Protein AF-0000000079072960 (afdb_homodimer)

Nearest PDB structures (foldseek):
  2isc-assembly1_D  TM=8.589E-01  e=2.428E-14  Trichomonas vaginalis
  2i4t-assembly1_A  TM=8.453E-01  e=1.316E-14  Trichomonas vaginalis
  2iq5-assembly1_B  TM=7.934E-01  e=3.216E-15  Salmonella enterica subsp. enterica serovar Typhimurium str. LT2
  4ttj-assembly1_D-2  TM=8.384E-01  e=3.103E-14  Escherichia coli
  4ts3-assembly1_F  TM=8.347E-01  e=2.204E-13  Escherichia coli

Radius of gyration: 21.58 Å; Cα contacts (8 Å, |Δi|>4): 1247; chains: 2; bounding box: 52×62×55 Å

Structure (mmCIF, N/CA/C/O backbone):
data_AF-0000000079072960-model_v1
#
loop_
_entity.id
_entity.type
_entity.pdbx_description
1 polymer 'Uridine phosphorylase'
#
loop_
_atom_site.group_PDB
_atom_site.id
_atom_site.type_symbol
_atom_site.label_atom_id
_atom_site.label_alt_id
_atom_site.label_comp_id
_atom_site.label_asym_id
_atom_site.label_entity_id
_atom_site.label_seq_id
_atom_site.pdbx_PDB_ins_code
_atom_site.Cartn_x
_atom_site.Cartn_y
_atom_site.Cartn_z
_atom_site.occupancy
_atom_site.B_iso_or_equiv
_atom_site.auth_seq_id
_atom_site.auth_comp_id
_atom_site.auth_asym_id
_atom_site.auth_atom_id
_atom_site.pdbx_PDB_model_num
ATOM 1 N N . MET A 1 1 ? 1.163 -7.598 29.125 1 30.39 1 MET A N 1
ATOM 2 C CA . MET A 1 1 ? 1.164 -6.734 27.953 1 30.39 1 MET A CA 1
ATOM 3 C C . MET A 1 1 ? 2.549 -6.688 27.312 1 30.39 1 MET A C 1
ATOM 5 O O . MET A 1 1 ? 3.533 -6.363 27.969 1 30.39 1 MET A O 1
ATOM 9 N N . ASN A 1 2 ? 2.988 -7.484 26.469 1 43 2 ASN A N 1
ATOM 10 C CA . ASN A 1 2 ? 4.359 -7.559 25.969 1 43 2 ASN A CA 1
ATOM 11 C C . ASN A 1 2 ? 4.93 -6.176 25.688 1 43 2 ASN A C 1
ATOM 13 O O . ASN A 1 2 ? 4.234 -5.312 25.141 1 43 2 ASN A O 1
ATOM 17 N N . GLU A 1 3 ? 5.602 -5.492 26.469 1 52.09 3 GLU A N 1
ATOM 18 C CA . GLU A 1 3 ? 6.391 -4.293 26.234 1 52.09 3 GLU A CA 1
ATOM 19 C C . GLU A 1 3 ? 6.695 -4.125 24.75 1 52.09 3 GLU A C 1
ATOM 21 O O . GLU A 1 3 ? 7.434 -3.217 24.359 1 52.09 3 GLU A O 1
ATOM 26 N N . GLY A 1 4 ? 6.074 -5 23.828 1 62.59 4 GLY A N 1
ATOM 27 C CA . GLY A 1 4 ? 6.387 -5.324 22.453 1 62.59 4 GLY A CA 1
ATOM 28 C C . GLY A 1 4 ? 5.641 -4.461 21.453 1 62.59 4 GLY A C 1
ATOM 29 O O . GLY A 1 4 ? 4.969 -3.504 21.828 1 62.59 4 GLY A O 1
ATOM 30 N N . SER A 1 5 ? 5.863 -4.535 20.203 1 78.19 5 SER A N 1
ATOM 31 C CA . SER A 1 5 ? 5.328 -3.814 19.047 1 78.19 5 SER A CA 1
ATOM 32 C C . SER A 1 5 ? 3.861 -4.16 18.812 1 78.19 5 SER A C 1
ATOM 34 O O . SER A 1 5 ? 3.48 -5.332 18.844 1 78.19 5 SER A O 1
ATOM 36 N N . PHE A 1 6 ? 2.975 -3.172 18.859 1 82.38 6 PHE A N 1
ATOM 37 C CA . PHE A 1 6 ? 1.541 -3.334 18.656 1 82.38 6 PHE A CA 1
ATOM 38 C C . PHE A 1 6 ? 1.273 -4.27 17.484 1 82.38 6 PHE A C 1
ATOM 40 O O . PHE A 1 6 ? 0.34 -5.074 17.516 1 82.38 6 PHE A O 1
ATOM 47 N N . VAL A 1 7 ? 2.133 -4.211 16.531 1 82.81 7 VAL A N 1
ATOM 48 C CA . VAL A 1 7 ? 1.937 -4.98 15.312 1 82.81 7 VAL A CA 1
ATOM 49 C C . VAL A 1 7 ? 2.045 -6.473 15.617 1 82.81 7 VAL A C 1
ATOM 51 O O . VAL A 1 7 ? 1.531 -7.305 14.867 1 82.81 7 VAL A O 1
ATOM 54 N N . LEU A 1 8 ? 2.656 -6.836 16.766 1 81.19 8 LEU A N 1
ATOM 55 C CA . LEU A 1 8 ? 2.85 -8.242 17.109 1 81.19 8 LEU A CA 1
ATOM 56 C C . LEU A 1 8 ? 1.839 -8.688 18.156 1 81.19 8 LEU A C 1
ATOM 58 O O . LEU A 1 8 ? 1.895 -9.82 18.641 1 81.19 8 LEU A O 1
ATOM 62 N N . ASP A 1 9 ? 0.942 -7.762 18.547 1 81.62 9 ASP A N 1
ATOM 63 C CA . ASP A 1 9 ? -0.181 -8.164 19.391 1 81.62 9 ASP A CA 1
ATOM 64 C C . ASP A 1 9 ? -1.257 -8.875 18.562 1 81.62 9 ASP A C 1
ATOM 66 O O . ASP A 1 9 ? -2.266 -8.266 18.203 1 81.62 9 ASP A O 1
ATOM 70 N N . ILE A 1 10 ? -1.088 -10.086 18.453 1 83.25 10 ILE A N 1
ATOM 71 C CA . ILE A 1 10 ? -1.805 -10.891 17.469 1 83.25 10 ILE A CA 1
ATOM 72 C C . ILE A 1 10 ? -3.199 -11.227 17.984 1 83.25 10 ILE A C 1
ATOM 74 O O . ILE A 1 10 ? -3.361 -11.586 19.156 1 83.25 10 ILE A O 1
ATOM 78 N N . ASP A 1 11 ? -4.121 -11.047 17.203 1 88.44 11 ASP A N 1
ATOM 79 C CA . ASP A 1 11 ? -5.5 -11.484 17.406 1 88.44 11 ASP A CA 1
ATOM 80 C C . ASP A 1 11 ? -6.051 -12.141 16.141 1 88.44 11 ASP A C 1
ATOM 82 O O . ASP A 1 11 ? -6.355 -11.453 15.156 1 88.44 11 ASP A O 1
ATOM 86 N N . LEU A 1 12 ? -6.234 -13.484 16.203 1 89.38 12 LEU A N 1
ATOM 87 C CA . LEU A 1 12 ? -6.613 -14.203 14.984 1 89.38 12 LEU A CA 1
ATOM 88 C C . LEU A 1 12 ? -8.094 -14.586 15.016 1 89.38 12 LEU A C 1
ATOM 90 O O . LEU A 1 12 ? -8.508 -15.516 14.328 1 89.38 12 LEU A O 1
ATOM 94 N N . SER A 1 13 ? -8.812 -13.852 15.883 1 91.38 13 SER A N 1
ATOM 95 C CA . SER A 1 13 ? -10.266 -14.016 15.812 1 91.38 13 SER A CA 1
ATOM 96 C C . SER A 1 13 ? -10.773 -13.75 14.398 1 91.38 13 SER A C 1
ATOM 98 O O . SER A 1 13 ? -10.297 -12.836 13.719 1 91.38 13 SER A O 1
ATOM 100 N N . LYS A 1 14 ? -11.789 -14.492 13.969 1 90 14 LYS A N 1
ATOM 101 C CA . LYS A 1 14 ? -12.281 -14.367 12.602 1 90 14 LYS A CA 1
ATOM 102 C C . LYS A 1 14 ? -13.164 -13.133 12.438 1 90 14 LYS A C 1
ATOM 104 O O . LYS A 1 14 ? -13.234 -12.547 11.359 1 90 14 LYS A O 1
ATOM 109 N N . LYS A 1 15 ? -13.781 -12.734 13.492 1 91.56 15 LYS A N 1
ATOM 110 C CA . LYS A 1 15 ? -14.719 -11.617 13.43 1 91.56 15 LYS A CA 1
ATOM 111 C C . LYS A 1 15 ? -13.984 -10.281 13.531 1 91.56 15 LYS A C 1
ATOM 113 O O . LYS A 1 15 ? -13.211 -10.062 14.469 1 91.56 15 LYS A O 1
ATOM 118 N N . ALA A 1 16 ? -14.141 -9.469 12.57 1 93.5 16 ALA A N 1
ATOM 119 C CA . ALA A 1 16 ? -13.625 -8.102 12.57 1 93.5 16 ALA A CA 1
ATOM 120 C C . ALA A 1 16 ? -14.773 -7.09 12.633 1 93.5 16 ALA A C 1
ATOM 122 O O . ALA A 1 16 ? -15.93 -7.441 12.414 1 93.5 16 ALA A O 1
ATOM 123 N N . VAL A 1 17 ? -14.422 -5.871 13.008 1 91 17 VAL A N 1
ATOM 124 C CA . VAL A 1 17 ? -15.422 -4.812 13.094 1 91 17 VAL A CA 1
ATOM 125 C C . VAL A 1 17 ? -15.938 -4.48 11.695 1 91 17 VAL A C 1
ATOM 127 O O . VAL A 1 17 ? -17.141 -4.273 11.508 1 91 17 VAL A O 1
ATOM 130 N N . ILE A 1 18 ? -15.023 -4.418 10.742 1 91.88 18 ILE A N 1
ATOM 131 C CA . ILE A 1 18 ? -15.367 -4.23 9.336 1 91.88 18 ILE A CA 1
ATOM 132 C C . ILE A 1 18 ? -14.992 -5.48 8.547 1 91.88 18 ILE A C 1
ATOM 134 O O . ILE A 1 18 ? -13.812 -5.848 8.477 1 91.88 18 ILE A O 1
ATOM 138 N N . GLU A 1 19 ? -15.961 -6.09 7.953 1 94.12 19 GLU A N 1
ATOM 139 C CA . GLU A 1 19 ? -15.734 -7.285 7.148 1 94.12 19 GLU A CA 1
ATOM 140 C C . GLU A 1 19 ? -15.625 -6.941 5.664 1 94.12 19 GLU A C 1
ATOM 142 O O . GLU A 1 19 ? -16.141 -5.914 5.223 1 94.12 19 GLU A O 1
ATOM 147 N N . PRO A 1 20 ? -14.883 -7.703 4.812 1 93 20 PRO A N 1
ATOM 148 C CA . PRO A 1 20 ? -14.742 -7.418 3.383 1 93 20 PRO A CA 1
ATOM 149 C C . PRO A 1 20 ? -16.094 -7.301 2.668 1 93 20 PRO A C 1
ATOM 151 O O . PRO A 1 20 ? -16.188 -6.633 1.637 1 93 20 PRO A O 1
ATOM 154 N N . GLY A 1 21 ? -17.141 -7.789 3.133 1 90.69 21 GLY A N 1
ATOM 155 C CA . GLY A 1 21 ? -18.438 -7.734 2.502 1 90.69 21 GLY A CA 1
ATOM 156 C C . GLY A 1 21 ? -19.328 -6.645 3.068 1 90.69 21 GLY A C 1
ATOM 157 O O . GLY A 1 21 ? -20.547 -6.676 2.887 1 90.69 21 GLY A O 1
ATOM 158 N N . VAL A 1 22 ? -18.75 -5.688 3.697 1 88.12 22 VAL A N 1
ATOM 159 C CA . VAL A 1 22 ? -19.484 -4.668 4.438 1 88.12 22 VAL A CA 1
ATOM 160 C C . VAL A 1 22 ? -20.344 -3.848 3.473 1 88.12 22 VAL A C 1
ATOM 162 O O . VAL A 1 22 ? -21.422 -3.379 3.836 1 88.12 22 VAL A O 1
ATOM 165 N N . GLU A 1 23 ? -19.938 -3.693 2.217 1 88.44 23 GLU A N 1
ATOM 166 C CA . GLU A 1 23 ? -20.656 -2.898 1.233 1 88.44 23 GLU A CA 1
ATOM 167 C C . GLU A 1 23 ? -21.875 -3.65 0.708 1 88.44 23 GLU A C 1
ATOM 169 O O . GLU A 1 23 ? -22.766 -3.057 0.081 1 88.44 23 GLU A O 1
ATOM 174 N N . ASN A 1 24 ? -21.922 -4.906 0.924 1 89 24 ASN A N 1
ATOM 175 C CA . ASN A 1 24 ? -23.031 -5.762 0.509 1 89 24 ASN A CA 1
ATOM 176 C C . ASN A 1 24 ? -23.328 -5.629 -0.983 1 89 24 ASN A C 1
ATOM 178 O O . ASN A 1 24 ? -24.469 -5.395 -1.383 1 89 24 ASN A O 1
ATOM 182 N N . LEU A 1 25 ? -22.297 -5.668 -1.721 1 91.5 25 LEU A N 1
ATOM 183 C CA . LEU A 1 25 ? -22.438 -5.598 -3.172 1 91.5 25 LEU A CA 1
ATOM 184 C C . LEU A 1 25 ? -22.859 -6.945 -3.746 1 91.5 25 LEU A C 1
ATOM 186 O O . LEU A 1 25 ? -22.781 -7.969 -3.066 1 91.5 25 LEU A O 1
ATOM 190 N N . GLU A 1 26 ? -23.359 -6.918 -4.953 1 94.25 26 GLU A N 1
ATOM 191 C CA . GLU A 1 26 ? -23.844 -8.141 -5.598 1 94.25 26 GLU A CA 1
ATOM 192 C C . GLU A 1 26 ? -22.844 -8.656 -6.621 1 94.25 26 GLU A C 1
ATOM 194 O O . GLU A 1 26 ? -23.219 -9.055 -7.727 1 94.25 26 GLU A O 1
ATOM 199 N N . TYR A 1 27 ? -21.625 -8.625 -6.285 1 96.75 27 TYR A N 1
ATOM 200 C CA . TYR A 1 27 ? -20.594 -9.125 -7.188 1 96.75 27 TYR A CA 1
ATOM 201 C C . TYR A 1 27 ? -20.453 -10.641 -7.062 1 96.75 27 TYR A C 1
ATOM 203 O O . TYR A 1 27 ? -20.672 -11.203 -5.984 1 96.75 27 TYR A O 1
ATOM 211 N N . LYS A 1 28 ? -20.219 -11.258 -8.125 1 97.62 28 LYS A N 1
ATOM 212 C CA . LYS A 1 28 ? -19.828 -12.664 -8.203 1 97.62 28 LYS A CA 1
ATOM 213 C C . LYS A 1 28 ? -18.641 -12.852 -9.148 1 97.62 28 LYS A C 1
ATOM 215 O O . LYS A 1 28 ? -18.812 -12.867 -10.375 1 97.62 28 LYS A O 1
ATOM 220 N N . PHE A 1 29 ? -17.531 -13.07 -8.625 1 98.69 29 PHE A N 1
ATOM 221 C CA . PHE A 1 29 ? -16.328 -13.234 -9.438 1 98.69 29 PHE A CA 1
ATOM 222 C C . PHE A 1 29 ? -16.031 -14.711 -9.656 1 98.69 29 PHE A C 1
ATOM 224 O O . PHE A 1 29 ? -16.531 -15.57 -8.938 1 98.69 29 PHE A O 1
ATOM 231 N N . HIS A 1 30 ? -15.328 -15.023 -10.695 1 98.75 30 HIS A N 1
ATOM 232 C CA . HIS A 1 30 ? -14.859 -16.391 -10.914 1 98.75 30 HIS A CA 1
ATOM 233 C C . HIS A 1 30 ? -13.875 -16.812 -9.828 1 98.75 30 HIS A C 1
ATOM 235 O O . HIS A 1 30 ? -13.148 -15.984 -9.289 1 98.75 30 HIS A O 1
ATOM 241 N N . GLU A 1 31 ? -13.789 -18.062 -9.57 1 98.75 31 GLU A N 1
ATOM 242 C CA . GLU A 1 31 ? -12.969 -18.594 -8.492 1 98.75 31 GLU A CA 1
ATOM 243 C C . GLU A 1 31 ? -11.484 -18.344 -8.742 1 98.75 31 GLU A C 1
ATOM 245 O O . GLU A 1 31 ? -10.719 -18.125 -7.809 1 98.75 31 GLU A O 1
ATOM 250 N N . LYS A 1 32 ? -11.086 -18.438 -10.031 1 98.88 32 LYS A N 1
ATOM 251 C CA . LYS A 1 32 ? -9.688 -18.25 -10.406 1 98.88 32 LYS A CA 1
ATOM 252 C C . LYS A 1 32 ? -9.375 -16.781 -10.648 1 98.88 32 LYS A C 1
ATOM 254 O O . LYS A 1 32 ? -10 -16.141 -11.5 1 98.88 32 LYS A O 1
ATOM 259 N N . LEU A 1 33 ? -8.422 -16.234 -9.938 1 98.94 33 LEU A N 1
ATOM 260 C CA . LEU A 1 33 ? -8.039 -14.836 -10.031 1 98.94 33 LEU A CA 1
ATOM 261 C C . LEU A 1 33 ? -6.59 -14.695 -10.469 1 98.94 33 LEU A C 1
ATOM 263 O O . LEU A 1 33 ? -5.688 -15.258 -9.844 1 98.94 33 LEU A O 1
ATOM 267 N N . LEU A 1 34 ? -6.387 -14.039 -11.57 1 98.94 34 LEU A N 1
ATOM 268 C CA . LEU A 1 34 ? -5.078 -13.477 -11.875 1 98.94 34 LEU A CA 1
ATOM 269 C C . LEU A 1 34 ? -4.926 -12.094 -11.242 1 98.94 34 LEU A C 1
ATOM 271 O O . LEU A 1 34 ? -5.555 -11.133 -11.688 1 98.94 34 LEU A O 1
ATOM 275 N N . PHE A 1 35 ? -4.156 -11.961 -10.195 1 98.94 35 PHE A N 1
ATOM 276 C CA . PHE A 1 35 ? -3.9 -10.75 -9.422 1 98.94 35 PHE A CA 1
ATOM 277 C C . PHE A 1 35 ? -2.59 -10.102 -9.852 1 98.94 35 PHE A C 1
ATOM 279 O O . PHE A 1 35 ? -1.516 -10.508 -9.398 1 98.94 35 PHE A O 1
ATOM 286 N N . ALA A 1 36 ? -2.658 -9.086 -10.672 1 98.75 36 ALA A N 1
ATOM 287 C CA . ALA A 1 36 ? -1.511 -8.734 -11.508 1 98.75 36 ALA A CA 1
ATOM 288 C C . ALA A 1 36 ? -0.879 -7.426 -11.039 1 98.75 36 ALA A C 1
ATOM 290 O O . ALA A 1 36 ? -1.522 -6.375 -11.07 1 98.75 36 ALA A O 1
ATOM 291 N N . PHE A 1 37 ? 0.333 -7.473 -10.617 1 98.19 37 PHE A N 1
ATOM 292 C CA . PHE A 1 37 ? 1.14 -6.293 -10.328 1 98.19 37 PHE A CA 1
ATOM 293 C C . PHE A 1 37 ? 1.805 -5.762 -11.594 1 98.19 37 PHE A C 1
ATOM 295 O O . PHE A 1 37 ? 3.023 -5.867 -11.75 1 98.19 37 PHE A O 1
ATOM 302 N N . VAL A 1 38 ? 1.006 -5.164 -12.461 1 96.81 38 VAL A N 1
ATOM 303 C CA . VAL A 1 38 ? 1.422 -4.609 -13.742 1 96.81 38 VAL A CA 1
ATOM 304 C C . VAL A 1 38 ? 0.727 -3.27 -13.977 1 96.81 38 VAL A C 1
ATOM 306 O O . VAL A 1 38 ? -0.294 -2.975 -13.344 1 96.81 38 VAL A O 1
ATOM 309 N N . PRO A 1 39 ? 1.286 -2.441 -14.836 1 96.25 39 PRO A N 1
ATOM 310 C CA . PRO A 1 39 ? 0.635 -1.165 -15.133 1 96.25 39 PRO A CA 1
ATOM 311 C C . PRO A 1 39 ? -0.715 -1.339 -15.828 1 96.25 39 PRO A C 1
ATOM 313 O O . PRO A 1 39 ? -0.965 -2.375 -16.453 1 96.25 39 PRO A O 1
ATOM 316 N N . ASP A 1 40 ? -1.549 -0.321 -15.695 1 96 40 ASP A N 1
ATOM 317 C CA . ASP A 1 40 ? -2.896 -0.364 -16.25 1 96 40 ASP A CA 1
ATOM 318 C C . ASP A 1 40 ? -2.852 -0.513 -17.781 1 96 40 ASP A C 1
ATOM 320 O O . ASP A 1 40 ? -3.709 -1.175 -18.359 1 96 40 ASP A O 1
ATOM 324 N N . ASP A 1 41 ? -1.876 0.098 -18.406 1 95.94 41 ASP A N 1
ATOM 325 C CA . ASP A 1 41 ? -1.776 0.001 -19.859 1 95.94 41 ASP A CA 1
ATOM 326 C C . ASP A 1 41 ? -1.491 -1.434 -20.297 1 95.94 41 ASP A C 1
ATOM 328 O O . ASP A 1 41 ? -1.926 -1.86 -21.375 1 95.94 41 ASP A O 1
ATOM 332 N N . GLU A 1 42 ? -0.732 -2.162 -19.484 1 96.69 42 GLU A N 1
ATOM 333 C CA . GLU A 1 42 ? -0.473 -3.568 -19.781 1 96.69 42 GLU A CA 1
ATOM 334 C C . GLU A 1 42 ? -1.735 -4.41 -19.625 1 96.69 42 GLU A C 1
ATOM 336 O O . GLU A 1 42 ? -1.958 -5.359 -20.375 1 96.69 42 GLU A O 1
ATOM 341 N N . ILE A 1 43 ? -2.555 -4.125 -18.609 1 97.94 43 ILE A N 1
ATOM 342 C CA . ILE A 1 43 ? -3.844 -4.785 -18.438 1 97.94 43 ILE A CA 1
ATOM 343 C C . ILE A 1 43 ? -4.707 -4.559 -19.672 1 97.94 43 ILE A C 1
ATOM 345 O O . ILE A 1 43 ? -5.273 -5.504 -20.234 1 97.94 43 ILE A O 1
ATOM 349 N N . ASN A 1 44 ? -4.801 -3.295 -20.062 1 97.88 44 ASN A N 1
ATOM 350 C CA . ASN A 1 44 ? -5.629 -2.943 -21.219 1 97.88 44 ASN A CA 1
ATOM 351 C C . ASN A 1 44 ? -5.156 -3.648 -22.484 1 97.88 44 ASN A C 1
ATOM 353 O O . ASN A 1 44 ? -5.973 -4.137 -23.266 1 97.88 44 ASN A O 1
ATOM 357 N N . SER A 1 45 ? -3.879 -3.643 -22.672 1 97.75 45 SER A N 1
ATOM 358 C CA . SER A 1 45 ? -3.312 -4.332 -23.828 1 97.75 45 SER A CA 1
ATOM 359 C C . SER A 1 45 ? -3.666 -5.816 -23.812 1 97.75 45 SER A C 1
ATOM 361 O O . SER A 1 45 ? -3.951 -6.398 -24.859 1 97.75 45 SER A O 1
ATOM 363 N N . PHE A 1 46 ? -3.557 -6.426 -22.719 1 98.19 46 PHE A N 1
ATOM 364 C CA . PHE A 1 46 ? -3.92 -7.828 -22.562 1 98.19 46 PHE A CA 1
ATOM 365 C C . PHE A 1 46 ? -5.395 -8.047 -22.891 1 98.19 46 PHE A C 1
ATOM 367 O O . PHE A 1 46 ? -5.75 -8.984 -23.594 1 98.19 46 PHE A O 1
ATOM 374 N N . LEU A 1 47 ? -6.258 -7.191 -22.312 1 98.44 47 LEU A N 1
ATOM 375 C CA . LEU A 1 47 ? -7.703 -7.285 -22.5 1 98.44 47 LEU A CA 1
ATOM 376 C C . LEU A 1 47 ? -8.062 -7.137 -23.984 1 98.44 47 LEU A C 1
ATOM 378 O O . LEU A 1 47 ? -8.984 -7.793 -24.469 1 98.44 47 LEU A O 1
ATOM 382 N N . ASP A 1 48 ? -7.41 -6.305 -24.672 1 97.94 48 ASP A N 1
ATOM 383 C CA . ASP A 1 48 ? -7.66 -6.066 -26.094 1 97.94 48 ASP A CA 1
ATOM 384 C C . ASP A 1 48 ? -7.496 -7.348 -26.906 1 97.94 48 ASP A C 1
ATOM 386 O O . ASP A 1 48 ? -8.07 -7.484 -27.984 1 97.94 48 ASP A O 1
ATOM 390 N N . LYS A 1 49 ? -6.742 -8.266 -26.406 1 97.31 49 LYS A N 1
ATOM 391 C CA . LYS A 1 49 ? -6.418 -9.477 -27.141 1 97.31 49 LYS A CA 1
ATOM 392 C C . LYS A 1 49 ? -7.297 -10.648 -26.703 1 97.31 49 LYS A C 1
ATOM 394 O O . LYS A 1 49 ? -7.168 -11.758 -27.219 1 97.31 49 LYS A O 1
ATOM 399 N N . HIS A 1 50 ? -8.156 -10.375 -25.75 1 98.19 50 HIS A N 1
ATOM 400 C CA . HIS A 1 50 ? -8.984 -11.438 -25.172 1 98.19 50 HIS A CA 1
ATOM 401 C C . HIS A 1 50 ? -10.43 -10.992 -25.031 1 98.19 50 HIS A C 1
ATOM 403 O O . HIS A 1 50 ? -10.695 -9.812 -24.766 1 98.19 50 HIS A O 1
ATOM 409 N N . SER A 1 51 ? -11.391 -11.938 -25.234 1 98.5 51 SER A N 1
ATOM 410 C CA . SER A 1 51 ? -12.766 -11.641 -24.844 1 98.5 51 SER A CA 1
ATOM 411 C C . SER A 1 51 ? -12.852 -11.312 -23.344 1 98.5 51 SER A C 1
ATOM 413 O O . SER A 1 51 ? -12.297 -12.031 -22.516 1 98.5 51 SER A O 1
ATOM 415 N N . HIS A 1 52 ? -13.523 -10.227 -23.047 1 98.75 52 HIS A N 1
ATOM 416 C CA . HIS A 1 52 ? -13.57 -9.797 -21.656 1 98.75 52 HIS A CA 1
ATOM 417 C C . HIS A 1 52 ? -14.82 -8.969 -21.375 1 98.75 52 HIS A C 1
ATOM 419 O O . HIS A 1 52 ? -15.477 -8.508 -22.312 1 98.75 52 HIS A O 1
ATOM 425 N N . LYS A 1 53 ? -15.133 -8.789 -20.141 1 98.56 53 LYS A N 1
ATOM 426 C CA . LYS A 1 53 ? -16.125 -7.824 -19.672 1 98.56 53 LYS A CA 1
ATOM 427 C C . LYS A 1 53 ? -15.812 -7.367 -18.25 1 98.56 53 LYS A C 1
ATOM 429 O O . LYS A 1 53 ? -15.094 -8.047 -17.516 1 98.56 53 LYS A O 1
ATOM 434 N N . THR A 1 54 ? -16.359 -6.312 -17.875 1 98.69 54 THR A N 1
ATOM 435 C CA . THR A 1 54 ? -16.219 -5.793 -16.516 1 98.69 54 THR A CA 1
ATOM 436 C C . THR A 1 54 ? -17.234 -6.422 -15.578 1 98.69 54 THR A C 1
ATOM 438 O O . THR A 1 54 ? -18.438 -6.426 -15.867 1 98.69 54 THR A O 1
ATOM 441 N N . LEU A 1 55 ? -16.766 -6.98 -14.43 1 98.56 55 LEU A N 1
ATOM 442 C CA . LEU A 1 55 ? -17.641 -7.605 -13.445 1 98.56 55 LEU A CA 1
ATOM 443 C C . LEU A 1 55 ? -17.938 -6.645 -12.305 1 98.56 55 LEU A C 1
ATOM 445 O O . LEU A 1 55 ? -18.969 -6.781 -11.633 1 98.56 55 LEU A O 1
ATOM 449 N N . GLY A 1 56 ? -17.031 -5.762 -12.047 1 97.88 56 GLY A N 1
ATOM 450 C CA . GLY A 1 56 ? -17.156 -4.848 -10.922 1 97.88 56 GLY A CA 1
ATOM 451 C C . GLY A 1 56 ? -16.016 -3.859 -10.82 1 97.88 56 GLY A C 1
ATOM 452 O O . GLY A 1 56 ? -15.242 -3.689 -11.766 1 97.88 56 GLY A O 1
ATOM 453 N N . LYS A 1 57 ? -16.031 -3.158 -9.773 1 97.19 57 LYS A N 1
ATOM 454 C CA . LYS A 1 57 ? -14.984 -2.178 -9.469 1 97.19 57 LYS A CA 1
ATOM 455 C C . LYS A 1 57 ? -14.68 -2.143 -7.977 1 97.19 57 LYS A C 1
ATOM 457 O O . LYS A 1 57 ? -15.594 -2.24 -7.152 1 97.19 57 LYS A O 1
ATOM 462 N N . PHE A 1 58 ? -13.469 -2.098 -7.703 1 95.81 58 PHE A N 1
ATOM 463 C CA . PHE A 1 58 ? -13.023 -1.872 -6.332 1 95.81 58 PHE A CA 1
ATOM 464 C C . PHE A 1 58 ? -12.695 -0.4 -6.105 1 95.81 58 PHE A C 1
ATOM 466 O O . PHE A 1 58 ? -12 0.22 -6.91 1 95.81 58 PHE A O 1
ATOM 473 N N . LYS A 1 59 ? -13.203 0.165 -5.027 1 91.75 59 LYS A N 1
ATOM 474 C CA . LYS A 1 59 ? -13 1.592 -4.801 1 91.75 59 LYS A CA 1
ATOM 475 C C . LYS A 1 59 ? -12.32 1.842 -3.457 1 91.75 59 LYS A C 1
ATOM 477 O O . LYS A 1 59 ? -12.891 1.548 -2.404 1 91.75 59 LYS A O 1
ATOM 482 N N . THR A 1 60 ? -11.117 2.234 -3.545 1 91.44 60 THR A N 1
ATOM 483 C CA . THR A 1 60 ? -10.453 2.885 -2.42 1 91.44 60 THR A CA 1
ATOM 484 C C . THR A 1 60 ? -10.195 4.359 -2.723 1 91.44 60 THR A C 1
ATOM 486 O O . THR A 1 60 ? -10.586 4.859 -3.779 1 91.44 60 THR A O 1
ATOM 489 N N . VAL A 1 61 ? -9.562 4.969 -1.797 1 91.69 61 VAL A N 1
ATOM 490 C CA . VAL A 1 61 ? -9.359 6.41 -1.911 1 91.69 61 VAL A CA 1
ATOM 491 C C . VAL A 1 61 ? -8.477 6.711 -3.123 1 91.69 61 VAL A C 1
ATOM 493 O O . VAL A 1 61 ? -8.742 7.66 -3.865 1 91.69 61 VAL A O 1
ATOM 496 N N . SER A 1 62 ? -7.418 5.938 -3.359 1 94.25 62 SER A N 1
ATOM 497 C CA . SER A 1 62 ? -6.445 6.312 -4.383 1 94.25 62 SER A CA 1
ATOM 498 C C . SER A 1 62 ? -6.23 5.184 -5.383 1 94.25 62 SER A C 1
ATOM 500 O O . SER A 1 62 ? -5.336 5.258 -6.227 1 94.25 62 SER A O 1
ATOM 502 N N . PHE A 1 63 ? -6.91 4.113 -5.312 1 95.12 63 PHE A N 1
ATOM 503 C CA . PHE A 1 63 ? -6.805 2.949 -6.184 1 95.12 63 PHE A CA 1
ATOM 504 C C . PHE A 1 63 ? -8.18 2.367 -6.48 1 95.12 63 PHE A C 1
ATOM 506 O O . PHE A 1 63 ? -8.836 1.834 -5.586 1 95.12 63 PHE A O 1
ATOM 513 N N . ARG A 1 64 ? -8.609 2.477 -7.742 1 95.94 64 ARG A N 1
ATOM 514 C CA . ARG A 1 64 ? -9.977 2.111 -8.117 1 95.94 64 ARG A CA 1
ATOM 515 C C . ARG A 1 64 ? -9.984 1.261 -9.383 1 95.94 64 ARG A C 1
ATOM 517 O O . ARG A 1 64 ? -10.562 1.652 -10.398 1 95.94 64 ARG A O 1
ATOM 524 N N . PRO A 1 65 ? -9.43 0.044 -9.25 1 96.94 65 PRO A N 1
ATOM 525 C CA . PRO A 1 65 ? -9.359 -0.814 -10.438 1 96.94 65 PRO A CA 1
ATOM 526 C C . PRO A 1 65 ? -10.695 -1.456 -10.789 1 96.94 65 PRO A C 1
ATOM 528 O O . PRO A 1 65 ? -11.539 -1.651 -9.906 1 96.94 65 PRO A O 1
ATOM 531 N N . LYS A 1 66 ? -10.867 -1.727 -12.055 1 98.19 66 LYS A N 1
ATOM 532 C CA . LYS A 1 66 ? -11.953 -2.605 -12.492 1 98.19 66 LYS A CA 1
ATOM 533 C C . LYS A 1 66 ? -11.578 -4.074 -12.297 1 98.19 66 LYS A C 1
ATOM 535 O O . LYS A 1 66 ? -10.398 -4.422 -12.273 1 98.19 66 LYS A O 1
ATOM 540 N N . ILE A 1 67 ? -12.578 -4.906 -12.094 1 98.81 67 ILE A N 1
ATOM 541 C CA . ILE A 1 67 ? -12.445 -6.359 -12.055 1 98.81 67 ILE A CA 1
ATOM 542 C C . ILE A 1 67 ? -12.992 -6.961 -13.352 1 98.81 67 ILE A C 1
ATOM 544 O O . ILE A 1 67 ? -14.141 -6.707 -13.719 1 98.81 67 ILE A O 1
ATOM 548 N N . TYR A 1 68 ? -12.242 -7.84 -13.969 1 98.88 68 TYR A N 1
ATOM 549 C CA . TYR A 1 68 ? -12.617 -8.305 -15.305 1 98.88 68 TYR A CA 1
ATOM 550 C C . TYR A 1 68 ? -12.844 -9.812 -15.305 1 98.88 68 TYR A C 1
ATOM 552 O O . TYR A 1 68 ? -12.164 -10.555 -14.594 1 98.88 68 TYR A O 1
ATOM 560 N N . GLU A 1 69 ? -13.812 -10.203 -16.016 1 98.88 69 GLU A N 1
ATOM 561 C CA . GLU A 1 69 ? -13.859 -11.547 -16.578 1 98.88 69 GLU A CA 1
ATOM 562 C C . GLU A 1 69 ? -13.078 -11.617 -17.891 1 98.88 69 GLU A C 1
ATOM 564 O O . GLU A 1 69 ? -13.25 -10.773 -18.766 1 98.88 69 GLU A O 1
ATOM 569 N N . VAL A 1 70 ? -12.227 -12.562 -18.016 1 98.81 70 VAL A N 1
ATOM 570 C CA . VAL A 1 70 ? -11.453 -12.742 -19.234 1 98.81 70 VAL A CA 1
ATOM 571 C C . VAL A 1 70 ? -11.5 -14.211 -19.656 1 98.81 70 VAL A C 1
ATOM 573 O O . VAL A 1 70 ? -11.422 -15.109 -18.828 1 98.81 70 VAL A O 1
ATOM 576 N N . GLU A 1 71 ? -11.594 -14.391 -20.891 1 98.75 71 GLU A N 1
ATOM 577 C CA . GLU A 1 71 ? -11.57 -15.75 -21.422 1 98.75 71 GLU A CA 1
ATOM 578 C C . GLU A 1 71 ? -10.18 -16.125 -21.922 1 98.75 71 GLU A C 1
ATOM 580 O O . GLU A 1 71 ? -9.617 -15.43 -22.766 1 98.75 71 GLU A O 1
ATOM 585 N N . VAL A 1 72 ? -9.617 -17.156 -21.359 1 98.06 72 VAL A N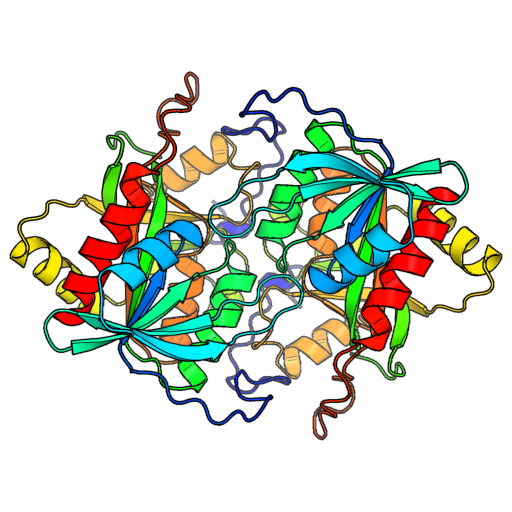 1
ATOM 586 C CA . VAL A 1 72 ? -8.32 -17.688 -21.766 1 98.06 72 VAL A CA 1
ATOM 587 C C . VAL A 1 72 ? -8.43 -19.203 -21.953 1 98.06 72 VAL A C 1
ATOM 589 O O . VAL A 1 72 ? -8.789 -19.938 -21.031 1 98.06 72 VAL A O 1
ATOM 592 N N . ASN A 1 73 ? -8.164 -19.703 -23.172 1 96 73 ASN A N 1
ATOM 593 C CA . ASN A 1 73 ? -8.242 -21.125 -23.484 1 96 73 ASN A CA 1
ATOM 594 C C . ASN A 1 73 ? -9.586 -21.719 -23.078 1 96 73 ASN A C 1
ATOM 596 O O . ASN A 1 73 ? -9.633 -22.734 -22.391 1 96 73 ASN A O 1
ATOM 600 N N . ASN A 1 74 ? -10.664 -21 -23.328 1 96.75 74 ASN A N 1
ATOM 601 C CA . ASN A 1 74 ? -12.039 -21.422 -23.109 1 96.75 74 ASN A CA 1
ATOM 602 C C . ASN A 1 74 ? -12.375 -21.5 -21.625 1 96.75 74 ASN A C 1
ATOM 604 O O . ASN A 1 74 ? -13.289 -22.234 -21.234 1 96.75 74 ASN A O 1
ATOM 608 N N . GLN A 1 75 ? -11.539 -20.891 -20.844 1 98 75 GLN A N 1
ATOM 609 C CA . GLN A 1 75 ? -11.797 -20.766 -19.422 1 98 75 GLN A CA 1
ATOM 610 C C . GLN A 1 75 ? -12.031 -19.297 -19.031 1 98 75 GLN A C 1
ATOM 612 O O . GLN A 1 75 ? -11.352 -18.406 -19.547 1 98 75 GLN A O 1
ATOM 617 N N . LEU A 1 76 ? -13.039 -19.109 -18.172 1 98.56 76 LEU A N 1
ATOM 618 C CA . LEU A 1 76 ? -13.273 -17.781 -17.656 1 98.56 76 LEU A CA 1
ATOM 619 C C . LEU A 1 76 ? -12.531 -17.562 -16.344 1 98.56 76 LEU A C 1
ATOM 621 O O . LEU A 1 76 ? -12.664 -18.359 -15.414 1 98.56 76 LEU A O 1
ATOM 625 N N . ILE A 1 77 ? -11.758 -16.578 -16.312 1 98.81 77 ILE A N 1
ATOM 626 C CA . ILE A 1 77 ? -11.023 -16.266 -15.086 1 98.81 77 ILE A CA 1
ATOM 627 C C . ILE A 1 77 ? -11.281 -14.812 -14.688 1 98.81 77 ILE A C 1
ATOM 629 O O . ILE A 1 77 ? -11.758 -14.008 -15.5 1 98.81 77 ILE A O 1
ATOM 633 N N . THR A 1 78 ? -11.055 -14.445 -13.461 1 98.88 78 THR A N 1
ATOM 634 C CA . THR A 1 78 ? -11.07 -13.078 -12.953 1 98.88 78 THR A CA 1
ATOM 635 C C . THR A 1 78 ? -9.688 -12.438 -13.094 1 98.88 78 THR A C 1
ATOM 637 O O . THR A 1 78 ? -8.672 -13.086 -12.82 1 98.88 78 THR A O 1
ATOM 640 N N . LEU A 1 79 ? -9.648 -11.25 -13.625 1 98.88 79 LEU A N 1
ATOM 641 C CA . LEU A 1 79 ? -8.414 -10.484 -13.75 1 98.88 79 LEU A CA 1
ATOM 642 C C . LEU A 1 79 ? -8.578 -9.094 -13.141 1 98.88 79 LEU A C 1
ATOM 644 O O . LEU A 1 79 ? -9.586 -8.422 -13.375 1 98.88 79 LEU A O 1
ATOM 648 N N . CYS A 1 80 ? -7.621 -8.688 -12.32 1 98.44 80 CYS A N 1
ATOM 649 C CA . CYS A 1 80 ? -7.582 -7.281 -11.922 1 98.44 80 CYS A CA 1
ATOM 650 C C . CYS A 1 80 ? -6.152 -6.836 -11.633 1 98.44 80 CYS A C 1
ATOM 652 O O . CYS A 1 80 ? -5.277 -7.664 -11.383 1 98.44 80 CYS A O 1
ATOM 654 N N . GLN A 1 81 ? -5.91 -5.547 -11.781 1 98.56 81 GLN A N 1
ATOM 655 C CA . GLN A 1 81 ? -4.664 -4.914 -11.367 1 98.56 81 GLN A CA 1
ATOM 656 C C . GLN A 1 81 ? -4.535 -4.906 -9.844 1 98.56 81 GLN A C 1
ATOM 658 O O . GLN A 1 81 ? -5.508 -4.637 -9.133 1 98.56 81 GLN A O 1
ATOM 663 N N . ALA A 1 82 ? -3.355 -5.23 -9.367 1 98.56 82 ALA A N 1
ATOM 664 C CA . ALA A 1 82 ? -3.109 -5.25 -7.926 1 98.56 82 ALA A CA 1
ATOM 665 C C . ALA A 1 82 ? -2.348 -4.004 -7.484 1 98.56 82 ALA A C 1
ATOM 667 O O . ALA A 1 82 ? -1.452 -3.533 -8.188 1 98.56 82 ALA A O 1
ATOM 668 N N . PRO A 1 83 ? -2.646 -3.41 -6.352 1 98.31 83 PRO A N 1
ATOM 669 C CA . PRO A 1 83 ? -1.88 -2.283 -5.812 1 98.31 83 PRO A CA 1
ATOM 670 C C . PRO A 1 83 ? -0.595 -2.723 -5.117 1 98.31 83 PRO A C 1
ATOM 672 O O . PRO A 1 83 ? -0.574 -3.762 -4.449 1 98.31 83 PRO A O 1
ATOM 675 N N . VAL A 1 84 ? 0.419 -1.909 -5.203 1 97.62 84 VAL A N 1
ATOM 676 C CA . VAL A 1 84 ? 1.706 -2.215 -4.59 1 97.62 84 VAL A CA 1
ATOM 677 C C . VAL A 1 84 ? 1.618 -2.018 -3.078 1 97.62 84 VAL A C 1
ATOM 679 O O . VAL A 1 84 ? 0.956 -1.09 -2.604 1 97.62 84 VAL A O 1
ATOM 682 N N . GLY A 1 85 ? 2.283 -2.902 -2.342 1 98.62 85 GLY A N 1
ATOM 683 C CA . GLY A 1 85 ? 2.318 -2.838 -0.89 1 98.62 85 GLY A CA 1
ATOM 684 C C . GLY A 1 85 ? 1.438 -3.879 -0.225 1 98.62 85 GLY A C 1
ATOM 685 O O . GLY A 1 85 ? 0.3 -4.098 -0.646 1 98.62 85 GLY A O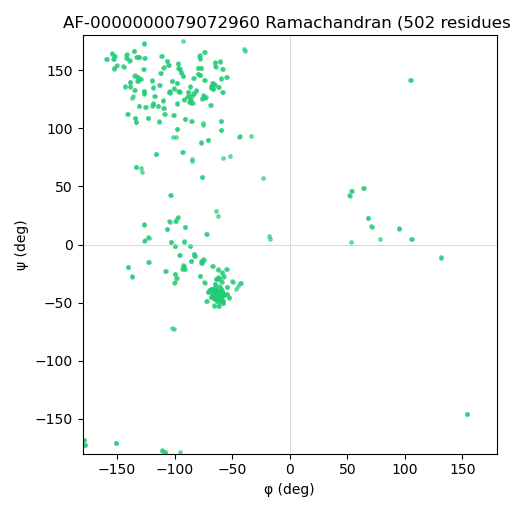 1
ATOM 686 N N . ALA A 1 86 ? 1.874 -4.418 0.812 1 98.81 86 ALA A N 1
ATOM 687 C CA . ALA A 1 86 ? 1.225 -5.559 1.454 1 98.81 86 ALA A CA 1
ATOM 688 C C . ALA A 1 86 ? -0.15 -5.172 1.993 1 98.81 86 ALA A C 1
ATOM 690 O O . ALA A 1 86 ? -1.141 -5.859 1.731 1 98.81 86 ALA A O 1
ATOM 691 N N . PRO A 1 87 ? -0.266 -4.016 2.721 1 98.75 87 PRO A N 1
ATOM 692 C CA . PRO A 1 87 ? -1.579 -3.713 3.297 1 98.75 87 PRO A CA 1
ATOM 693 C C . PRO A 1 87 ? -2.646 -3.467 2.232 1 98.75 87 PRO A C 1
ATOM 695 O O . PRO A 1 87 ? -3.744 -4.027 2.314 1 98.75 87 PRO A O 1
ATOM 698 N N . ALA A 1 88 ? -2.307 -2.66 1.223 1 98.62 88 ALA A N 1
ATOM 699 C CA . ALA A 1 88 ? -3.281 -2.326 0.188 1 98.62 88 ALA A CA 1
ATOM 700 C C . ALA A 1 88 ? -3.648 -3.555 -0.637 1 98.62 88 ALA A C 1
ATOM 702 O O . ALA A 1 88 ? -4.82 -3.775 -0.944 1 98.62 88 ALA A O 1
ATOM 703 N N . SER A 1 89 ? -2.695 -4.375 -1.017 1 98.75 89 SER A N 1
ATOM 704 C CA . SER A 1 89 ? -2.947 -5.547 -1.85 1 98.75 89 SER A CA 1
ATOM 705 C C . SER A 1 89 ? -3.742 -6.602 -1.092 1 98.75 89 SER A C 1
ATOM 707 O O . SER A 1 89 ? -4.629 -7.246 -1.658 1 98.75 89 SER A O 1
ATOM 709 N N . THR A 1 90 ? -3.443 -6.773 0.18 1 98.81 90 THR A N 1
ATOM 710 C CA . THR A 1 90 ? -4.145 -7.766 0.986 1 98.81 90 THR A CA 1
ATOM 711 C C . THR A 1 90 ? -5.582 -7.332 1.248 1 98.81 90 THR A C 1
ATOM 713 O O . THR A 1 90 ? -6.496 -8.164 1.24 1 98.81 90 THR A O 1
ATOM 716 N N . LYS A 1 91 ? -5.766 -6.023 1.535 1 98.5 91 LYS A N 1
ATOM 717 C CA . LYS A 1 91 ? -7.117 -5.488 1.658 1 98.5 91 LYS A CA 1
ATOM 718 C C . LYS A 1 91 ? -7.961 -5.828 0.432 1 98.5 91 LYS A C 1
ATOM 720 O O . LYS A 1 91 ? -9.094 -6.293 0.561 1 98.5 91 LYS A O 1
ATOM 725 N N . PHE A 1 92 ? -7.387 -5.633 -0.71 1 98.69 92 PHE A N 1
ATOM 726 C CA . PHE A 1 92 ? -8.094 -5.875 -1.962 1 98.69 92 PHE A CA 1
ATOM 727 C C . PHE A 1 92 ? -8.352 -7.363 -2.154 1 98.69 92 PHE A C 1
ATOM 729 O O . PHE A 1 92 ? -9.461 -7.766 -2.518 1 98.69 92 PHE A O 1
ATOM 736 N N . LEU A 1 93 ? -7.371 -8.211 -1.911 1 98.88 93 LEU A N 1
ATOM 737 C CA . LEU A 1 93 ? -7.539 -9.648 -2.047 1 98.88 93 LEU A CA 1
ATOM 738 C C . LEU A 1 93 ? -8.648 -10.156 -1.135 1 98.88 93 LEU A C 1
ATOM 740 O O . LEU A 1 93 ? -9.5 -10.945 -1.561 1 98.88 93 LEU A O 1
ATOM 744 N N . ASP A 1 94 ? -8.578 -9.703 0.129 1 98.56 94 ASP A N 1
ATOM 745 C CA . ASP A 1 94 ? -9.594 -10.094 1.1 1 98.56 94 ASP A CA 1
ATOM 746 C C . ASP A 1 94 ? -10.992 -9.773 0.59 1 98.56 94 ASP A C 1
ATOM 748 O O . ASP A 1 94 ? -11.914 -10.578 0.732 1 98.56 94 ASP A O 1
ATOM 752 N N . TRP A 1 95 ? -11.156 -8.617 0.004 1 98.56 95 TRP A N 1
ATOM 753 C CA . TRP A 1 95 ? -12.414 -8.172 -0.586 1 98.56 95 TRP A CA 1
ATOM 754 C C . TRP A 1 95 ? -12.82 -9.07 -1.749 1 98.56 95 TRP A C 1
ATOM 756 O O . TRP A 1 95 ? -13.984 -9.469 -1.855 1 98.56 95 TRP A O 1
ATOM 766 N N . LEU A 1 96 ? -11.906 -9.422 -2.596 1 98.81 96 LEU A N 1
ATOM 767 C CA . LEU A 1 96 ? -12.164 -10.281 -3.75 1 98.81 96 LEU A CA 1
ATOM 768 C C . LEU A 1 96 ? -12.609 -11.672 -3.309 1 98.81 96 LEU A C 1
ATOM 770 O O . LEU A 1 96 ? -13.5 -12.266 -3.916 1 98.81 96 LEU A O 1
ATOM 774 N N . ILE A 1 97 ? -11.969 -12.211 -2.275 1 98.75 97 ILE A N 1
ATOM 775 C CA . ILE A 1 97 ? -12.305 -13.516 -1.728 1 98.75 97 ILE A CA 1
ATOM 776 C C . ILE A 1 97 ? -13.766 -13.531 -1.284 1 98.75 97 ILE A C 1
ATOM 778 O O . ILE A 1 97 ? -14.484 -14.5 -1.529 1 98.75 97 ILE A O 1
ATOM 782 N N . ASN A 1 98 ? -14.188 -12.477 -0.673 1 98.06 98 ASN A N 1
ATOM 783 C CA . ASN A 1 98 ? -15.57 -12.359 -0.217 1 98.06 98 ASN A CA 1
ATOM 784 C C . ASN A 1 98 ? -16.562 -12.523 -1.369 1 98.06 98 ASN A C 1
ATOM 786 O O . ASN A 1 98 ? -17.688 -12.984 -1.167 1 98.06 98 ASN A O 1
ATOM 790 N N . TYR A 1 99 ? -16.109 -12.18 -2.564 1 98.31 99 TYR A N 1
ATOM 791 C CA . TYR A 1 99 ? -17.031 -12.18 -3.691 1 98.31 99 TYR A CA 1
ATOM 792 C C . TYR A 1 99 ? -16.766 -13.359 -4.613 1 98.31 99 TYR A C 1
ATOM 794 O O . TYR A 1 99 ? -17.203 -13.375 -5.766 1 98.31 99 TYR A O 1
ATOM 802 N N . GLY A 1 100 ? -15.984 -14.328 -4.156 1 98.44 100 GLY A N 1
ATOM 803 C CA . GLY A 1 100 ? -16.062 -15.609 -4.852 1 98.44 100 GLY A CA 1
ATOM 804 C C . GLY A 1 100 ? -14.703 -16.172 -5.223 1 98.44 100 GLY A C 1
ATOM 805 O O . GLY A 1 100 ? -14.586 -17.328 -5.602 1 98.44 100 GLY A O 1
ATOM 806 N N . VAL A 1 101 ? -13.648 -15.453 -5.113 1 98.81 101 VAL A N 1
ATOM 807 C CA . VAL A 1 101 ? -12.305 -15.883 -5.484 1 98.81 101 VAL A CA 1
ATOM 808 C C . VAL A 1 101 ? -11.836 -16.984 -4.543 1 98.81 101 VAL A C 1
ATOM 810 O O . VAL A 1 101 ? -12 -16.875 -3.324 1 98.81 101 VAL A O 1
ATOM 813 N N . LYS A 1 102 ? -11.148 -18.047 -5.137 1 98.75 102 LYS A N 1
ATOM 814 C CA . LYS A 1 102 ? -10.734 -19.172 -4.316 1 98.75 102 LYS A CA 1
ATOM 815 C C . LYS A 1 102 ? -9.305 -19.609 -4.664 1 98.75 102 LYS A C 1
ATOM 817 O O . LYS A 1 102 ? -8.633 -20.25 -3.854 1 98.75 102 LYS A O 1
ATOM 822 N N . GLN A 1 103 ? -8.898 -19.391 -5.863 1 98.81 103 GLN A N 1
ATOM 823 C CA . GLN A 1 103 ? -7.555 -19.688 -6.352 1 98.81 103 GLN A CA 1
ATOM 824 C C . GLN A 1 103 ? -6.891 -18.453 -6.953 1 98.81 103 GLN A C 1
ATOM 826 O O . GLN A 1 103 ? -7.355 -17.922 -7.965 1 98.81 103 GLN A O 1
ATOM 831 N N . VAL A 1 104 ? -5.809 -18.094 -6.336 1 98.94 104 VAL A N 1
ATOM 832 C CA . VAL A 1 104 ? -5.191 -16.828 -6.73 1 98.94 104 VAL A CA 1
ATOM 833 C C . VAL A 1 104 ? -3.781 -17.078 -7.258 1 98.94 104 VAL A C 1
ATOM 835 O O . VAL A 1 104 ? -2.969 -17.734 -6.59 1 98.94 104 VAL A O 1
ATOM 838 N N . LEU A 1 105 ? -3.523 -16.719 -8.414 1 98.94 105 LEU A N 1
ATOM 839 C CA . LEU A 1 105 ? -2.174 -16.594 -8.953 1 98.94 105 LEU A CA 1
ATOM 840 C C . LEU A 1 105 ? -1.786 -15.133 -9.148 1 98.94 105 LEU A C 1
ATOM 842 O O . LEU A 1 105 ? -2.389 -14.43 -9.953 1 98.94 105 LEU A O 1
ATOM 846 N N . SER A 1 106 ? -0.872 -14.695 -8.391 1 98.88 106 SER A N 1
ATOM 847 C CA . SER A 1 106 ? -0.354 -13.344 -8.562 1 98.88 106 SER A CA 1
ATOM 848 C C . SER A 1 106 ? 0.864 -13.336 -9.484 1 98.88 106 SER A C 1
ATOM 850 O O . SER A 1 106 ? 1.667 -14.266 -9.469 1 98.88 106 SER A O 1
ATOM 852 N N . VAL A 1 107 ? 0.987 -12.312 -10.25 1 98.38 107 VAL A N 1
ATOM 853 C CA . VAL A 1 107 ? 2.158 -12.125 -11.102 1 98.38 107 VAL A CA 1
ATOM 854 C C . VAL A 1 107 ? 2.721 -10.719 -10.898 1 98.38 107 VAL A C 1
ATOM 856 O O . VAL A 1 107 ? 1.964 -9.766 -10.711 1 98.38 107 VAL A O 1
ATOM 859 N N . GLY A 1 108 ? 3.982 -10.609 -10.914 1 96.19 108 GLY A N 1
ATOM 860 C CA . GLY A 1 108 ? 4.629 -9.312 -10.75 1 96.19 108 GLY A CA 1
ATOM 861 C C . GLY A 1 108 ? 6.145 -9.391 -10.82 1 96.19 108 GLY A C 1
ATOM 862 O O . GLY A 1 108 ? 6.699 -10.414 -11.219 1 96.19 108 GLY A O 1
ATOM 863 N N . ASN A 1 109 ? 6.801 -8.305 -10.445 1 94.31 109 ASN A N 1
ATOM 864 C CA . ASN A 1 109 ? 8.258 -8.203 -10.508 1 94.31 109 ASN A CA 1
ATOM 865 C C . ASN A 1 109 ? 8.883 -8.281 -9.117 1 94.31 109 ASN A C 1
ATOM 867 O O . ASN A 1 109 ? 8.203 -8.062 -8.109 1 94.31 109 ASN A O 1
ATOM 871 N N . ALA A 1 110 ? 10.102 -8.648 -9.141 1 95.69 110 ALA A N 1
ATOM 872 C CA . ALA A 1 110 ? 10.883 -8.703 -7.91 1 95.69 110 ALA A CA 1
ATOM 873 C C . ALA A 1 110 ? 12.336 -8.297 -8.164 1 95.69 110 ALA A C 1
ATOM 875 O O . ALA A 1 110 ? 12.812 -8.352 -9.297 1 95.69 110 ALA A O 1
ATOM 876 N N . GLY A 1 111 ? 12.961 -7.773 -7.074 1 94.56 111 GLY A N 1
ATOM 877 C CA . GLY A 1 111 ? 14.406 -7.621 -7.129 1 94.56 111 GLY A CA 1
ATOM 878 C C . GLY A 1 111 ? 15.156 -8.922 -6.91 1 94.56 111 GLY A C 1
ATOM 879 O O . GLY A 1 111 ? 14.742 -9.758 -6.102 1 94.56 111 GLY A O 1
ATOM 880 N N . ALA A 1 112 ? 16.281 -9.047 -7.598 1 94.38 112 ALA A N 1
ATOM 881 C CA . ALA A 1 112 ? 17.125 -10.219 -7.41 1 94.38 112 ALA A CA 1
ATOM 882 C C . ALA A 1 112 ? 18.125 -10 -6.289 1 94.38 112 ALA A C 1
ATOM 884 O O . ALA A 1 112 ? 18.781 -8.953 -6.227 1 94.38 112 ALA A O 1
ATOM 885 N N . LEU A 1 113 ? 18.156 -10.938 -5.332 1 92.5 113 LEU A N 1
ATOM 886 C CA . LEU A 1 113 ? 19.141 -10.875 -4.25 1 92.5 113 LEU A CA 1
ATOM 887 C C . LEU A 1 113 ? 20.312 -11.805 -4.52 1 92.5 113 LEU A C 1
ATOM 889 O O . LEU A 1 113 ? 21.375 -11.672 -3.902 1 92.5 113 LEU A O 1
ATOM 893 N N . ASP A 1 114 ? 20.078 -12.766 -5.246 1 84 114 ASP A N 1
ATOM 894 C CA . ASP A 1 114 ? 21.109 -13.719 -5.648 1 84 114 ASP A CA 1
ATOM 895 C C . ASP A 1 114 ? 21.469 -13.547 -7.121 1 84 114 ASP A C 1
ATOM 897 O O . ASP A 1 114 ? 21 -12.625 -7.781 1 84 114 ASP A O 1
ATOM 901 N N . ASN A 1 115 ? 22.344 -14.352 -7.574 1 81.75 115 ASN A N 1
ATOM 902 C CA . ASN A 1 115 ? 22.844 -14.266 -8.945 1 81.75 115 ASN A CA 1
ATOM 903 C C . ASN A 1 115 ? 21.828 -14.828 -9.938 1 81.75 115 ASN A C 1
ATOM 905 O O . ASN A 1 115 ? 22.125 -15.781 -10.664 1 81.75 115 ASN A O 1
ATOM 909 N N . LEU A 1 116 ? 20.672 -14.195 -9.852 1 86.19 116 LEU A N 1
ATOM 910 C CA . LEU A 1 116 ? 19.656 -14.539 -10.844 1 86.19 116 LEU A CA 1
ATOM 911 C C . LEU A 1 116 ? 19.688 -13.547 -12 1 86.19 116 LEU A C 1
ATOM 913 O O . LEU A 1 116 ? 19.719 -12.336 -11.781 1 86.19 116 LEU A O 1
ATOM 917 N N . PRO A 1 117 ? 19.703 -14.109 -13.219 1 81 117 PRO A N 1
ATOM 918 C CA . PRO A 1 117 ? 19.625 -13.211 -14.375 1 81 117 PRO A CA 1
ATOM 919 C C . PRO A 1 117 ? 18.344 -12.375 -14.398 1 81 117 PRO A C 1
ATOM 921 O O . PRO A 1 117 ? 17.359 -12.734 -13.758 1 81 117 PRO A O 1
ATOM 924 N N . GLU A 1 118 ? 18.391 -11.273 -15.086 1 81 118 GLU A N 1
ATOM 925 C CA . GLU A 1 118 ? 17.188 -10.477 -15.328 1 81 118 GLU A CA 1
ATOM 926 C C . GLU A 1 118 ? 16.125 -11.281 -16.078 1 81 118 GLU A C 1
ATOM 928 O O . GLU A 1 118 ? 16.453 -12.086 -16.953 1 81 118 GLU A O 1
ATOM 933 N N . ASN A 1 119 ? 14.922 -11.016 -15.703 1 82.62 119 ASN A N 1
ATOM 934 C CA . ASN A 1 119 ? 13.75 -11.594 -16.344 1 82.62 119 ASN A CA 1
ATOM 935 C C . ASN A 1 119 ? 13.648 -13.094 -16.078 1 82.62 119 ASN A C 1
ATOM 937 O O . ASN A 1 119 ? 13.086 -13.836 -16.891 1 82.62 119 ASN A O 1
ATOM 941 N N . THR A 1 120 ? 14.242 -13.531 -15.062 1 91.06 120 THR A N 1
ATOM 942 C CA . THR A 1 120 ? 14.07 -14.914 -14.609 1 91.06 120 THR A CA 1
ATOM 943 C C . THR A 1 120 ? 12.711 -15.094 -13.93 1 91.06 120 THR A C 1
ATOM 945 O O . THR A 1 120 ? 12.336 -14.289 -13.07 1 91.06 120 THR A O 1
ATOM 948 N N . MET A 1 121 ? 11.977 -16.125 -14.406 1 96 121 MET A N 1
ATOM 949 C CA . MET A 1 121 ? 10.742 -16.484 -13.719 1 96 121 MET A CA 1
ATOM 950 C C . MET A 1 121 ? 11.039 -17.188 -12.398 1 96 121 MET A C 1
ATOM 952 O O . MET A 1 121 ? 11.836 -18.125 -12.344 1 96 121 MET A O 1
ATOM 956 N N . PHE A 1 122 ? 10.484 -16.688 -11.352 1 97.5 122 PHE A N 1
ATOM 957 C CA . PHE A 1 122 ? 10.719 -17.219 -10.016 1 97.5 122 PHE A CA 1
ATOM 958 C C . PHE A 1 122 ? 9.398 -17.547 -9.328 1 97.5 122 PHE A C 1
ATOM 960 O O . PHE A 1 122 ? 8.469 -16.75 -9.328 1 97.5 122 PHE A O 1
ATOM 967 N N . VAL A 1 123 ? 9.289 -18.719 -8.789 1 98.69 123 VAL A N 1
ATOM 968 C CA . VAL A 1 123 ? 8.094 -19.172 -8.078 1 98.69 123 VAL A CA 1
ATOM 969 C C . VAL A 1 123 ? 8.414 -19.359 -6.598 1 98.69 123 VAL A C 1
ATOM 971 O O . VAL A 1 123 ? 9 -20.375 -6.207 1 98.69 123 VAL A O 1
ATOM 974 N N . PRO A 1 124 ? 7.969 -18.484 -5.773 1 98.81 124 PRO A N 1
ATOM 975 C CA . PRO A 1 124 ? 8.25 -18.609 -4.344 1 98.81 124 PRO A CA 1
ATOM 976 C C . PRO A 1 124 ? 7.598 -19.844 -3.729 1 98.81 124 PRO A C 1
ATOM 978 O O . PRO A 1 124 ? 6.426 -20.125 -3.992 1 98.81 124 PRO A O 1
ATOM 981 N N . GLN A 1 125 ? 8.367 -20.547 -2.867 1 98.81 125 GLN A N 1
ATOM 982 C CA . GLN A 1 125 ? 7.852 -21.625 -2.039 1 98.81 125 GLN A CA 1
ATOM 983 C C . GLN A 1 125 ? 7.574 -21.156 -0.616 1 98.81 125 GLN A C 1
ATOM 985 O O . GLN A 1 125 ? 6.699 -21.688 0.067 1 98.81 125 GLN A O 1
ATOM 990 N N . GLU A 1 126 ? 8.375 -20.234 -0.206 1 98.62 126 GLU A N 1
ATOM 991 C CA . GLU A 1 126 ? 8.242 -19.578 1.093 1 98.62 126 GLU A CA 1
ATOM 992 C C . GLU A 1 126 ? 8.586 -18.094 1.004 1 98.62 126 GLU A C 1
ATOM 994 O O . GLU A 1 126 ? 9.203 -17.656 0.033 1 98.62 126 GLU A O 1
ATOM 999 N N . ALA A 1 127 ? 8.125 -17.375 1.979 1 98.75 127 ALA A N 1
ATOM 1000 C CA . ALA A 1 127 ? 8.375 -15.938 2.008 1 98.75 127 ALA A CA 1
ATOM 1001 C C . ALA A 1 127 ? 8.773 -15.484 3.408 1 98.75 127 ALA A C 1
ATOM 1003 O O . ALA A 1 127 ? 8.133 -15.844 4.395 1 98.75 127 ALA A O 1
ATOM 1004 N N . ILE A 1 128 ? 9.898 -14.781 3.498 1 98.31 128 ILE A N 1
ATOM 1005 C CA . ILE A 1 128 ? 10.297 -14.125 4.738 1 98.31 128 ILE A CA 1
ATOM 1006 C C . ILE A 1 128 ? 9.344 -12.977 5.047 1 98.31 128 ILE A C 1
ATOM 1008 O O . ILE A 1 128 ? 9.031 -12.172 4.168 1 98.31 128 ILE A O 1
ATOM 1012 N N . ARG A 1 129 ? 8.953 -12.914 6.266 1 97.38 129 ARG A N 1
ATOM 1013 C CA . ARG A 1 129 ? 7.945 -11.938 6.668 1 97.38 129 ARG A CA 1
ATOM 1014 C C . ARG A 1 129 ? 8.594 -10.648 7.172 1 97.38 129 ARG A C 1
ATOM 1016 O O . ARG A 1 129 ? 8.594 -10.383 8.375 1 97.38 129 ARG A O 1
ATOM 1023 N N . GLY A 1 130 ? 8.984 -9.867 6.266 1 97.19 130 GLY A N 1
ATOM 1024 C CA . GLY A 1 130 ? 9.523 -8.547 6.582 1 97.19 130 GLY A CA 1
ATOM 1025 C C . GLY A 1 130 ? 8.5 -7.438 6.441 1 97.19 130 GLY A C 1
ATOM 1026 O O . GLY A 1 130 ? 8.852 -6.293 6.16 1 97.19 130 GLY A O 1
ATOM 1027 N N . GLU A 1 131 ? 7.242 -7.723 6.52 1 97.94 131 GLU A N 1
ATOM 1028 C CA . GLU A 1 131 ? 6.129 -6.785 6.422 1 97.94 131 GLU A CA 1
ATOM 1029 C C . GLU A 1 131 ? 5.145 -6.977 7.57 1 97.94 131 GLU A C 1
ATOM 1031 O O . GLU A 1 131 ? 5.219 -7.965 8.305 1 97.94 131 GLU A O 1
ATOM 1036 N N . GLY A 1 132 ? 4.316 -6.012 7.844 1 97.12 132 GLY A N 1
ATOM 1037 C CA . GLY A 1 132 ? 3.486 -6.027 9.039 1 97.12 132 GLY A CA 1
ATOM 1038 C C . GLY A 1 132 ? 2.127 -6.66 8.812 1 97.12 132 GLY A C 1
ATOM 1039 O O . GLY A 1 132 ? 1.445 -7.039 9.766 1 97.12 132 GLY A O 1
ATOM 1040 N N . THR A 1 133 ? 1.659 -6.793 7.598 1 98.38 133 THR A N 1
ATOM 1041 C CA . THR A 1 133 ? 0.293 -7.172 7.254 1 98.38 133 THR A CA 1
ATOM 1042 C C . THR A 1 133 ? 0.032 -8.633 7.602 1 98.38 133 THR A C 1
ATOM 1044 O O . THR A 1 133 ? -1.034 -8.977 8.117 1 98.38 133 THR A O 1
ATOM 1047 N N . SER A 1 134 ? 1.018 -9.5 7.359 1 97.94 134 SER A N 1
ATOM 1048 C CA . SER A 1 134 ? 0.83 -10.93 7.543 1 97.94 134 SER A CA 1
ATOM 1049 C C . SER A 1 134 ? 0.528 -11.266 9 1 97.94 134 SER A C 1
ATOM 1051 O O . SER A 1 134 ? -0.13 -12.273 9.289 1 97.94 134 SER A O 1
ATOM 1053 N N . PHE A 1 135 ? 0.869 -10.453 9.938 1 95.56 135 PHE A N 1
ATOM 1054 C CA . PHE A 1 135 ? 0.707 -10.703 11.367 1 95.56 135 PHE A CA 1
ATOM 1055 C C . PHE A 1 135 ? -0.748 -10.523 11.789 1 95.56 135 PHE A C 1
ATOM 1057 O O . PHE A 1 135 ? -1.139 -10.938 12.883 1 95.56 135 PHE A O 1
ATOM 1064 N N . TYR A 1 136 ? -1.513 -9.938 10.984 1 96.69 136 TYR A N 1
ATOM 1065 C CA . TYR A 1 136 ? -2.945 -9.836 11.234 1 96.69 136 TYR A CA 1
ATOM 1066 C C . TYR A 1 136 ? -3.672 -11.102 10.805 1 96.69 136 TYR A C 1
ATOM 1068 O O . TYR A 1 136 ? -4.832 -11.312 11.156 1 96.69 136 TYR A O 1
ATOM 1076 N N . TYR A 1 137 ? -2.971 -11.969 10.109 1 97.31 137 TYR A N 1
ATOM 1077 C CA . TYR A 1 137 ? -3.652 -13.102 9.484 1 97.31 137 TYR A CA 1
ATOM 1078 C C . TYR A 1 137 ? -3.061 -14.422 9.961 1 97.31 137 TYR A C 1
ATOM 1080 O O . TYR A 1 137 ? -3.646 -15.484 9.742 1 97.31 137 TYR A O 1
ATOM 1088 N N . LYS A 1 138 ? -1.938 -14.336 10.555 1 95.94 138 LYS A N 1
ATOM 1089 C CA . LYS A 1 138 ? -1.251 -15.555 10.969 1 95.94 138 LYS A CA 1
ATOM 1090 C C . LYS A 1 138 ? -0.352 -15.305 12.172 1 95.94 138 LYS A C 1
ATOM 1092 O O . LYS A 1 138 ? 0.202 -14.211 12.32 1 95.94 138 LYS A O 1
ATOM 1097 N N . GLU A 1 139 ? -0.106 -16.25 13 1 93.5 139 GLU A N 1
ATOM 1098 C CA . GLU A 1 139 ? 0.799 -16.156 14.148 1 93.5 139 GLU A CA 1
ATOM 1099 C C . GLU A 1 139 ? 2.213 -15.781 13.703 1 93.5 139 GLU A C 1
ATOM 1101 O O . GLU A 1 139 ? 2.639 -16.156 12.602 1 93.5 139 GLU A O 1
ATOM 1106 N N . PRO A 1 140 ? 2.869 -15.133 14.586 1 90.31 140 PRO A N 1
ATOM 1107 C CA . PRO A 1 140 ? 4.203 -14.648 14.227 1 90.31 140 PRO A CA 1
ATOM 1108 C C . PRO A 1 140 ? 5.172 -15.781 13.891 1 90.31 140 PRO A C 1
ATOM 1110 O O . PRO A 1 140 ? 5.137 -16.844 14.523 1 90.31 140 PRO A O 1
ATOM 1113 N N . SER A 1 141 ? 5.902 -15.664 12.891 1 92.38 141 SER A N 1
ATOM 1114 C CA . SER A 1 141 ? 7.039 -16.453 12.438 1 92.38 141 SER A CA 1
ATOM 1115 C C . SER A 1 141 ? 7.914 -15.664 11.469 1 92.38 141 SER A C 1
ATOM 1117 O O . SER A 1 141 ? 7.492 -14.633 10.953 1 92.38 141 SER A O 1
ATOM 1119 N N . LYS A 1 142 ? 9.117 -16.062 11.312 1 94.06 142 LYS A N 1
ATOM 1120 C CA . LYS A 1 142 ? 10.023 -15.352 10.414 1 94.06 142 LYS A CA 1
ATOM 1121 C C . LYS A 1 142 ? 9.68 -15.633 8.953 1 94.06 142 LYS A C 1
ATOM 1123 O O . LYS A 1 142 ? 9.898 -14.781 8.086 1 94.06 142 LYS A O 1
ATOM 1128 N N . ILE A 1 143 ? 9.188 -16.859 8.75 1 96.88 143 ILE A N 1
ATOM 1129 C CA . ILE A 1 143 ? 8.945 -17.328 7.395 1 96.88 143 ILE A CA 1
ATOM 1130 C C . ILE A 1 143 ? 7.555 -17.953 7.297 1 96.88 143 ILE A C 1
ATOM 1132 O O . ILE A 1 143 ? 7.066 -18.547 8.258 1 96.88 143 ILE A O 1
ATOM 1136 N N . ILE A 1 144 ? 6.926 -17.766 6.211 1 97.62 144 ILE A N 1
ATOM 1137 C CA . ILE A 1 144 ? 5.664 -18.438 5.914 1 97.62 144 ILE A CA 1
ATOM 1138 C C . ILE A 1 144 ? 5.824 -19.312 4.672 1 97.62 144 ILE A C 1
ATOM 1140 O O . ILE A 1 144 ? 6.473 -18.906 3.701 1 97.62 144 ILE A O 1
ATOM 1144 N N . ALA A 1 145 ? 5.324 -20.516 4.73 1 98.25 145 ALA A N 1
ATOM 1145 C CA . ALA A 1 145 ? 5.285 -21.391 3.562 1 98.25 145 ALA A CA 1
ATOM 1146 C C . ALA A 1 145 ? 4.031 -21.141 2.73 1 98.25 145 ALA A C 1
ATOM 1148 O O . ALA A 1 145 ? 2.943 -20.953 3.279 1 98.25 145 ALA A O 1
ATOM 1149 N N . LEU A 1 146 ? 4.203 -21.078 1.404 1 98.62 146 LEU A N 1
ATOM 1150 C CA . LEU A 1 146 ? 3.02 -21.031 0.549 1 98.62 146 LEU A CA 1
ATOM 1151 C C . LEU A 1 146 ? 2.361 -22.406 0.481 1 98.62 146 LEU A C 1
ATOM 1153 O O . LEU A 1 146 ? 2.922 -23.406 0.962 1 98.62 146 LEU A O 1
ATOM 1157 N N . ASP A 1 147 ? 1.127 -22.422 -0.021 1 97.12 147 ASP A N 1
ATOM 1158 C CA . ASP A 1 147 ? 0.39 -23.672 -0.185 1 97.12 147 ASP A CA 1
ATOM 1159 C C . ASP A 1 147 ? 1.134 -24.625 -1.113 1 97.12 147 ASP A C 1
ATOM 1161 O O . ASP A 1 147 ? 1.028 -24.516 -2.338 1 97.12 147 ASP A O 1
ATOM 1165 N N . LYS A 1 148 ? 1.729 -25.672 -0.534 1 97.56 148 LYS A N 1
ATOM 1166 C CA . LYS A 1 148 ? 2.613 -26.562 -1.278 1 97.56 148 LYS A CA 1
ATOM 1167 C C . LYS A 1 148 ? 1.873 -27.234 -2.426 1 97.56 148 LYS A C 1
ATOM 1169 O O . LYS A 1 148 ? 2.426 -27.406 -3.514 1 97.56 148 LYS A O 1
ATOM 1174 N N . ASN A 1 149 ? 0.705 -27.672 -2.152 1 98.12 149 ASN A N 1
ATOM 1175 C CA . ASN A 1 149 ? -0.07 -28.375 -3.174 1 98.12 149 ASN A CA 1
ATOM 1176 C C . ASN A 1 149 ? -0.389 -27.453 -4.355 1 98.12 149 ASN A C 1
ATOM 1178 O O . ASN A 1 149 ? -0.191 -27.844 -5.512 1 98.12 149 ASN A O 1
ATOM 1182 N N . PHE A 1 150 ? -0.869 -26.297 -4.047 1 98.62 150 PHE A N 1
ATOM 1183 C CA . PHE A 1 150 ? -1.233 -25.375 -5.113 1 98.62 150 PHE A CA 1
ATOM 1184 C C . PHE A 1 150 ? 0.006 -24.891 -5.855 1 98.62 150 PHE A C 1
ATOM 1186 O O . PHE A 1 150 ? -0.007 -24.766 -7.082 1 98.62 150 PHE A O 1
ATOM 1193 N N . VAL A 1 151 ? 1.096 -24.625 -5.152 1 98.88 151 VAL A N 1
ATOM 1194 C CA . VAL A 1 151 ? 2.35 -24.188 -5.762 1 98.88 151 VAL A CA 1
ATOM 1195 C C . VAL A 1 151 ? 2.854 -25.266 -6.727 1 98.88 151 VAL A C 1
ATOM 1197 O O . VAL A 1 151 ? 3.285 -24.953 -7.836 1 98.88 151 VAL A O 1
ATOM 1200 N N . ARG A 1 152 ? 2.789 -26.484 -6.34 1 98.5 152 ARG A N 1
ATOM 1201 C CA . ARG A 1 152 ? 3.229 -27.578 -7.188 1 98.5 152 ARG A CA 1
ATOM 1202 C C . ARG A 1 152 ? 2.396 -27.656 -8.461 1 98.5 152 ARG A C 1
ATOM 1204 O O . ARG A 1 152 ? 2.924 -27.922 -9.539 1 98.5 152 ARG A O 1
ATOM 1211 N N . ARG A 1 153 ? 1.112 -27.5 -8.328 1 98.69 153 ARG A N 1
ATOM 1212 C CA . ARG A 1 153 ? 0.248 -27.5 -9.5 1 98.69 153 ARG A CA 1
ATOM 1213 C C . ARG A 1 153 ? 0.628 -26.375 -10.461 1 98.69 153 ARG A C 1
ATOM 1215 O O . ARG A 1 153 ? 0.658 -26.578 -11.68 1 98.69 153 ARG A O 1
ATOM 1222 N N . VAL A 1 154 ? 0.88 -25.203 -9.906 1 98.81 154 VAL A N 1
ATOM 1223 C CA . VAL A 1 154 ? 1.301 -24.062 -10.711 1 98.81 154 VAL A CA 1
ATOM 1224 C C . VAL A 1 154 ? 2.615 -24.375 -11.414 1 98.81 154 VAL A C 1
ATOM 1226 O O . VAL A 1 154 ? 2.756 -24.141 -12.617 1 98.81 154 VAL A O 1
ATOM 1229 N N . GLU A 1 155 ? 3.545 -24.953 -10.703 1 98.69 155 GLU A N 1
ATOM 1230 C CA . GLU A 1 155 ? 4.84 -25.328 -11.266 1 98.69 155 GLU A CA 1
ATOM 1231 C C . GLU A 1 155 ? 4.676 -26.328 -12.398 1 98.69 155 GLU A C 1
ATOM 1233 O O . GLU A 1 155 ? 5.348 -26.234 -13.43 1 98.69 155 GLU A O 1
ATOM 1238 N N . ASN A 1 156 ? 3.861 -27.297 -12.148 1 98.56 156 ASN A N 1
ATOM 1239 C CA . ASN A 1 156 ? 3.613 -28.297 -13.172 1 98.56 156 ASN A CA 1
ATOM 1240 C C . ASN A 1 156 ? 3.068 -27.672 -14.453 1 98.56 156 ASN A C 1
ATOM 1242 O O . ASN A 1 156 ? 3.457 -28.062 -15.555 1 98.56 156 ASN A O 1
ATOM 1246 N N . GLU A 1 157 ? 2.154 -26.734 -14.297 1 98.12 157 GLU A N 1
ATOM 1247 C CA . GLU A 1 157 ? 1.595 -26.078 -15.477 1 98.12 157 GLU A CA 1
ATOM 1248 C C . GLU A 1 157 ? 2.648 -25.234 -16.188 1 98.12 157 GLU A C 1
ATOM 1250 O O . GLU A 1 157 ? 2.652 -25.156 -17.422 1 98.12 157 GLU A O 1
ATOM 1255 N N . ILE A 1 158 ? 3.51 -24.562 -15.406 1 97.75 158 ILE A N 1
ATOM 1256 C CA . ILE A 1 158 ? 4.605 -23.812 -16 1 97.75 158 ILE A CA 1
ATOM 1257 C C . ILE A 1 158 ? 5.469 -24.734 -16.859 1 97.75 158 ILE A C 1
ATOM 1259 O O . ILE A 1 158 ? 5.785 -24.406 -18 1 97.75 158 ILE A O 1
ATOM 1263 N N . LYS A 1 159 ? 5.773 -25.891 -16.391 1 97.44 159 LYS A N 1
ATOM 1264 C CA . LYS A 1 159 ? 6.582 -26.875 -17.109 1 97.44 159 LYS A CA 1
ATOM 1265 C C . LYS A 1 159 ? 5.848 -27.391 -18.344 1 97.44 159 LYS A C 1
ATOM 1267 O O . LYS A 1 159 ? 6.449 -27.547 -19.406 1 97.44 159 LYS A O 1
ATOM 1272 N N . ASN A 1 160 ? 4.598 -27.656 -18.141 1 97.25 160 ASN A N 1
ATOM 1273 C CA . ASN A 1 160 ? 3.791 -28.156 -19.25 1 97.25 160 ASN A CA 1
ATOM 1274 C C . ASN A 1 160 ? 3.768 -27.172 -20.422 1 97.25 160 ASN A C 1
ATOM 1276 O O . ASN A 1 160 ? 3.684 -27.578 -21.578 1 97.25 160 ASN A O 1
ATOM 1280 N N . LEU A 1 161 ? 3.84 -25.922 -20.094 1 94.94 161 LEU A N 1
ATOM 1281 C CA . LEU A 1 161 ? 3.822 -24.875 -21.109 1 94.94 161 LEU A CA 1
ATOM 1282 C C . LEU A 1 161 ? 5.211 -24.656 -21.703 1 94.94 161 LEU A C 1
ATOM 1284 O O . LEU A 1 161 ? 5.387 -23.875 -22.625 1 94.94 161 LEU A O 1
ATOM 1288 N N . GLY A 1 162 ? 6.258 -25.281 -21.156 1 94.88 162 GLY A N 1
ATOM 1289 C CA . GLY A 1 162 ? 7.602 -25.281 -21.719 1 94.88 162 GLY A CA 1
ATOM 1290 C C . GLY A 1 162 ? 8.484 -24.203 -21.141 1 94.88 162 GLY A C 1
ATOM 1291 O O . GLY A 1 162 ? 9.531 -23.875 -21.703 1 94.88 162 GLY A O 1
ATOM 1292 N N . PHE A 1 163 ? 8.039 -23.625 -20.062 1 94.5 163 PHE A N 1
ATOM 1293 C CA . PHE A 1 163 ? 8.812 -22.547 -19.484 1 94.5 163 PHE A CA 1
ATOM 1294 C C . PHE A 1 163 ? 9.75 -23.062 -18.391 1 94.5 163 PHE A C 1
ATOM 1296 O O . PHE A 1 163 ? 9.453 -24.062 -17.734 1 94.5 163 PHE A O 1
ATOM 1303 N N . GLN A 1 164 ? 10.875 -22.406 -18.281 1 94.75 164 GLN A N 1
ATOM 1304 C CA . GLN A 1 164 ? 11.797 -22.641 -17.172 1 94.75 164 GLN A CA 1
ATOM 1305 C C . GLN A 1 164 ? 11.57 -21.641 -16.047 1 94.75 164 GLN A C 1
ATOM 1307 O O . GLN A 1 164 ? 11.117 -20.516 -16.281 1 94.75 164 GLN A O 1
ATOM 1312 N N . TYR A 1 165 ? 11.852 -22.062 -14.883 1 96.31 165 TYR A N 1
ATOM 1313 C CA . TYR A 1 165 ? 11.695 -21.188 -13.727 1 96.31 165 TYR A CA 1
ATOM 1314 C C . TYR A 1 165 ? 12.656 -21.594 -12.609 1 96.31 165 TYR A C 1
ATOM 1316 O O . TYR A 1 165 ? 13.211 -22.688 -12.625 1 96.31 165 TYR A O 1
ATOM 1324 N N . GLU A 1 166 ? 12.906 -20.688 -11.727 1 96.81 166 GLU A N 1
ATOM 1325 C CA . GLU A 1 166 ? 13.586 -20.938 -10.461 1 96.81 166 GLU A CA 1
ATOM 1326 C C . GLU A 1 166 ? 12.602 -20.922 -9.297 1 96.81 166 GLU A C 1
ATOM 1328 O O . GLU A 1 166 ? 11.492 -20.391 -9.422 1 96.81 166 GLU A O 1
ATOM 1333 N N . GLU A 1 167 ? 12.891 -21.578 -8.234 1 97.88 167 GLU A N 1
ATOM 1334 C CA . GLU A 1 167 ? 12.031 -21.578 -7.055 1 97.88 167 GLU A CA 1
ATOM 1335 C C . GLU A 1 167 ? 12.844 -21.359 -5.781 1 97.88 167 GLU A C 1
ATOM 1337 O O . GLU A 1 167 ? 14.07 -21.469 -5.789 1 97.88 167 GLU A O 1
ATOM 1342 N N . GLY A 1 168 ? 12.203 -20.969 -4.723 1 97.94 168 GLY A N 1
ATOM 1343 C CA . GLY A 1 168 ? 12.859 -20.781 -3.441 1 97.94 168 GLY A CA 1
ATOM 1344 C C . GLY A 1 168 ? 12.148 -19.781 -2.551 1 97.94 168 GLY A C 1
ATOM 1345 O O . GLY A 1 168 ? 10.922 -19.75 -2.506 1 97.94 168 GLY A O 1
ATOM 1346 N N . THR A 1 169 ? 12.977 -19.078 -1.795 1 98.5 169 THR A N 1
ATOM 1347 C CA . THR A 1 169 ? 12.461 -18.156 -0.791 1 98.5 169 THR A CA 1
ATOM 1348 C C . THR A 1 169 ? 12.516 -16.719 -1.301 1 98.5 169 THR A C 1
ATOM 1350 O O . THR A 1 169 ? 13.492 -16.312 -1.932 1 98.5 169 THR A O 1
ATOM 1353 N N . THR A 1 170 ? 11.461 -15.984 -1.116 1 98.62 170 THR A N 1
ATOM 1354 C CA . THR A 1 170 ? 11.477 -14.547 -1.363 1 98.62 170 THR A CA 1
ATOM 1355 C C . THR A 1 170 ? 11.391 -13.773 -0.052 1 98.62 170 THR A C 1
ATOM 1357 O O . THR A 1 170 ? 10.945 -14.305 0.965 1 98.62 170 THR A O 1
ATOM 1360 N N . TRP A 1 171 ? 11.945 -12.562 -0.037 1 98.31 171 TRP A N 1
ATOM 1361 C CA . TRP A 1 171 ? 11.852 -11.633 1.085 1 98.31 171 TRP A CA 1
ATOM 1362 C C . TRP A 1 171 ? 10.797 -10.562 0.819 1 98.31 171 TRP A C 1
ATOM 1364 O O . TRP A 1 171 ? 10.945 -9.75 -0.097 1 98.31 171 TRP A O 1
ATOM 1374 N N . THR A 1 172 ? 9.688 -10.609 1.583 1 98.75 172 THR A N 1
ATOM 1375 C CA . THR A 1 172 ? 8.672 -9.562 1.502 1 98.75 172 THR A CA 1
ATOM 1376 C C . THR A 1 172 ? 9.023 -8.398 2.43 1 98.75 172 THR A C 1
ATOM 1378 O O . THR A 1 172 ? 9.156 -8.586 3.641 1 98.75 172 THR A O 1
ATOM 1381 N N . THR A 1 173 ? 9.102 -7.203 1.902 1 98 173 THR A N 1
ATOM 1382 C CA . THR A 1 173 ? 9.539 -6.078 2.719 1 98 173 THR A CA 1
ATOM 1383 C C . THR A 1 173 ? 8.539 -4.93 2.648 1 98 173 THR A C 1
ATOM 1385 O O . THR A 1 173 ? 7.844 -4.77 1.643 1 98 173 THR A O 1
ATOM 1388 N N . ASP A 1 174 ? 8.453 -4.113 3.746 1 98.19 174 ASP A N 1
ATOM 1389 C CA . ASP A 1 174 ? 7.684 -2.875 3.783 1 98.19 174 ASP A CA 1
ATOM 1390 C C . ASP A 1 174 ? 8.57 -1.666 3.498 1 98.19 174 ASP A C 1
ATOM 1392 O O . ASP A 1 174 ? 8.086 -0.54 3.396 1 98.19 174 ASP A O 1
ATOM 1396 N N . GLY A 1 175 ? 9.844 -1.894 3.447 1 97.06 175 GLY A N 1
ATOM 1397 C CA . GLY A 1 175 ? 10.781 -0.786 3.346 1 97.06 175 GLY A CA 1
ATOM 1398 C C . GLY A 1 175 ? 11.57 -0.788 2.051 1 97.06 175 GLY A C 1
ATOM 1399 O O . GLY A 1 175 ? 12.766 -1.084 2.049 1 97.06 175 GLY A O 1
ATOM 1400 N N . PHE A 1 176 ? 10.945 -0.345 0.964 1 95.94 176 PHE A N 1
ATOM 1401 C CA . PHE A 1 176 ? 11.578 -0.405 -0.347 1 95.94 176 PHE A CA 1
ATOM 1402 C C . PHE A 1 176 ? 12.898 0.357 -0.346 1 95.94 176 PHE A C 1
ATOM 1404 O O . PHE A 1 176 ? 13.945 -0.201 -0.682 1 95.94 176 PHE A O 1
ATOM 1411 N N . PHE A 1 177 ? 12.953 1.556 0.143 1 97.06 177 PHE A N 1
ATOM 1412 C CA . PHE A 1 177 ? 14.148 2.383 0.128 1 97.06 177 PHE A CA 1
ATOM 1413 C C . PHE A 1 177 ? 14.969 2.18 1.4 1 97.06 177 PHE A C 1
ATOM 1415 O O . PHE A 1 177 ? 15.852 2.977 1.71 1 97.06 177 PHE A O 1
ATOM 1422 N N . ARG A 1 178 ? 14.641 1.12 2.102 1 96.88 178 ARG A N 1
ATOM 1423 C CA . ARG A 1 178 ? 15.336 0.85 3.355 1 96.88 178 ARG A CA 1
ATOM 1424 C C . ARG A 1 178 ? 15.914 -0.561 3.369 1 96.88 178 ARG A C 1
ATOM 1426 O O . ARG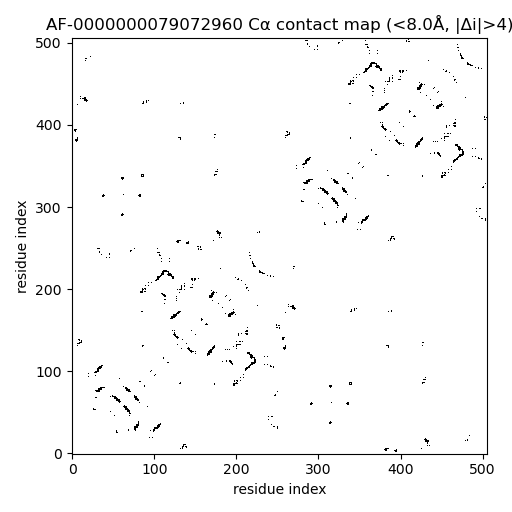 A 1 178 ? 16.172 -1.125 4.434 1 96.88 178 ARG A O 1
ATOM 1433 N N . GLU A 1 179 ? 16.031 -1.166 2.262 1 95.56 179 GLU A N 1
ATOM 1434 C CA . GLU A 1 179 ? 16.766 -2.416 2.148 1 95.56 179 GLU A CA 1
ATOM 1435 C C . GLU A 1 179 ? 18.266 -2.178 2.297 1 95.56 179 GLU A C 1
ATOM 1437 O O . GLU A 1 179 ? 18.984 -2.01 1.304 1 95.56 179 GLU A O 1
ATOM 1442 N N . THR A 1 180 ? 18.75 -2.254 3.555 1 95.25 180 THR A N 1
ATOM 1443 C CA . THR A 1 180 ? 20.172 -2.02 3.834 1 95.25 180 THR A CA 1
ATOM 1444 C C . THR A 1 180 ? 21 -3.242 3.465 1 95.25 180 THR A C 1
ATOM 1446 O O . THR A 1 180 ? 20.469 -4.352 3.363 1 95.25 180 THR A O 1
ATOM 1449 N N . PRO A 1 181 ? 22.281 -3.018 3.285 1 94.31 181 PRO A N 1
ATOM 1450 C CA . PRO A 1 181 ? 23.141 -4.176 3.035 1 94.31 181 PRO A CA 1
ATOM 1451 C C . PRO A 1 181 ? 23.016 -5.25 4.113 1 94.31 181 PRO A C 1
ATOM 1453 O O . PRO A 1 181 ? 23 -6.441 3.801 1 94.31 181 PRO A O 1
ATOM 1456 N N . ASN A 1 182 ? 22.859 -4.84 5.328 1 94.12 182 ASN A N 1
ATOM 1457 C CA . ASN A 1 182 ? 22.719 -5.789 6.422 1 94.12 182 ASN A CA 1
ATOM 1458 C C . ASN A 1 182 ? 21.406 -6.566 6.316 1 94.12 182 ASN A C 1
ATOM 1460 O O . ASN A 1 182 ? 21.375 -7.773 6.559 1 94.12 182 ASN A O 1
ATOM 1464 N N . GLN A 1 183 ? 20.344 -5.887 6.031 1 93.88 183 GLN A N 1
ATOM 1465 C CA . GLN A 1 183 ? 19.047 -6.559 5.855 1 93.88 183 GLN A CA 1
ATOM 1466 C C . GLN A 1 183 ? 19.109 -7.555 4.703 1 93.88 183 GLN A C 1
ATOM 1468 O O . GLN A 1 183 ? 18.531 -8.648 4.793 1 93.88 183 GLN A O 1
ATOM 1473 N N . VAL A 1 184 ? 19.734 -7.121 3.645 1 94.25 184 VAL A N 1
ATOM 1474 C CA . VAL A 1 184 ? 19.875 -7.988 2.48 1 94.25 184 VAL A CA 1
ATOM 1475 C C . VAL A 1 184 ? 20.656 -9.242 2.867 1 94.25 184 VAL A C 1
ATOM 1477 O O . VAL A 1 184 ? 20.266 -10.359 2.512 1 94.25 184 VAL A O 1
ATOM 1480 N N . LEU A 1 185 ? 21.703 -9.055 3.594 1 94.44 185 LEU A N 1
ATOM 1481 C CA . LEU A 1 185 ? 22.516 -10.18 4.035 1 94.44 185 LEU A CA 1
ATOM 1482 C C . LEU A 1 185 ? 21.719 -11.117 4.922 1 94.44 185 LEU A C 1
ATOM 1484 O O . LEU A 1 185 ? 21.828 -12.344 4.805 1 94.44 185 LEU A O 1
ATOM 1488 N N . GLN A 1 186 ? 20.953 -10.57 5.797 1 94.25 186 GLN A N 1
ATOM 1489 C CA . GLN A 1 186 ? 20.109 -11.375 6.68 1 94.25 186 GLN A CA 1
ATOM 1490 C C . GLN A 1 186 ? 19.078 -12.172 5.883 1 94.25 186 GLN A C 1
ATOM 1492 O O . GLN A 1 186 ? 18.828 -13.352 6.172 1 94.25 186 GLN A O 1
ATOM 1497 N N . ALA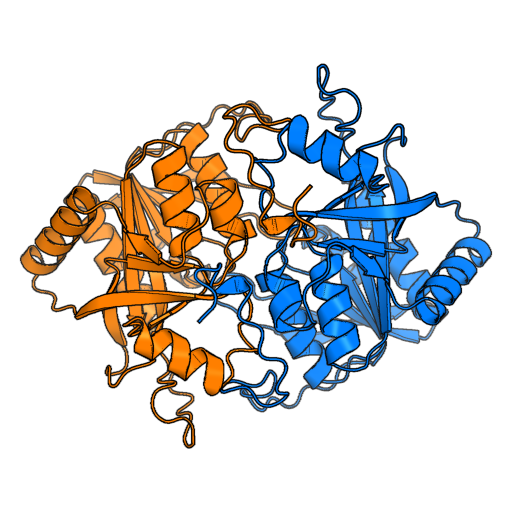 A 1 187 ? 18.453 -11.516 4.93 1 95.88 187 ALA A N 1
ATOM 1498 C CA . ALA A 1 187 ? 17.484 -12.195 4.078 1 95.88 187 ALA A CA 1
ATOM 1499 C C . ALA A 1 187 ? 18.125 -13.336 3.301 1 95.88 187 ALA A C 1
ATOM 1501 O O . ALA A 1 187 ? 17.562 -14.422 3.191 1 95.88 187 ALA A O 1
ATOM 1502 N N . LYS A 1 188 ? 19.297 -13.094 2.797 1 95.81 188 LYS A N 1
ATOM 1503 C CA . LYS A 1 188 ? 20.031 -14.117 2.055 1 95.81 188 LYS A CA 1
ATOM 1504 C C . LYS A 1 188 ? 20.375 -15.297 2.951 1 95.81 188 LYS A C 1
ATOM 1506 O O . LYS A 1 188 ? 20.312 -16.453 2.521 1 95.81 188 LYS A O 1
ATOM 1511 N N . LYS A 1 189 ? 20.734 -14.992 4.16 1 95.44 189 LYS A N 1
ATOM 1512 C CA . LYS A 1 189 ? 21.062 -16.047 5.117 1 95.44 189 LYS A CA 1
ATOM 1513 C C . LYS A 1 189 ? 19.844 -16.938 5.383 1 95.44 189 LYS A C 1
ATOM 1515 O O . LYS A 1 189 ? 20 -18.141 5.641 1 95.44 189 LYS A O 1
ATOM 1520 N N . LEU A 1 190 ? 18.703 -16.312 5.25 1 95.69 190 LEU A N 1
ATOM 1521 C CA . LEU A 1 190 ? 17.469 -17.062 5.449 1 95.69 190 LEU A CA 1
ATOM 1522 C C . LEU A 1 190 ? 17.031 -17.734 4.156 1 95.69 190 LEU A C 1
ATOM 1524 O O . LEU A 1 190 ? 15.969 -18.375 4.109 1 95.69 190 LEU A O 1
ATOM 1528 N N . GLY A 1 191 ? 17.781 -17.547 3.055 1 96.38 191 GLY A N 1
ATOM 1529 C CA . GLY A 1 191 ? 17.547 -18.297 1.828 1 96.38 191 GLY A CA 1
ATOM 1530 C C . GLY A 1 191 ? 16.891 -17.469 0.737 1 96.38 191 GLY A C 1
ATOM 1531 O O . GLY A 1 191 ? 16.578 -18 -0.331 1 96.38 191 GLY A O 1
ATOM 1532 N N . ALA A 1 192 ? 16.703 -16.219 0.973 1 97.62 192 ALA A N 1
ATOM 1533 C CA . ALA A 1 192 ? 15.992 -15.398 0.002 1 97.62 192 ALA A CA 1
ATOM 1534 C C . ALA A 1 192 ? 16.797 -15.258 -1.291 1 97.62 192 ALA A C 1
ATOM 1536 O O . ALA A 1 192 ? 18 -14.977 -1.259 1 97.62 192 ALA A O 1
ATOM 1537 N N . LYS A 1 193 ? 16.094 -15.445 -2.393 1 97.25 193 LYS A N 1
ATOM 1538 C CA . LYS A 1 193 ? 16.672 -15.234 -3.719 1 97.25 193 LYS A CA 1
ATOM 1539 C C . LYS A 1 193 ? 16.125 -13.977 -4.371 1 97.25 193 LYS A C 1
ATOM 1541 O O . LYS A 1 193 ? 16.734 -13.43 -5.293 1 97.25 193 LYS A O 1
ATOM 1546 N N . THR A 1 194 ? 14.977 -13.586 -3.918 1 97.5 194 THR A N 1
ATOM 1547 C CA . THR A 1 194 ? 14.328 -12.383 -4.434 1 97.5 194 THR A CA 1
ATOM 1548 C C . THR A 1 194 ? 13.766 -11.539 -3.297 1 97.5 194 THR A C 1
ATOM 1550 O O . THR A 1 194 ? 13.711 -11.992 -2.15 1 97.5 194 THR A O 1
ATOM 1553 N N . VAL A 1 195 ? 13.414 -10.297 -3.641 1 97.75 195 VAL A N 1
ATOM 1554 C CA . VAL A 1 195 ? 12.773 -9.375 -2.703 1 97.75 195 VAL A CA 1
ATOM 1555 C C . VAL A 1 195 ? 11.594 -8.68 -3.383 1 97.75 195 VAL A C 1
ATOM 1557 O O . VAL A 1 195 ? 11.672 -8.32 -4.559 1 97.75 195 VAL A O 1
ATOM 1560 N N . GLU A 1 196 ? 10.523 -8.633 -2.754 1 97.94 196 GLU A N 1
ATOM 1561 C CA . GLU A 1 196 ? 9.305 -7.996 -3.242 1 97.94 196 GLU A CA 1
ATOM 1562 C C . GLU A 1 196 ? 8.453 -7.477 -2.088 1 97.94 196 GLU A C 1
ATOM 1564 O O . GLU A 1 196 ? 8.906 -7.426 -0.944 1 97.94 196 GLU A O 1
ATOM 1569 N N . MET A 1 197 ? 7.223 -7.023 -2.32 1 98.56 197 MET A N 1
ATOM 1570 C CA . MET A 1 197 ? 6.582 -6.238 -1.27 1 98.56 197 MET A CA 1
ATOM 1571 C C . MET A 1 197 ? 5.266 -6.871 -0.84 1 98.56 197 MET A C 1
ATOM 1573 O O . MET A 1 197 ? 4.551 -6.324 -0 1 98.56 197 MET A O 1
ATOM 1577 N N . GLU A 1 198 ? 4.891 -8.102 -1.351 1 98.81 198 GLU A N 1
ATOM 1578 C CA . GLU A 1 198 ? 3.508 -8.469 -1.061 1 98.81 198 GLU A CA 1
ATOM 1579 C C . GLU A 1 198 ? 3.391 -9.945 -0.717 1 98.81 198 GLU A C 1
ATOM 1581 O O . GLU A 1 198 ? 2.4 -10.375 -0.118 1 98.81 198 GLU A O 1
ATOM 1586 N N . CYS A 1 199 ? 4.234 -10.805 -1.006 1 98.88 199 CYS A N 1
ATOM 1587 C CA . CYS A 1 199 ? 4.051 -12.242 -1.104 1 98.88 199 CYS A CA 1
ATOM 1588 C C . CYS A 1 199 ? 3.639 -12.836 0.239 1 98.88 199 CYS A C 1
ATOM 1590 O O . CYS A 1 199 ? 2.637 -13.547 0.328 1 98.88 199 CYS A O 1
ATOM 1592 N N . SER A 1 200 ? 4.402 -12.555 1.297 1 98.88 200 SER A N 1
ATOM 1593 C CA . SER A 1 200 ? 4.121 -13.164 2.596 1 98.88 200 SER A CA 1
ATOM 1594 C C . SER A 1 200 ? 2.736 -12.766 3.098 1 98.88 200 SER A C 1
ATOM 1596 O O . SER A 1 200 ? 2.02 -13.594 3.666 1 98.88 200 SER A O 1
ATOM 1598 N N . ALA A 1 201 ? 2.35 -11.523 2.914 1 98.81 201 ALA A N 1
ATOM 1599 C CA . ALA A 1 201 ? 1.054 -11.031 3.369 1 98.81 201 ALA A CA 1
ATOM 1600 C C . ALA A 1 201 ? -0.087 -11.695 2.607 1 98.81 201 ALA A C 1
ATOM 1602 O O . ALA A 1 201 ? -1.089 -12.102 3.205 1 98.81 201 ALA A O 1
ATOM 1603 N N . LEU A 1 202 ? 0.068 -11.805 1.291 1 98.94 202 LEU A N 1
ATOM 1604 C CA . LEU A 1 202 ? -0.958 -12.445 0.471 1 98.94 202 LEU A CA 1
ATOM 1605 C C . LEU A 1 202 ? -1.101 -13.922 0.83 1 98.94 202 LEU A C 1
ATOM 1607 O O . LEU A 1 202 ? -2.217 -14.438 0.9 1 98.94 202 LEU A O 1
ATOM 1611 N N . ALA A 1 203 ? 0.009 -14.594 1.037 1 98.94 203 ALA A N 1
ATOM 1612 C CA . ALA A 1 203 ? -0.019 -16 1.448 1 98.94 203 ALA A CA 1
ATOM 1613 C C . ALA A 1 203 ? -0.734 -16.156 2.787 1 98.94 203 ALA A C 1
ATOM 1615 O O . ALA A 1 203 ? -1.553 -17.062 2.953 1 98.94 203 ALA A O 1
ATOM 1616 N N . ALA A 1 204 ? -0.423 -15.289 3.754 1 98.62 204 ALA A N 1
ATOM 1617 C CA . ALA A 1 204 ? -1.055 -15.344 5.07 1 98.62 204 ALA A CA 1
ATOM 1618 C C . ALA A 1 204 ? -2.562 -15.133 4.961 1 98.62 204 ALA A C 1
ATOM 1620 O O . ALA A 1 204 ? -3.342 -15.859 5.59 1 98.62 204 ALA A O 1
ATOM 1621 N N . CYS A 1 205 ? -2.979 -14.156 4.199 1 98.75 205 CYS A N 1
ATOM 1622 C CA . CYS A 1 205 ? -4.395 -13.875 3.996 1 98.75 205 CYS A CA 1
ATOM 1623 C C . CYS A 1 205 ? -5.105 -15.07 3.375 1 98.75 205 CYS A C 1
ATOM 1625 O O . CYS A 1 205 ? -6.195 -15.438 3.811 1 98.75 205 CYS A O 1
ATOM 1627 N N . ALA A 1 206 ? -4.469 -15.641 2.34 1 98.81 206 ALA A N 1
ATOM 1628 C CA . ALA A 1 206 ? -5.051 -16.797 1.65 1 98.81 206 ALA A CA 1
ATOM 1629 C C . ALA A 1 206 ? -5.258 -17.953 2.611 1 98.81 206 ALA A C 1
ATOM 1631 O O . ALA A 1 206 ? -6.324 -18.578 2.619 1 98.81 206 ALA A O 1
ATOM 1632 N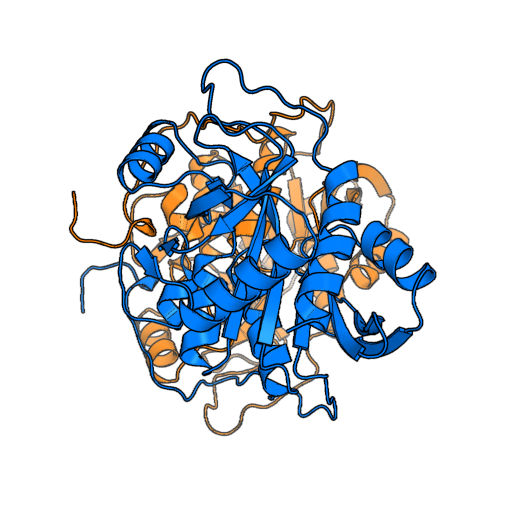 N . GLU A 1 207 ? -4.242 -18.234 3.365 1 98.56 207 GLU A N 1
ATOM 1633 C CA . GLU A 1 207 ? -4.359 -19.312 4.348 1 98.56 207 GLU A CA 1
ATOM 1634 C C . GLU A 1 207 ? -5.48 -19.031 5.348 1 98.56 207 GLU A C 1
ATOM 1636 O O . GLU A 1 207 ? -6.305 -19.906 5.621 1 98.56 207 GLU A O 1
ATOM 1641 N N . PHE A 1 208 ? -5.543 -17.844 5.895 1 98.25 208 PHE A N 1
ATOM 1642 C CA . PHE A 1 208 ? -6.531 -17.422 6.887 1 98.25 208 PHE A CA 1
ATOM 1643 C C . PHE A 1 208 ? -7.941 -17.562 6.332 1 98.25 208 PHE A C 1
ATOM 1645 O O . PHE A 1 208 ? -8.867 -17.953 7.051 1 98.25 208 PHE A O 1
ATOM 1652 N N . ARG A 1 209 ? -8.109 -17.188 5.055 1 98.25 209 ARG A N 1
ATOM 1653 C CA . ARG A 1 209 ? -9.422 -17.188 4.418 1 98.25 209 ARG A CA 1
ATOM 1654 C C . ARG A 1 209 ? -9.695 -18.516 3.721 1 98.25 209 ARG A C 1
ATOM 1656 O O . ARG A 1 209 ? -10.703 -18.672 3.037 1 98.25 209 ARG A O 1
ATOM 1663 N N . ASN A 1 210 ? -8.789 -19.469 3.805 1 98.06 210 ASN A N 1
ATOM 1664 C CA . ASN A 1 210 ? -8.938 -20.828 3.316 1 98.06 210 ASN A CA 1
ATOM 1665 C C . ASN A 1 210 ? -9.094 -20.875 1.799 1 98.06 210 ASN A C 1
ATOM 1667 O O . ASN A 1 210 ? -10.039 -21.469 1.281 1 98.06 210 ASN A O 1
ATOM 1671 N N . ILE A 1 211 ? -8.234 -20.188 1.134 1 98.69 211 ILE A N 1
ATOM 1672 C CA . ILE A 1 211 ? -8.148 -20.266 -0.321 1 98.69 211 ILE A CA 1
ATOM 1673 C C . ILE A 1 211 ? -6.719 -20.594 -0.737 1 98.69 211 ILE A C 1
ATOM 1675 O O . ILE A 1 211 ? -5.824 -20.672 0.105 1 98.69 211 ILE A O 1
ATOM 1679 N N . SER A 1 212 ? -6.465 -20.859 -2.059 1 98.75 212 SER A N 1
ATOM 1680 C CA . SER A 1 212 ? -5.156 -21.219 -2.586 1 98.75 212 SER A CA 1
ATOM 1681 C C . SER A 1 212 ? -4.438 -20.016 -3.186 1 98.75 212 SER A C 1
ATOM 1683 O O . SER A 1 212 ? -5.055 -19.203 -3.873 1 98.75 212 SER A O 1
ATOM 1685 N N . PHE A 1 213 ? -3.164 -19.969 -2.898 1 98.88 213 PHE A N 1
ATOM 1686 C CA . PHE A 1 213 ? -2.387 -18.844 -3.398 1 98.88 213 PHE A CA 1
ATOM 1687 C C . PHE A 1 213 ? -1.022 -19.312 -3.898 1 98.88 213 PHE A C 1
ATOM 1689 O O . PHE A 1 213 ? -0.378 -20.156 -3.27 1 98.88 213 PHE A O 1
ATOM 1696 N N . ALA A 1 214 ? -0.617 -18.828 -5.004 1 98.94 214 ALA A N 1
ATOM 1697 C CA . ALA A 1 214 ? 0.737 -18.906 -5.547 1 98.94 214 ALA A CA 1
ATOM 1698 C C . ALA A 1 214 ? 1.117 -17.609 -6.25 1 98.94 214 ALA A C 1
ATOM 1700 O O . ALA A 1 214 ? 0.261 -16.75 -6.5 1 98.94 214 ALA A O 1
ATOM 1701 N N . GLN A 1 215 ? 2.352 -17.438 -6.461 1 98.88 215 GLN A N 1
ATOM 1702 C CA . GLN A 1 215 ? 2.844 -16.234 -7.129 1 98.88 215 GLN A CA 1
ATOM 1703 C C . GLN A 1 215 ? 3.949 -16.578 -8.125 1 98.88 215 GLN A C 1
ATOM 1705 O O . GLN A 1 215 ? 4.766 -17.469 -7.875 1 98.88 215 GLN A O 1
ATOM 1710 N N . ILE A 1 216 ? 3.93 -15.945 -9.242 1 98.5 216 ILE A N 1
ATOM 1711 C CA . ILE A 1 216 ? 5.027 -15.945 -10.203 1 98.5 216 ILE A CA 1
ATOM 1712 C C . ILE A 1 216 ? 5.684 -14.562 -10.234 1 98.5 216 ILE A C 1
ATOM 1714 O O . ILE A 1 216 ? 5.008 -13.555 -10.453 1 98.5 216 ILE A O 1
ATOM 1718 N N . LEU A 1 217 ? 6.957 -14.547 -9.992 1 97.69 217 LEU A N 1
ATOM 1719 C CA . LEU A 1 217 ? 7.742 -13.32 -10.016 1 97.69 217 LEU A CA 1
ATOM 1720 C C . LEU A 1 217 ? 8.719 -13.32 -11.188 1 97.69 217 LEU A C 1
ATOM 1722 O O . LEU A 1 217 ? 9.195 -14.383 -11.602 1 97.69 217 LEU A O 1
ATOM 1726 N N . PHE A 1 218 ? 8.953 -12.148 -11.695 1 94.75 218 PHE A N 1
ATOM 1727 C CA . PHE A 1 218 ? 10 -11.945 -12.688 1 94.75 218 PHE A CA 1
ATOM 1728 C C . PHE A 1 218 ? 11.07 -10.992 -12.164 1 94.75 218 PHE A C 1
ATOM 1730 O O . PHE A 1 218 ? 10.758 -9.883 -11.727 1 94.75 218 PHE A O 1
ATOM 1737 N N . THR A 1 219 ? 12.359 -11.461 -12.258 1 91.75 219 THR A N 1
ATOM 1738 C CA . THR A 1 219 ? 13.43 -10.633 -11.719 1 91.75 219 THR A CA 1
ATOM 1739 C C . THR A 1 219 ? 13.742 -9.469 -12.648 1 91.75 219 THR A C 1
ATOM 1741 O O . THR A 1 219 ? 13.75 -9.633 -13.875 1 91.75 219 THR A O 1
ATOM 1744 N N . ALA A 1 220 ? 13.734 -8.328 -12.242 1 76.25 220 ALA A N 1
ATOM 1745 C CA . ALA A 1 220 ? 14.102 -7.141 -13.016 1 76.25 220 ALA A CA 1
ATOM 1746 C C . ALA A 1 220 ? 15.5 -6.656 -12.648 1 76.25 220 ALA A C 1
ATOM 1748 O O . ALA A 1 220 ? 16.328 -6.434 -13.523 1 76.25 220 ALA A O 1
ATOM 1749 N N . ASP A 1 221 ? 15.773 -6.062 -11.484 1 64.62 221 ASP A N 1
ATOM 1750 C CA . ASP A 1 221 ? 17.016 -5.438 -11.039 1 64.62 221 ASP A CA 1
ATOM 1751 C C . ASP A 1 221 ? 17.766 -6.336 -10.055 1 64.62 221 ASP A C 1
ATOM 1753 O O . ASP A 1 221 ? 17.156 -7.152 -9.367 1 64.62 221 ASP A O 1
ATOM 1757 N N . SER A 1 222 ? 19.062 -6.492 -10.383 1 61.41 222 SER A N 1
ATOM 1758 C CA . SER A 1 222 ? 19.797 -7.336 -9.453 1 61.41 222 SER A CA 1
ATOM 1759 C C . SER A 1 222 ? 20.438 -6.512 -8.336 1 61.41 222 SER A C 1
ATOM 1761 O O . SER A 1 222 ? 21.109 -5.512 -8.602 1 61.41 222 SER A O 1
ATOM 1763 N N . LEU A 1 223 ? 19.891 -6.613 -7.098 1 60 223 LEU A N 1
ATOM 1764 C CA . LEU A 1 223 ? 20.594 -6.113 -5.914 1 60 223 LEU A CA 1
ATOM 1765 C C . LEU A 1 223 ? 21.781 -7 -5.578 1 60 223 LEU A C 1
ATOM 1767 O O . LEU A 1 223 ? 22.391 -6.855 -4.512 1 60 223 LEU A O 1
ATOM 1771 N N . ALA A 1 224 ? 22.109 -7.918 -6.434 1 56.59 224 ALA A N 1
ATOM 1772 C CA . ALA A 1 224 ? 23.172 -8.906 -6.191 1 56.59 224 ALA A CA 1
ATOM 1773 C C . ALA A 1 224 ? 24.531 -8.227 -6.047 1 56.59 224 ALA A C 1
ATOM 1775 O O . ALA A 1 224 ? 25.391 -8.695 -5.297 1 56.59 224 ALA A O 1
ATOM 1776 N N . ASP A 1 225 ? 24.719 -7.18 -6.98 1 56.44 225 ASP A N 1
ATOM 1777 C CA . ASP A 1 225 ? 25.969 -6.461 -6.824 1 56.44 225 ASP A CA 1
ATOM 1778 C C . ASP A 1 225 ? 25.766 -5.133 -6.102 1 56.44 225 ASP A C 1
ATOM 1780 O O . ASP A 1 225 ? 25.344 -4.148 -6.711 1 56.44 225 ASP A O 1
ATOM 1784 N N . MET A 1 226 ? 25.922 -5.184 -4.797 1 56.94 226 MET A N 1
ATOM 1785 C CA . MET A 1 226 ? 25.656 -4.062 -3.898 1 56.94 226 MET A CA 1
ATOM 1786 C C . MET A 1 226 ? 26.344 -2.799 -4.395 1 56.94 226 MET A C 1
ATOM 1788 O O . MET A 1 226 ? 25.875 -1.688 -4.156 1 56.94 226 MET A O 1
ATOM 1792 N N . ASP A 1 227 ? 27.484 -2.969 -5.043 1 56.28 227 ASP A N 1
ATOM 1793 C CA . ASP A 1 227 ? 28.312 -1.838 -5.43 1 56.28 227 ASP A CA 1
ATOM 1794 C C . ASP A 1 227 ? 27.953 -1.344 -6.832 1 56.28 227 ASP A C 1
ATOM 1796 O O . ASP A 1 227 ? 28.312 -0.224 -7.207 1 56.28 227 ASP A O 1
ATOM 1800 N N . ASN A 1 228 ? 27.344 -2.195 -7.598 1 53.97 228 ASN A N 1
ATOM 1801 C CA . ASN A 1 228 ? 27.016 -1.832 -8.977 1 53.97 228 ASN A CA 1
ATOM 1802 C C . ASN A 1 228 ? 25.547 -2.078 -9.281 1 53.97 228 ASN A C 1
ATOM 1804 O O . ASN A 1 228 ? 25.203 -3.027 -9.992 1 53.97 228 ASN A O 1
ATOM 1808 N N . TYR A 1 229 ? 24.828 -1.407 -8.602 1 51.91 229 TYR A N 1
ATOM 1809 C CA . TYR A 1 229 ? 23.406 -1.55 -8.867 1 51.91 229 TYR A CA 1
ATOM 1810 C C . TYR A 1 229 ? 23.078 -1.182 -10.312 1 51.91 229 TYR A C 1
ATOM 1812 O O . TYR A 1 229 ? 23.297 -0.047 -10.734 1 51.91 229 TYR A O 1
ATOM 1820 N N . ASP A 1 230 ? 22.938 -2.146 -11.266 1 47.66 230 ASP A N 1
ATOM 1821 C CA . ASP A 1 230 ? 22.562 -1.979 -12.672 1 47.66 230 ASP A CA 1
ATOM 1822 C C . ASP A 1 230 ? 21.062 -1.709 -12.82 1 47.66 230 ASP A C 1
ATOM 1824 O O . ASP A 1 230 ? 20.234 -2.568 -12.5 1 47.66 230 ASP A O 1
ATOM 1828 N N . LYS A 1 231 ? 20.609 -0.376 -13.109 1 49.97 231 LYS A N 1
ATOM 1829 C CA . LYS A 1 231 ? 19.25 0.073 -13.352 1 49.97 231 LYS A CA 1
ATOM 1830 C C . LYS A 1 231 ? 18.656 -0.584 -14.602 1 49.97 231 LYS A C 1
ATOM 1832 O O . LYS A 1 231 ? 18.391 0.092 -15.594 1 49.97 231 LYS A O 1
ATOM 1837 N N . ARG A 1 232 ? 19.062 -1.68 -15.031 1 43.06 232 ARG A N 1
ATOM 1838 C CA . ARG A 1 232 ? 18.531 -2.219 -16.281 1 43.06 232 ARG A CA 1
ATOM 1839 C C . ARG A 1 232 ? 17.047 -1.946 -16.406 1 43.06 232 ARG A C 1
ATOM 1841 O O . ARG A 1 232 ? 16.391 -1.569 -15.438 1 43.06 232 ARG A O 1
ATOM 1848 N N . ASN A 1 233 ? 16.406 -2.146 -17.734 1 44.66 233 ASN A N 1
ATOM 1849 C CA . ASN A 1 233 ? 15.086 -1.919 -18.312 1 44.66 233 ASN A CA 1
ATOM 1850 C C . ASN A 1 233 ? 13.992 -2.541 -17.453 1 44.66 233 ASN A C 1
ATOM 1852 O O . ASN A 1 233 ? 13.836 -3.764 -17.422 1 44.66 233 ASN A O 1
ATOM 1856 N N . TRP A 1 234 ? 13.703 -1.883 -16.391 1 43.44 234 TRP A N 1
ATOM 1857 C CA . TRP A 1 234 ? 12.57 -2.266 -15.562 1 43.44 234 TRP A CA 1
ATOM 1858 C C . TRP A 1 234 ? 11.438 -2.83 -16.422 1 43.44 234 TRP A C 1
ATOM 1860 O O . TRP A 1 234 ? 10.672 -2.076 -17.031 1 43.44 234 TRP A O 1
ATOM 1870 N N . GLY A 1 235 ? 11.289 -4.074 -16.656 1 51.22 235 GLY A N 1
ATOM 1871 C CA . GLY A 1 235 ? 10.312 -5.133 -16.875 1 51.22 235 GLY A CA 1
ATOM 1872 C C . GLY A 1 235 ? 9.312 -4.812 -17.969 1 51.22 235 GLY A C 1
ATOM 1873 O O . GLY A 1 235 ? 8.289 -5.488 -18.094 1 51.22 235 GLY A O 1
ATOM 1874 N N . HIS A 1 236 ? 9.367 -3.713 -18.672 1 54.12 236 HIS A N 1
ATOM 1875 C CA . HIS A 1 236 ? 8.289 -3.506 -19.641 1 54.12 236 HIS A CA 1
ATOM 1876 C C . HIS A 1 236 ? 8.047 -4.766 -20.453 1 54.12 236 HIS A C 1
ATOM 1878 O O . HIS A 1 236 ? 6.895 -5.16 -20.672 1 54.12 236 HIS A O 1
ATOM 1884 N N . ASP A 1 237 ? 9.125 -5.414 -20.766 1 63.62 237 ASP A N 1
ATOM 1885 C CA . ASP A 1 237 ? 8.945 -6.652 -21.516 1 63.62 237 ASP A CA 1
ATOM 1886 C C . ASP A 1 237 ? 8.414 -7.766 -20.609 1 63.62 237 ASP A C 1
ATOM 1888 O O . ASP A 1 237 ? 7.582 -8.57 -21.031 1 63.62 237 ASP A O 1
ATOM 1892 N N . SER A 1 238 ? 8.484 -7.484 -19.344 1 78.88 238 SER A N 1
ATOM 1893 C CA . SER A 1 238 ? 8.133 -8.523 -18.391 1 78.88 238 SER A CA 1
ATOM 1894 C C . SER A 1 238 ? 6.664 -8.445 -17.984 1 78.88 238 SER A C 1
ATOM 1896 O O . SER A 1 238 ? 6.035 -9.461 -17.703 1 78.88 238 SER A O 1
ATOM 1898 N N . TYR A 1 239 ? 6.062 -7.332 -18.188 1 88.69 239 TYR A N 1
ATOM 1899 C CA . TYR A 1 239 ? 4.672 -7.199 -17.766 1 88.69 239 TYR A CA 1
ATOM 1900 C C . TYR A 1 239 ? 3.748 -7.996 -18.672 1 88.69 239 TYR A C 1
ATOM 1902 O O . TYR A 1 239 ? 2.92 -8.773 -18.203 1 88.69 239 TYR A O 1
ATOM 1910 N N . SER A 1 240 ? 3.969 -7.777 -19.922 1 90.38 240 SER A N 1
ATOM 1911 C CA . SER A 1 240 ? 3.145 -8.508 -20.891 1 90.38 240 SER A CA 1
ATOM 1912 C C . SER A 1 240 ? 3.367 -10.008 -20.781 1 90.38 240 SER A C 1
ATOM 1914 O O . SER A 1 240 ? 2.412 -10.789 -20.828 1 90.38 240 SER A O 1
ATOM 1916 N N . VAL A 1 241 ? 4.582 -10.344 -20.625 1 90.62 241 VAL A N 1
ATOM 1917 C CA . VAL A 1 241 ? 4.949 -11.75 -20.5 1 90.62 241 VAL A CA 1
ATOM 1918 C C . VAL A 1 241 ? 4.316 -12.344 -19.25 1 90.62 241 VAL A C 1
ATOM 1920 O O . VAL A 1 241 ? 3.789 -13.461 -19.281 1 90.62 241 VAL A O 1
ATOM 1923 N N . SER A 1 242 ? 4.375 -11.609 -18.156 1 94.62 242 SER A N 1
ATOM 1924 C CA . SER A 1 242 ? 3.828 -12.094 -16.891 1 94.62 242 SER A CA 1
ATOM 1925 C C . SER A 1 242 ? 2.324 -12.32 -17 1 94.62 242 SER A C 1
ATOM 1927 O O . SER A 1 242 ? 1.805 -13.312 -16.469 1 94.62 242 SER A O 1
ATOM 1929 N N . LEU A 1 243 ? 1.621 -11.406 -17.672 1 97.44 243 LEU A N 1
ATOM 1930 C CA . LEU A 1 243 ? 0.182 -11.555 -17.859 1 97.44 243 LEU A CA 1
ATOM 1931 C C . LEU A 1 243 ? -0.134 -12.773 -18.719 1 97.44 243 LEU A C 1
ATOM 1933 O O . LEU A 1 243 ? -1.043 -13.547 -18.406 1 97.44 243 LEU A O 1
ATOM 1937 N N . ASN A 1 244 ? 0.601 -12.938 -19.766 1 96.19 244 ASN A N 1
ATOM 1938 C CA . ASN A 1 244 ? 0.364 -14.039 -20.688 1 96.19 244 ASN A CA 1
ATOM 1939 C C . ASN A 1 244 ? 0.628 -15.391 -20.031 1 96.19 244 ASN A C 1
ATOM 1941 O O . ASN A 1 244 ? -0.234 -16.266 -20.047 1 96.19 244 ASN A O 1
ATOM 1945 N N . ILE A 1 245 ? 1.764 -15.539 -19.438 1 96.81 245 ILE A N 1
ATOM 1946 C CA . ILE A 1 245 ? 2.127 -16.797 -18.781 1 96.81 245 ILE A CA 1
ATOM 1947 C C . ILE A 1 245 ? 1.176 -17.062 -17.625 1 96.81 245 ILE A C 1
ATOM 1949 O O . ILE A 1 245 ? 0.638 -18.172 -17.5 1 96.81 245 ILE A O 1
ATOM 1953 N N . GLY A 1 246 ? 0.966 -16.016 -16.781 1 98.38 246 GLY A N 1
ATOM 1954 C CA . GLY A 1 246 ? 0.093 -16.172 -15.625 1 98.38 246 GLY A CA 1
ATOM 1955 C C . GLY A 1 246 ? -1.312 -16.609 -16 1 98.38 246 GLY A C 1
ATOM 1956 O O . GLY A 1 246 ? -1.882 -17.5 -15.359 1 98.38 246 GLY A O 1
ATOM 1957 N N . SER A 1 247 ? -1.859 -16 -17.031 1 98.62 247 SER A N 1
ATOM 1958 C CA . SER A 1 247 ? -3.223 -16.328 -17.438 1 98.62 247 SER A CA 1
ATOM 1959 C C . SER A 1 247 ? -3.312 -17.75 -17.984 1 98.62 247 SER A C 1
ATOM 1961 O O . SER A 1 247 ? -4.281 -18.469 -17.703 1 98.62 247 SER A O 1
ATOM 1963 N N . GLN A 1 248 ? -2.332 -18.219 -18.75 1 98.06 248 GLN A N 1
ATOM 1964 C CA . GLN A 1 248 ? -2.32 -19.562 -19.297 1 98.06 248 GLN A CA 1
ATOM 1965 C C . GLN A 1 248 ? -2.195 -20.609 -18.203 1 98.06 248 GLN A C 1
ATOM 1967 O O . GLN A 1 248 ? -2.902 -21.625 -18.203 1 98.06 248 GLN A O 1
ATOM 1972 N N . VAL A 1 249 ? -1.304 -20.328 -17.297 1 98.38 249 VAL A N 1
ATOM 1973 C CA . VAL A 1 249 ? -1.097 -21.234 -16.172 1 98.38 249 VAL A CA 1
ATOM 1974 C C . VAL A 1 249 ? -2.385 -21.359 -15.359 1 98.38 249 VAL A C 1
ATOM 1976 O O . VAL A 1 249 ? -2.842 -22.469 -15.07 1 98.38 249 VAL A O 1
ATOM 1979 N N . LEU A 1 250 ? -2.932 -20.203 -15.055 1 98.31 250 LEU A N 1
ATOM 1980 C CA . LEU A 1 250 ? -4.133 -20.188 -14.227 1 98.31 250 LEU A CA 1
ATOM 1981 C C . LEU A 1 250 ? -5.285 -20.906 -14.914 1 98.31 250 LEU A C 1
ATOM 1983 O O . LEU A 1 250 ? -6.027 -21.656 -14.281 1 98.31 250 LEU A O 1
ATOM 1987 N N . ALA A 1 251 ? -5.441 -20.641 -16.203 1 97.12 251 ALA A N 1
ATOM 1988 C CA . ALA A 1 251 ? -6.52 -21.266 -16.969 1 97.12 251 ALA A CA 1
ATOM 1989 C C . ALA A 1 251 ? -6.379 -22.781 -17 1 97.12 251 ALA A C 1
ATOM 1991 O O . ALA A 1 251 ? -7.375 -23.5 -17.094 1 97.12 251 ALA A O 1
ATOM 1992 N N . SER A 1 252 ? -5.168 -23.25 -16.906 1 95.69 252 SER A N 1
ATOM 1993 C CA . SER A 1 252 ? -4.895 -24.688 -17.016 1 95.69 252 SER A CA 1
ATOM 1994 C C . SER A 1 252 ? -5.062 -25.391 -15.688 1 95.69 252 SER A C 1
ATOM 1996 O O . SER A 1 252 ? -5.035 -26.625 -15.617 1 95.69 252 SER A O 1
ATOM 1998 N N . LEU A 1 253 ? -5.133 -24.641 -14.594 1 95.5 253 LEU A N 1
ATOM 1999 C CA . LEU A 1 253 ? -5.293 -25.219 -13.266 1 95.5 253 LEU A CA 1
ATOM 2000 C C . LEU A 1 253 ? -6.703 -25.781 -13.078 1 95.5 253 LEU A C 1
ATOM 2002 O O . LEU A 1 253 ? -7.672 -25.203 -13.578 1 95.5 253 LEU A O 1
ATOM 2006 N N . MET B 1 1 ? 20.359 -13.531 17.359 1 31.23 1 MET B N 1
ATOM 2007 C CA . MET B 1 1 ? 19.312 -13.438 16.344 1 31.23 1 MET B CA 1
ATOM 2008 C C . MET B 1 1 ? 17.922 -13.523 16.969 1 31.23 1 MET B C 1
ATOM 2010 O O . MET B 1 1 ? 17.625 -14.469 17.688 1 31.23 1 MET B O 1
ATOM 2014 N N . ASN B 1 2 ? 17.281 -12.555 17.359 1 43.53 2 ASN B N 1
ATOM 2015 C CA . ASN B 1 2 ? 16.016 -12.633 18.109 1 43.53 2 ASN B CA 1
ATOM 2016 C C . ASN B 1 2 ? 15.078 -13.664 17.5 1 43.53 2 ASN B C 1
ATOM 2018 O O . ASN B 1 2 ? 14.945 -13.75 16.281 1 43.53 2 ASN B O 1
ATOM 2022 N N . GLU B 1 3 ? 15 -14.844 17.828 1 51.75 3 GLU B N 1
ATOM 2023 C CA . GLU B 1 3 ? 13.992 -15.844 17.484 1 51.75 3 GLU B CA 1
ATOM 2024 C C . GLU B 1 3 ? 12.719 -15.18 16.953 1 51.75 3 GLU B C 1
ATOM 2026 O O . GLU B 1 3 ? 11.734 -15.859 16.656 1 51.75 3 GLU B O 1
ATOM 2031 N N . GLY B 1 4 ? 12.711 -13.773 16.766 1 62.59 4 GLY B N 1
ATOM 2032 C CA . GLY B 1 4 ? 11.609 -12.844 16.625 1 62.59 4 GLY B CA 1
ATOM 2033 C C . GLY B 1 4 ? 11.266 -12.555 15.172 1 62.59 4 GLY B C 1
ATOM 2034 O O . GLY B 1 4 ? 11.734 -13.242 14.266 1 62.59 4 GLY B O 1
ATOM 2035 N N . SER B 1 5 ? 10.344 -11.75 14.852 1 78.25 5 SER B N 1
ATOM 2036 C CA . SER B 1 5 ? 9.773 -11.344 13.57 1 78.25 5 SER B CA 1
ATOM 2037 C C . SER B 1 5 ? 10.766 -10.523 12.758 1 78.25 5 SER B C 1
ATOM 2039 O O . SER B 1 5 ? 11.406 -9.609 13.289 1 78.25 5 SER B O 1
ATOM 2041 N N . PHE B 1 6 ? 11.141 -10.977 11.57 1 82.69 6 PHE B N 1
ATOM 2042 C CA . PHE B 1 6 ? 12.07 -10.297 10.664 1 82.69 6 PHE B CA 1
ATOM 2043 C C . PHE B 1 6 ? 11.781 -8.805 10.617 1 82.69 6 PHE B C 1
ATOM 2045 O O . PHE B 1 6 ? 12.703 -7.988 10.555 1 82.69 6 PHE B O 1
ATOM 2052 N N . VAL B 1 7 ? 10.547 -8.492 10.742 1 82.88 7 VAL B N 1
ATOM 2053 C CA . VAL B 1 7 ? 10.125 -7.105 10.609 1 82.88 7 VAL B CA 1
ATOM 2054 C C . VAL B 1 7 ? 10.68 -6.281 11.773 1 82.88 7 VAL B C 1
ATOM 2056 O O . VAL B 1 7 ? 10.812 -5.059 11.664 1 82.88 7 VAL B O 1
ATOM 2059 N N . LEU B 1 8 ? 11.094 -6.941 12.867 1 81.19 8 LEU B N 1
ATOM 2060 C CA . LEU B 1 8 ? 11.586 -6.234 14.047 1 81.19 8 LEU B CA 1
ATOM 2061 C C . LEU B 1 8 ? 13.109 -6.301 14.125 1 81.19 8 LEU B C 1
ATOM 2063 O O . LEU B 1 8 ? 13.711 -5.828 15.086 1 81.19 8 LEU B O 1
ATOM 2067 N N . ASP B 1 9 ? 13.719 -6.941 13.102 1 81.5 9 ASP B N 1
ATOM 2068 C CA . ASP B 1 9 ? 15.172 -6.879 12.992 1 81.5 9 ASP B CA 1
ATOM 2069 C C . ASP B 1 9 ? 15.625 -5.535 12.43 1 81.5 9 ASP B C 1
ATOM 2071 O O . ASP B 1 9 ? 15.922 -5.422 11.242 1 81.5 9 ASP B O 1
ATOM 2075 N N . ILE B 1 10 ? 15.797 -4.656 13.273 1 83.25 10 ILE B N 1
ATOM 2076 C CA . ILE B 1 10 ? 15.922 -3.244 12.93 1 83.25 10 ILE B CA 1
ATOM 2077 C C . ILE B 1 10 ? 17.344 -2.947 12.477 1 83.25 10 ILE B C 1
ATOM 2079 O O . ILE B 1 10 ? 18.312 -3.418 13.086 1 83.25 10 ILE B O 1
ATOM 2083 N N . ASP B 1 11 ? 17.453 -2.293 11.461 1 88.56 11 ASP B N 1
ATOM 2084 C CA . ASP B 1 11 ? 18.688 -1.701 10.953 1 88.56 11 ASP B CA 1
ATOM 2085 C C . ASP B 1 11 ? 18.469 -0.26 10.5 1 88.56 11 ASP B C 1
ATOM 2087 O O . ASP B 1 11 ? 17.859 -0.018 9.453 1 88.56 11 ASP B O 1
ATOM 2091 N N . LEU B 1 12 ? 19.031 0.695 11.289 1 89 12 LEU B N 1
ATOM 2092 C CA . LEU B 1 12 ? 18.734 2.098 11.016 1 89 12 LEU B CA 1
ATOM 2093 C C . LEU B 1 12 ? 19.906 2.779 10.328 1 89 12 LEU B C 1
ATOM 2095 O O . LEU B 1 12 ? 20.047 4.004 10.383 1 89 12 LEU B O 1
ATOM 2099 N N . SER B 1 13 ? 20.781 1.913 9.75 1 91.25 13 SER B N 1
ATOM 2100 C CA . SER B 1 13 ? 21.797 2.508 8.906 1 91.25 13 SER B CA 1
ATOM 2101 C C . SER B 1 13 ? 21.188 3.385 7.82 1 91.25 13 SER B C 1
ATOM 2103 O O . SER B 1 13 ? 20.141 3.041 7.254 1 91.25 13 SER B O 1
ATOM 2105 N N . LYS B 1 14 ? 21.844 4.48 7.48 1 89.88 14 LYS B N 1
ATOM 2106 C CA . LYS B 1 14 ? 21.281 5.43 6.523 1 89.88 14 LYS B CA 1
ATOM 2107 C C . LYS B 1 14 ? 21.438 4.926 5.094 1 89.88 14 LYS B C 1
ATOM 2109 O O . LYS B 1 14 ? 20.625 5.234 4.227 1 89.88 14 LYS B O 1
ATOM 2114 N N . LYS B 1 15 ? 22.422 4.133 4.879 1 91.5 15 LYS B N 1
ATOM 2115 C CA . LYS B 1 15 ? 22.719 3.672 3.525 1 91.5 15 LYS B CA 1
ATOM 2116 C C . LYS B 1 15 ? 21.891 2.449 3.168 1 91.5 15 LYS B C 1
ATOM 2118 O O . LYS B 1 15 ? 21.875 1.463 3.908 1 91.5 15 LYS B O 1
ATOM 2123 N N . ALA B 1 16 ? 21.141 2.562 2.141 1 93.5 16 ALA B N 1
ATOM 2124 C CA . ALA B 1 16 ? 20.375 1.448 1.579 1 93.5 16 ALA B CA 1
ATOM 2125 C C . ALA B 1 16 ? 20.938 1.034 0.221 1 93.5 16 ALA B C 1
ATOM 2127 O O . ALA B 1 16 ? 21.734 1.759 -0.375 1 93.5 16 ALA B O 1
ATOM 2128 N N . VAL B 1 17 ? 20.562 -0.165 -0.189 1 90.94 17 VAL B N 1
ATOM 2129 C CA . VAL B 1 17 ? 21.016 -0.671 -1.479 1 90.94 17 VAL B CA 1
ATOM 2130 C C . VAL B 1 17 ? 20.406 0.156 -2.605 1 90.94 17 VAL B C 1
ATOM 2132 O O . VAL B 1 17 ? 21.078 0.477 -3.588 1 90.94 17 VAL B O 1
ATOM 2135 N N . ILE B 1 18 ? 19.125 0.466 -2.461 1 91.81 18 ILE B N 1
ATOM 2136 C CA . ILE B 1 18 ? 18.422 1.35 -3.381 1 91.81 18 ILE B CA 1
ATOM 2137 C C . ILE B 1 18 ? 18 2.627 -2.652 1 91.81 18 ILE B C 1
ATOM 2139 O O . ILE B 1 18 ? 17.234 2.58 -1.696 1 91.81 18 ILE B O 1
ATOM 2143 N N . GLU B 1 19 ? 18.5 3.73 -3.119 1 94.06 19 GLU B N 1
ATOM 2144 C CA . GLU B 1 19 ? 18.172 5.027 -2.531 1 94.06 19 GLU B CA 1
ATOM 2145 C C . GLU B 1 19 ? 17.047 5.715 -3.295 1 94.06 19 GLU B C 1
ATOM 2147 O O . GLU B 1 19 ? 16.844 5.441 -4.48 1 94.06 19 GLU B O 1
ATOM 2152 N N . PRO B 1 20 ? 16.203 6.59 -2.689 1 92.94 20 PRO B N 1
ATOM 2153 C CA . PRO B 1 20 ? 15.102 7.273 -3.375 1 92.94 20 PRO B CA 1
ATOM 2154 C C . PRO B 1 20 ? 15.57 8.055 -4.602 1 92.94 20 PRO B C 1
ATOM 2156 O O . PRO B 1 20 ? 14.789 8.281 -5.527 1 92.94 20 PRO B O 1
ATOM 2159 N N . GLY B 1 21 ? 16.75 8.406 -4.746 1 90.56 21 GLY B N 1
ATOM 2160 C CA . GLY B 1 21 ? 17.266 9.164 -5.875 1 90.56 21 GLY B CA 1
ATOM 2161 C C . GLY B 1 21 ? 17.938 8.305 -6.918 1 90.56 21 GLY B C 1
ATOM 2162 O O . GLY B 1 21 ? 18.703 8.805 -7.75 1 90.56 21 GLY B O 1
ATOM 2163 N N . VAL B 1 22 ? 17.641 7.047 -6.918 1 88.12 22 VAL B N 1
ATOM 2164 C CA . VAL B 1 22 ? 18.344 6.078 -7.746 1 88.12 22 VAL B CA 1
ATOM 2165 C C . VAL B 1 22 ? 18.109 6.379 -9.219 1 88.12 22 VAL B C 1
ATOM 2167 O O . VAL B 1 22 ? 18.969 6.141 -10.062 1 88.12 22 VAL B O 1
ATOM 2170 N N . GLU B 1 23 ? 16.953 6.965 -9.578 1 88.5 23 GLU B N 1
ATOM 2171 C CA . GLU B 1 23 ? 16.609 7.262 -10.961 1 88.5 23 GLU B CA 1
ATOM 2172 C C . GLU B 1 23 ? 17.359 8.492 -11.469 1 88.5 23 GLU B C 1
ATOM 2174 O O . GLU B 1 23 ? 17.422 8.742 -12.672 1 88.5 23 GLU B O 1
ATOM 2179 N N . ASN B 1 24 ? 17.906 9.242 -10.586 1 89 24 ASN B N 1
ATOM 2180 C CA . ASN B 1 24 ? 18.672 10.438 -10.898 1 89 24 ASN B CA 1
ATOM 2181 C C . ASN B 1 24 ? 17.891 11.398 -11.797 1 89 24 ASN B C 1
ATOM 2183 O O . ASN B 1 24 ? 18.375 11.828 -12.836 1 89 24 ASN B O 1
ATOM 2187 N N . LEU B 1 25 ? 16.688 11.602 -11.438 1 91.44 25 LEU B N 1
ATOM 2188 C CA . LEU B 1 25 ? 15.836 12.523 -12.172 1 91.44 25 LEU B CA 1
ATOM 2189 C C . LEU B 1 25 ? 16.172 13.969 -11.812 1 91.44 25 LEU B C 1
ATOM 2191 O O . LEU B 1 25 ? 16.828 14.227 -10.805 1 91.44 25 LEU B O 1
ATOM 2195 N N . GLU B 1 26 ? 15.734 14.875 -12.641 1 94.25 26 GLU B N 1
ATOM 2196 C CA . GLU B 1 26 ? 16.031 16.281 -12.422 1 94.25 26 GLU B CA 1
ATOM 2197 C C . GLU B 1 26 ? 14.805 17.016 -11.867 1 94.25 26 GLU B C 1
ATOM 2199 O O . GLU B 1 26 ? 14.492 18.125 -12.305 1 94.25 26 GLU B O 1
ATOM 2204 N N . TYR B 1 27 ? 14.148 16.422 -10.984 1 96.81 27 TYR B N 1
ATOM 2205 C CA . TYR B 1 27 ? 12.984 17.062 -10.375 1 96.81 27 TYR B CA 1
ATOM 2206 C C . TYR B 1 27 ? 13.406 17.984 -9.242 1 96.81 27 TYR B C 1
ATOM 2208 O O . TYR B 1 27 ? 14.414 17.75 -8.578 1 96.81 27 TYR B O 1
ATOM 2216 N N . LYS B 1 28 ? 12.742 19.047 -9.125 1 97.69 28 LYS B N 1
ATOM 2217 C CA . LYS B 1 28 ? 12.82 19.969 -7.992 1 97.69 28 LYS B CA 1
ATOM 2218 C C . LYS B 1 28 ? 11.43 20.375 -7.508 1 97.69 28 LYS B C 1
ATOM 2220 O O . LYS B 1 28 ? 10.773 21.219 -8.117 1 97.69 28 LYS B O 1
ATOM 2225 N N . PHE B 1 29 ? 11.039 19.859 -6.426 1 98.69 29 PHE B N 1
ATOM 2226 C CA . PHE B 1 29 ? 9.719 20.141 -5.879 1 98.69 29 PHE B CA 1
ATOM 2227 C C . PHE B 1 29 ? 9.805 21.234 -4.82 1 98.69 29 PHE B C 1
ATOM 2229 O O . PHE B 1 29 ? 10.883 21.516 -4.289 1 98.69 29 PHE B O 1
ATOM 2236 N N . HIS B 1 30 ? 8.734 21.922 -4.605 1 98.75 30 HIS B N 1
ATOM 2237 C CA . HIS B 1 30 ? 8.664 22.875 -3.508 1 98.75 30 HIS B CA 1
ATOM 2238 C C . HIS B 1 30 ? 8.781 22.188 -2.158 1 98.75 30 HIS B C 1
ATOM 2240 O O . HIS B 1 30 ? 8.367 21.031 -2.01 1 98.75 30 HIS B O 1
ATOM 2246 N N . GLU B 1 31 ? 9.25 22.859 -1.188 1 98.75 31 GLU B N 1
ATOM 2247 C CA . GLU B 1 31 ? 9.516 22.297 0.131 1 98.75 31 GLU B CA 1
ATOM 2248 C C . GLU B 1 31 ? 8.227 21.859 0.813 1 98.75 31 GLU B C 1
ATOM 2250 O O . GLU B 1 31 ? 8.219 20.859 1.548 1 98.75 31 GLU B O 1
ATOM 2255 N N . LYS B 1 32 ? 7.145 22.625 0.596 1 98.88 32 LYS B N 1
ATOM 2256 C CA . LYS B 1 32 ? 5.855 22.328 1.215 1 98.88 32 LYS B CA 1
ATOM 2257 C C . LYS B 1 32 ? 5.043 21.359 0.362 1 98.88 32 LYS B C 1
ATOM 2259 O O . LYS B 1 32 ? 4.75 21.641 -0.803 1 98.88 32 LYS B O 1
ATOM 2264 N N . LEU B 1 33 ? 4.664 20.234 0.92 1 98.94 33 LEU B N 1
ATOM 2265 C CA . LEU B 1 33 ? 3.924 19.203 0.208 1 98.94 33 LEU B CA 1
ATOM 2266 C C . LEU B 1 33 ? 2.57 18.953 0.864 1 98.94 33 LEU B C 1
ATOM 2268 O O . LEU B 1 33 ? 2.498 18.672 2.062 1 98.94 33 LEU B O 1
ATOM 2272 N N . LEU B 1 34 ? 1.527 19.172 0.112 1 98.94 34 LEU B N 1
ATOM 2273 C CA . LEU B 1 34 ? 0.239 18.578 0.456 1 98.94 34 LEU B CA 1
ATOM 2274 C C . LEU B 1 34 ? 0.13 17.156 -0.086 1 98.94 34 LEU B C 1
ATOM 2276 O O . LEU B 1 34 ? 0.017 16.953 -1.298 1 98.94 34 LEU B O 1
ATOM 2280 N N . PHE B 1 35 ? 0.223 16.156 0.752 1 98.94 35 PHE B N 1
ATOM 2281 C CA . PHE B 1 35 ? 0.185 14.727 0.444 1 98.94 35 PHE B CA 1
ATOM 2282 C C . PHE B 1 35 ? -1.208 14.156 0.684 1 98.94 35 PHE B C 1
ATOM 2284 O O . PHE B 1 35 ? -1.565 13.828 1.818 1 98.94 35 PHE B O 1
ATOM 2291 N N . ALA B 1 36 ? -1.986 14 -0.363 1 98.75 36 ALA B N 1
ATOM 2292 C CA . ALA B 1 36 ? -3.438 13.953 -0.201 1 98.75 36 ALA B CA 1
ATOM 2293 C C . ALA B 1 36 ? -3.971 12.539 -0.456 1 98.75 36 ALA B C 1
ATOM 2295 O O . ALA B 1 36 ? -3.84 12.016 -1.562 1 98.75 36 ALA B O 1
ATOM 2296 N N . PHE B 1 37 ? -4.551 11.945 0.526 1 98.19 37 PHE B N 1
ATOM 2297 C CA . PHE B 1 37 ? -5.281 10.688 0.397 1 98.19 37 PHE B CA 1
ATOM 2298 C C . PHE B 1 37 ? -6.719 10.945 -0.042 1 98.19 37 PHE B C 1
ATOM 2300 O O . PHE B 1 37 ? -7.652 10.766 0.743 1 98.19 37 PHE B O 1
ATOM 2307 N N . VAL B 1 38 ? -6.879 11.305 -1.309 1 96.81 38 VAL B N 1
ATOM 2308 C CA . VAL B 1 38 ? -8.156 11.625 -1.934 1 96.81 38 VAL B CA 1
ATOM 2309 C C . VAL B 1 38 ? -8.203 11.031 -3.342 1 96.81 38 VAL B C 1
ATOM 2311 O O . VAL B 1 38 ? -7.164 10.727 -3.926 1 96.81 38 VAL B O 1
ATOM 2314 N N . PRO B 1 39 ? -9.398 10.836 -3.875 1 96.25 39 PRO B N 1
ATOM 2315 C CA . PRO B 1 39 ? -9.5 10.328 -5.246 1 96.25 39 PRO B CA 1
ATOM 2316 C C . PRO B 1 39 ? -8.938 11.297 -6.281 1 96.25 39 PRO B C 1
ATOM 2318 O O . PRO B 1 39 ? -8.859 12.5 -6.023 1 96.25 39 PRO B O 1
ATOM 2321 N N . ASP B 1 40 ? -8.547 10.742 -7.418 1 96 40 ASP B N 1
ATOM 2322 C CA . ASP B 1 40 ? -7.941 11.531 -8.484 1 96 40 ASP B CA 1
ATOM 2323 C C . ASP B 1 40 ? -8.906 12.609 -8.984 1 96 40 ASP B C 1
ATOM 2325 O O . ASP B 1 40 ? -8.477 13.703 -9.344 1 96 40 ASP B O 1
ATOM 2329 N N . ASP B 1 41 ? -10.18 12.305 -9.031 1 95.94 41 ASP B N 1
ATOM 2330 C CA . ASP B 1 41 ? -11.156 13.281 -9.5 1 95.94 41 ASP B CA 1
ATOM 2331 C C . ASP B 1 41 ? -11.219 14.484 -8.562 1 95.94 41 ASP B C 1
ATOM 2333 O O . ASP B 1 41 ? -11.477 15.609 -9.008 1 95.94 41 ASP B O 1
ATOM 2337 N N . GLU B 1 42 ? -11.023 14.258 -7.281 1 96.69 42 GLU B N 1
ATOM 2338 C CA . GLU B 1 42 ? -10.992 15.359 -6.324 1 96.69 42 GLU B CA 1
ATOM 2339 C C . GLU B 1 42 ? -9.742 16.219 -6.516 1 96.69 42 GLU B C 1
ATOM 2341 O O . GLU B 1 42 ? -9.789 17.438 -6.352 1 96.69 42 GLU B O 1
ATOM 2346 N N . ILE B 1 43 ? -8.586 15.602 -6.797 1 97.94 43 ILE B N 1
ATOM 2347 C CA . ILE B 1 43 ? -7.367 16.328 -7.117 1 97.94 43 ILE B CA 1
ATOM 2348 C C . ILE B 1 43 ? -7.613 17.234 -8.328 1 97.94 43 ILE B C 1
ATOM 2350 O O . ILE B 1 43 ? -7.289 18.422 -8.305 1 97.94 43 ILE B O 1
ATOM 2354 N N . ASN B 1 44 ? -8.172 16.625 -9.367 1 97.88 44 ASN B N 1
ATOM 2355 C CA . ASN B 1 44 ? -8.43 17.375 -10.594 1 97.88 44 ASN B CA 1
ATOM 2356 C C . ASN B 1 44 ? -9.367 18.547 -10.359 1 97.88 44 ASN B C 1
ATOM 2358 O O . ASN B 1 44 ? -9.148 19.641 -10.883 1 97.88 44 ASN B O 1
ATOM 2362 N N . SER B 1 45 ? -10.398 18.281 -9.633 1 97.69 45 SER B N 1
ATOM 2363 C CA . SER B 1 45 ? -11.336 19.344 -9.297 1 97.69 45 SER B CA 1
ATOM 2364 C C . SER B 1 45 ? -10.648 20.484 -8.555 1 97.69 45 SER B C 1
ATOM 2366 O O . SER B 1 45 ? -10.945 21.656 -8.789 1 97.69 45 SER B O 1
ATOM 2368 N N . PHE B 1 46 ? -9.852 20.188 -7.641 1 98.19 46 PHE B N 1
ATOM 2369 C CA . PHE B 1 46 ? -9.094 21.172 -6.898 1 98.19 46 PHE B CA 1
ATOM 2370 C C . PHE B 1 46 ? -8.188 21.969 -7.828 1 98.19 46 PHE B C 1
ATOM 2372 O O . PHE B 1 46 ? -8.117 23.203 -7.742 1 98.19 46 PHE B O 1
ATOM 2379 N N . LEU B 1 47 ? -7.449 21.266 -8.695 1 98.44 47 LEU B N 1
ATOM 2380 C CA . LEU B 1 47 ? -6.523 21.875 -9.641 1 98.44 47 LEU B CA 1
ATOM 2381 C C . LEU B 1 47 ? -7.258 22.844 -10.57 1 98.44 47 LEU B C 1
ATOM 2383 O O . LEU B 1 47 ? -6.727 23.891 -10.93 1 98.44 47 LEU B O 1
ATOM 2387 N N . ASP B 1 48 ? -8.414 22.516 -10.977 1 97.94 48 ASP B N 1
ATOM 2388 C CA . ASP B 1 48 ? -9.219 23.344 -11.875 1 97.94 48 ASP B CA 1
ATOM 2389 C C . ASP B 1 48 ? -9.477 24.719 -11.273 1 97.94 48 ASP B C 1
ATOM 2391 O O . ASP B 1 48 ? -9.734 25.672 -11.992 1 97.94 48 ASP B O 1
ATOM 2395 N N . LYS B 1 49 ? -9.414 24.812 -9.992 1 97.25 49 LYS B N 1
ATOM 2396 C CA . LYS B 1 49 ? -9.766 26.047 -9.297 1 97.25 49 LYS B CA 1
ATOM 2397 C C . LYS B 1 49 ? -8.516 26.828 -8.922 1 97.25 49 LYS B C 1
ATOM 2399 O O . LYS B 1 49 ? -8.609 27.906 -8.336 1 97.25 49 LYS B O 1
ATOM 2404 N N . HIS B 1 50 ? -7.363 26.281 -9.25 1 98.19 50 HIS B N 1
ATOM 2405 C CA . HIS B 1 50 ? -6.105 26.906 -8.859 1 98.19 50 HIS B CA 1
ATOM 2406 C C . HIS B 1 50 ? -5.113 26.938 -10.016 1 98.19 50 HIS B C 1
ATOM 2408 O O . HIS B 1 50 ? -5.094 26.016 -10.836 1 98.19 50 HIS B O 1
ATOM 2414 N N . SER B 1 51 ? -4.293 28 -10.094 1 98.5 51 SER B N 1
ATOM 2415 C CA . SER B 1 51 ? -3.148 27.953 -10.992 1 98.5 51 SER B CA 1
ATOM 2416 C C . SER B 1 51 ? -2.229 26.781 -10.656 1 98.5 51 SER B C 1
ATOM 2418 O O . SER B 1 51 ? -1.874 26.594 -9.492 1 98.5 51 SER B O 1
ATOM 2420 N N . HIS B 1 52 ? -1.877 26.031 -11.672 1 98.75 52 HIS B N 1
ATOM 2421 C CA . HIS B 1 52 ? -1.075 24.844 -11.406 1 98.75 52 HIS B CA 1
ATOM 2422 C C . HIS B 1 52 ? -0.249 24.453 -12.625 1 98.75 52 HIS B C 1
ATOM 2424 O O . HIS B 1 52 ? -0.513 24.922 -13.734 1 98.75 52 HIS B O 1
ATOM 2430 N N . LYS B 1 53 ? 0.723 23.641 -12.422 1 98.56 53 LYS B N 1
ATOM 2431 C CA . LYS B 1 53 ? 1.449 22.953 -13.484 1 98.56 53 LYS B CA 1
ATOM 2432 C C . LYS B 1 53 ? 2.012 21.609 -13 1 98.56 53 LYS B C 1
ATOM 2434 O O . LYS B 1 53 ? 2.17 21.406 -11.789 1 98.56 53 LYS B O 1
ATOM 2439 N N . THR B 1 54 ? 2.346 20.781 -13.883 1 98.69 54 THR B N 1
ATOM 2440 C CA . THR B 1 54 ? 2.953 19.484 -13.562 1 98.69 54 THR B CA 1
ATOM 2441 C C . THR B 1 54 ? 4.465 19.625 -13.422 1 98.69 54 THR B C 1
ATOM 2443 O O . THR B 1 54 ? 5.133 20.172 -14.305 1 98.69 54 THR B O 1
ATOM 2446 N N . LEU B 1 55 ? 5.02 19.141 -12.281 1 98.56 55 LEU B N 1
ATOM 2447 C CA . LEU B 1 55 ? 6.453 19.203 -12.031 1 98.56 55 LEU B CA 1
ATOM 2448 C C . LEU B 1 55 ? 7.125 17.875 -12.383 1 98.56 55 LEU B C 1
ATOM 2450 O O . LEU B 1 55 ? 8.32 17.844 -12.656 1 98.56 55 LEU B O 1
ATOM 2454 N N . GLY B 1 56 ? 6.367 16.797 -12.266 1 97.94 56 GLY B N 1
ATOM 2455 C CA . GLY B 1 56 ? 6.914 15.477 -12.477 1 97.94 56 GLY B CA 1
ATOM 2456 C C . GLY B 1 56 ? 5.875 14.375 -12.352 1 97.94 56 GLY B C 1
ATOM 2457 O O . GLY B 1 56 ? 4.672 14.648 -12.352 1 97.94 56 GLY B O 1
ATOM 2458 N N . LYS B 1 57 ? 6.348 13.211 -12.383 1 97.25 57 LYS B N 1
ATOM 2459 C CA . LYS B 1 57 ? 5.516 12.016 -12.234 1 97.25 57 LYS B CA 1
ATOM 2460 C C . LYS B 1 57 ? 6.242 10.93 -11.445 1 97.25 57 LYS B C 1
ATOM 2462 O O . LYS B 1 57 ? 7.445 10.734 -11.617 1 97.25 57 LYS B O 1
ATOM 2467 N N . PHE B 1 58 ? 5.531 10.359 -10.57 1 95.94 58 PHE B N 1
ATOM 2468 C CA . PHE B 1 58 ? 6.023 9.18 -9.867 1 95.94 58 PHE B CA 1
ATOM 2469 C C . PHE B 1 58 ? 5.5 7.902 -10.523 1 95.94 58 PHE B C 1
ATOM 2471 O O . PHE B 1 58 ? 4.309 7.793 -10.82 1 95.94 58 PHE B O 1
ATOM 2478 N N . LYS B 1 59 ? 6.391 6.949 -10.773 1 91.88 59 LYS B N 1
ATOM 2479 C CA . LYS B 1 59 ? 5.961 5.742 -11.477 1 91.88 59 LYS B CA 1
ATOM 2480 C C . LYS B 1 59 ? 6.266 4.492 -10.664 1 91.88 59 LYS B C 1
ATOM 2482 O O . LYS B 1 59 ? 7.434 4.176 -10.406 1 91.88 59 LYS B O 1
ATOM 2487 N N . THR B 1 60 ? 5.246 3.914 -10.18 1 91.69 60 THR B N 1
ATOM 2488 C CA . THR B 1 60 ? 5.305 2.529 -9.727 1 91.69 60 THR B CA 1
ATOM 2489 C C . THR B 1 60 ? 4.492 1.624 -10.656 1 91.69 60 THR B C 1
ATOM 2491 O O . THR B 1 60 ? 3.949 2.084 -11.656 1 91.69 60 THR B O 1
ATOM 2494 N N . VAL B 1 61 ? 4.461 0.399 -10.281 1 91.88 61 VAL B N 1
ATOM 2495 C CA . VAL B 1 61 ? 3.812 -0.591 -11.133 1 91.88 61 VAL B CA 1
ATOM 2496 C C . VAL B 1 61 ? 2.326 -0.27 -11.258 1 91.88 61 VAL B C 1
ATOM 2498 O O . VAL B 1 61 ? 1.75 -0.379 -12.344 1 91.88 61 VAL B O 1
ATOM 2501 N N . SER B 1 62 ? 1.648 0.118 -10.18 1 94.38 62 SER B N 1
ATOM 2502 C CA . SER B 1 62 ? 0.194 0.236 -10.211 1 94.38 62 SER B CA 1
ATOM 2503 C C . SER B 1 62 ? -0.26 1.616 -9.75 1 94.38 62 SER B C 1
ATOM 2505 O O . SER B 1 62 ? -1.457 1.854 -9.57 1 94.38 62 SER B O 1
ATOM 2507 N N . PHE B 1 63 ? 0.588 2.514 -9.461 1 95.25 63 PHE B N 1
ATOM 2508 C CA . PHE B 1 63 ? 0.301 3.863 -8.992 1 95.25 63 PHE B CA 1
ATOM 2509 C C . PHE B 1 63 ? 1.257 4.871 -9.617 1 95.25 63 PHE B C 1
ATOM 2511 O O . PHE B 1 63 ? 2.457 4.859 -9.336 1 95.25 63 PHE B O 1
ATOM 2518 N N . ARG B 1 64 ? 0.725 5.738 -10.477 1 96 64 ARG B N 1
ATOM 2519 C CA . ARG B 1 64 ? 1.554 6.641 -11.273 1 96 64 ARG B CA 1
ATOM 2520 C C . ARG B 1 64 ? 1.003 8.062 -11.242 1 96 64 ARG B C 1
ATOM 2522 O O . ARG B 1 64 ? 0.654 8.617 -12.289 1 96 64 ARG B O 1
ATOM 2529 N N . PRO B 1 65 ? 1.049 8.672 -10.062 1 97 65 PRO B N 1
ATOM 2530 C CA . PRO B 1 65 ? 0.493 10.023 -9.945 1 97 65 PRO B CA 1
ATOM 2531 C C . PRO B 1 65 ? 1.414 11.094 -10.523 1 97 65 PRO B C 1
ATOM 2533 O O . PRO B 1 65 ? 2.633 10.906 -10.57 1 97 65 PRO B O 1
ATOM 2536 N N . LYS B 1 66 ? 0.811 12.164 -10.977 1 98.19 66 LYS B N 1
ATOM 2537 C CA . LYS B 1 66 ? 1.564 13.383 -11.266 1 98.19 66 LYS B CA 1
ATOM 2538 C C . LYS B 1 66 ? 1.85 14.172 -9.992 1 98.19 66 LYS B C 1
ATOM 2540 O O . LYS B 1 66 ? 1.127 14.047 -9 1 98.19 66 LYS B O 1
ATOM 2545 N N . ILE B 1 67 ? 2.936 14.922 -10.008 1 98.81 67 ILE B N 1
ATOM 2546 C CA . ILE B 1 67 ? 3.287 15.875 -8.961 1 98.81 67 ILE B CA 1
ATOM 2547 C C . ILE B 1 67 ? 3.029 17.297 -9.453 1 98.81 67 ILE B C 1
ATOM 2549 O O . ILE B 1 67 ? 3.533 17.703 -10.5 1 98.81 67 ILE B O 1
ATOM 2553 N N . TYR B 1 68 ? 2.348 18.094 -8.656 1 98.88 68 TYR B N 1
ATOM 2554 C CA . TYR B 1 68 ? 1.901 19.391 -9.141 1 98.88 68 TYR B CA 1
ATOM 2555 C C . TYR B 1 68 ? 2.5 20.516 -8.312 1 98.88 68 TYR B C 1
ATOM 2557 O O . TYR B 1 68 ? 2.693 20.375 -7.102 1 98.88 68 TYR B O 1
ATOM 2565 N N . GLU B 1 69 ? 2.85 21.547 -8.961 1 98.88 69 GLU B N 1
ATOM 2566 C CA . GLU B 1 69 ? 2.912 22.875 -8.352 1 98.88 69 GLU B CA 1
ATOM 2567 C C . GLU B 1 69 ? 1.54 23.531 -8.344 1 98.88 69 GLU B C 1
ATOM 2569 O O . GLU B 1 69 ? 0.851 23.562 -9.367 1 98.88 69 GLU B O 1
ATOM 2574 N N . VAL B 1 70 ? 1.138 24.016 -7.238 1 98.81 70 VAL B N 1
ATOM 2575 C CA . VAL B 1 70 ? -0.144 24.703 -7.129 1 98.81 70 VAL B CA 1
ATOM 2576 C C . VAL B 1 70 ? 0.041 26.031 -6.383 1 98.81 70 VAL B C 1
ATOM 2578 O O . VAL B 1 70 ? 0.788 26.094 -5.406 1 98.81 70 VAL B O 1
ATOM 2581 N N . GLU B 1 71 ? -0.624 26.984 -6.836 1 98.75 71 GLU B N 1
ATOM 2582 C CA . GLU B 1 71 ? -0.589 28.266 -6.156 1 98.75 71 GLU B CA 1
ATOM 2583 C C . GLU B 1 71 ? -1.794 28.438 -5.234 1 98.75 71 GLU B C 1
ATOM 2585 O O . GLU B 1 71 ? -2.939 28.344 -5.676 1 98.75 71 GLU B O 1
ATOM 2590 N N . VAL B 1 72 ? -1.541 28.641 -3.988 1 98 72 VAL B N 1
ATOM 2591 C CA . VAL B 1 72 ? -2.559 28.891 -2.973 1 98 72 VAL B CA 1
ATOM 2592 C C . VAL B 1 72 ? -2.17 30.109 -2.143 1 98 72 VAL B C 1
ATOM 2594 O O . VAL B 1 72 ? -1.112 30.125 -1.51 1 98 72 VAL B O 1
ATOM 2597 N N . ASN B 1 73 ? -2.99 31.172 -2.146 1 95.88 73 ASN B N 1
ATOM 2598 C CA . ASN B 1 73 ? -2.725 32.406 -1.402 1 95.88 73 ASN B CA 1
ATOM 2599 C C . ASN B 1 73 ? -1.329 32.938 -1.699 1 95.88 73 ASN B C 1
ATOM 2601 O O . ASN B 1 73 ? -0.56 33.219 -0.779 1 95.88 73 ASN B O 1
ATOM 2605 N N . ASN B 1 74 ? -0.934 32.906 -2.951 1 96.69 74 ASN B N 1
ATOM 2606 C CA . ASN B 1 74 ? 0.309 33.469 -3.471 1 96.69 74 ASN B CA 1
ATOM 2607 C C . ASN B 1 74 ? 1.521 32.656 -3.018 1 96.69 74 ASN B C 1
ATOM 2609 O O . ASN B 1 74 ? 2.637 33.188 -2.973 1 96.69 74 ASN B O 1
ATOM 2613 N N . GLN B 1 75 ? 1.249 31.5 -2.553 1 97.94 75 GLN B N 1
ATOM 2614 C CA . GLN B 1 75 ? 2.309 30.547 -2.217 1 97.94 75 GLN B CA 1
ATOM 2615 C C . GLN B 1 75 ? 2.293 29.344 -3.154 1 97.94 75 GLN B C 1
ATOM 2617 O O . GLN B 1 75 ? 1.225 28.859 -3.52 1 97.94 75 GLN B O 1
ATOM 2622 N N . LEU B 1 76 ? 3.5 28.969 -3.566 1 98.56 76 LEU B N 1
ATOM 2623 C CA . LEU B 1 76 ? 3.609 27.75 -4.375 1 98.56 76 LEU B CA 1
ATOM 2624 C C . LEU B 1 76 ? 3.863 26.531 -3.498 1 98.56 76 LEU B C 1
ATOM 2626 O O . LEU B 1 76 ? 4.785 26.531 -2.678 1 98.56 76 LEU B O 1
ATOM 2630 N N . ILE B 1 77 ? 3.049 25.594 -3.635 1 98.81 77 ILE B N 1
ATOM 2631 C CA . ILE B 1 77 ? 3.223 24.359 -2.867 1 98.81 77 ILE B CA 1
ATOM 2632 C C . ILE B 1 77 ? 3.242 23.172 -3.811 1 98.81 77 ILE B C 1
ATOM 2634 O O . ILE B 1 77 ? 2.826 23.266 -4.965 1 98.81 77 ILE B O 1
ATOM 2638 N N . THR B 1 78 ? 3.76 22.047 -3.393 1 98.88 78 THR B N 1
ATOM 2639 C CA . THR B 1 78 ? 3.689 20.766 -4.078 1 98.88 78 THR B CA 1
ATOM 2640 C C . THR B 1 78 ? 2.434 20 -3.67 1 98.88 78 THR B C 1
ATOM 2642 O O . THR B 1 78 ? 2.066 19.984 -2.494 1 98.88 78 THR B O 1
ATOM 2645 N N . LEU B 1 79 ? 1.719 19.5 -4.645 1 98.88 79 LEU B N 1
ATOM 2646 C CA . LEU B 1 79 ? 0.54 18.672 -4.41 1 98.88 79 LEU B CA 1
ATOM 2647 C C . LEU B 1 79 ? 0.644 17.344 -5.16 1 98.88 79 LEU B C 1
ATOM 2649 O O . LEU B 1 79 ? 1.015 17.328 -6.336 1 98.88 79 LEU B O 1
ATOM 2653 N N . CYS B 1 80 ? 0.367 16.25 -4.477 1 98.44 80 CYS B N 1
ATOM 2654 C CA . CYS B 1 80 ? 0.184 14.992 -5.195 1 98.44 80 CYS B CA 1
ATOM 2655 C C . CYS B 1 80 ? -0.779 14.07 -4.453 1 98.44 80 CYS B C 1
ATOM 2657 O O . CYS B 1 80 ? -0.997 14.234 -3.254 1 98.44 80 CYS B O 1
ATOM 2659 N N . GLN B 1 81 ? -1.426 13.195 -5.195 1 98.56 81 GLN B N 1
ATOM 2660 C CA . GLN B 1 81 ? -2.227 12.109 -4.637 1 98.56 81 GLN B CA 1
ATOM 2661 C C . GLN B 1 81 ? -1.348 11.086 -3.932 1 98.56 81 GLN B C 1
ATOM 2663 O O . GLN B 1 81 ? -0.281 10.727 -4.434 1 98.56 81 GLN B O 1
ATOM 2668 N N . ALA B 1 82 ? -1.782 10.648 -2.768 1 98.56 82 ALA B N 1
ATOM 2669 C CA . ALA B 1 82 ? -1.031 9.656 -2.006 1 98.56 82 ALA B CA 1
ATOM 2670 C C . ALA B 1 82 ? -1.655 8.266 -2.146 1 98.56 82 ALA B C 1
ATOM 2672 O O . ALA B 1 82 ? -2.881 8.133 -2.17 1 98.56 82 ALA B O 1
ATOM 2673 N N . PRO B 1 83 ? -0.883 7.207 -2.258 1 98.31 83 PRO B N 1
ATOM 2674 C CA . PRO B 1 83 ? -1.416 5.844 -2.277 1 98.31 83 PRO B CA 1
ATOM 2675 C C . PRO B 1 83 ? -1.758 5.32 -0.883 1 98.31 83 PRO B C 1
ATOM 2677 O O . PRO B 1 83 ? -1.045 5.613 0.08 1 98.31 83 PRO B O 1
ATOM 2680 N N . VAL B 1 84 ? -2.777 4.512 -0.799 1 97.69 84 VAL B N 1
ATOM 2681 C CA . VAL B 1 84 ? -3.213 3.943 0.474 1 97.69 84 VAL B CA 1
ATOM 2682 C C . VAL B 1 84 ? -2.236 2.855 0.916 1 97.69 84 VAL B C 1
ATOM 2684 O O . VAL B 1 84 ? -1.728 2.096 0.089 1 97.69 84 VAL B O 1
ATOM 2687 N N . GLY B 1 85 ? -1.979 2.811 2.219 1 98.56 85 GLY B N 1
ATOM 2688 C CA . GLY B 1 85 ? -1.098 1.812 2.801 1 98.56 85 GLY B CA 1
ATOM 2689 C C . GLY B 1 85 ? 0.26 2.367 3.188 1 98.56 85 GLY B C 1
ATOM 2690 O O . GLY B 1 85 ? 0.862 3.131 2.43 1 98.56 85 GLY B O 1
ATOM 2691 N N . ALA B 1 86 ? 0.771 1.938 4.242 1 98.81 86 ALA B N 1
ATOM 2692 C CA . ALA B 1 86 ? 1.979 2.508 4.832 1 98.81 86 ALA B CA 1
ATOM 2693 C C . ALA B 1 86 ? 3.188 2.293 3.928 1 98.81 86 ALA B C 1
ATOM 2695 O O . ALA B 1 86 ? 3.928 3.236 3.635 1 98.81 86 ALA B O 1
ATOM 2696 N N . PRO B 1 87 ? 3.398 1.04 3.398 1 98.81 87 PRO B N 1
ATOM 2697 C CA . PRO B 1 87 ? 4.609 0.842 2.602 1 98.81 87 PRO B CA 1
ATOM 2698 C C . PRO B 1 87 ? 4.617 1.676 1.321 1 98.81 87 PRO B C 1
ATOM 2700 O O . PRO B 1 87 ? 5.613 2.34 1.02 1 98.81 87 PRO B O 1
ATOM 2703 N N . ALA B 1 88 ? 3.492 1.671 0.6 1 98.62 88 ALA B N 1
ATOM 2704 C CA . ALA B 1 88 ? 3.424 2.395 -0.667 1 98.62 88 ALA B CA 1
ATOM 2705 C C . ALA B 1 88 ? 3.518 3.902 -0.444 1 98.62 88 ALA B C 1
ATOM 2707 O O . ALA B 1 88 ? 4.219 4.602 -1.179 1 98.62 88 ALA B O 1
ATOM 2708 N N . SER B 1 89 ? 2.836 4.441 0.538 1 98.75 89 SER B N 1
ATOM 2709 C CA . SER B 1 89 ? 2.824 5.879 0.793 1 98.75 89 SER B CA 1
ATOM 2710 C C . SER B 1 89 ? 4.184 6.363 1.287 1 98.75 89 SER B C 1
ATOM 2712 O O . SER B 1 89 ? 4.641 7.441 0.908 1 98.75 89 SER B O 1
ATOM 2714 N N . THR B 1 90 ? 4.844 5.562 2.113 1 98.81 90 THR B N 1
ATOM 2715 C CA . THR B 1 90 ? 6.148 5.945 2.645 1 98.81 90 THR B CA 1
ATOM 2716 C C . THR B 1 90 ? 7.211 5.895 1.552 1 98.81 90 THR B C 1
ATOM 2718 O O . THR B 1 90 ? 8.094 6.754 1.503 1 98.81 90 THR B O 1
ATOM 2721 N N . LYS B 1 91 ? 7.137 4.848 0.698 1 98.56 91 LYS B N 1
ATOM 2722 C CA . LYS B 1 91 ? 8.023 4.793 -0.463 1 98.56 91 LYS B CA 1
ATOM 2723 C C . LYS B 1 91 ? 7.934 6.074 -1.285 1 98.56 91 LYS B C 1
ATOM 2725 O O . LYS B 1 91 ? 8.961 6.648 -1.656 1 98.56 91 LYS B O 1
ATOM 2730 N N . PHE B 1 92 ? 6.734 6.508 -1.513 1 98.69 92 PHE B N 1
ATOM 2731 C CA . PHE B 1 92 ? 6.504 7.699 -2.322 1 98.69 92 PHE B CA 1
ATOM 2732 C C . PHE B 1 92 ? 7.004 8.945 -1.602 1 98.69 92 PHE B C 1
ATOM 2734 O O . PHE B 1 92 ? 7.676 9.789 -2.201 1 98.69 92 PHE B O 1
ATOM 2741 N N . LEU B 1 93 ? 6.715 9.094 -0.325 1 98.88 93 LEU B N 1
ATOM 2742 C CA . LEU B 1 93 ? 7.172 10.242 0.448 1 98.88 93 LEU B CA 1
ATOM 2743 C C . LEU B 1 93 ? 8.695 10.328 0.443 1 98.88 93 LEU B C 1
ATOM 2745 O O . LEU B 1 93 ? 9.258 11.406 0.239 1 98.88 93 LEU B O 1
ATOM 2749 N N . ASP B 1 94 ? 9.312 9.164 0.714 1 98.56 94 ASP B N 1
ATOM 2750 C CA . ASP B 1 94 ? 10.773 9.109 0.718 1 98.56 94 ASP B CA 1
ATOM 2751 C C . ASP B 1 94 ? 11.344 9.633 -0.599 1 98.56 94 ASP B C 1
ATOM 2753 O O . ASP B 1 94 ? 12.328 10.375 -0.603 1 98.56 94 ASP B O 1
ATOM 2757 N N . TRP B 1 95 ? 10.742 9.25 -1.692 1 98.56 95 TRP B N 1
ATOM 2758 C CA . TRP B 1 95 ? 11.133 9.688 -3.029 1 98.56 95 TRP B CA 1
ATOM 2759 C C . TRP B 1 95 ? 10.938 11.195 -3.184 1 98.56 95 TRP B C 1
ATOM 2761 O O . TRP B 1 95 ? 11.812 11.891 -3.707 1 98.56 95 TRP B O 1
ATOM 2771 N N . LEU B 1 96 ? 9.852 11.727 -2.717 1 98.81 96 LEU B N 1
ATOM 2772 C CA . LEU B 1 96 ? 9.547 13.148 -2.805 1 98.81 96 LEU B CA 1
ATOM 2773 C C . LEU B 1 96 ? 10.547 13.969 -1.999 1 98.81 96 LEU B C 1
ATOM 2775 O O . LEU B 1 96 ? 10.969 15.039 -2.436 1 98.81 96 LEU B O 1
ATOM 2779 N N . ILE B 1 97 ? 10.914 13.484 -0.815 1 98.75 97 ILE B N 1
ATOM 2780 C CA . ILE B 1 97 ? 11.891 14.148 0.045 1 98.75 97 ILE B CA 1
ATOM 2781 C C . ILE B 1 97 ? 13.219 14.297 -0.698 1 98.75 97 ILE B C 1
ATOM 2783 O O . ILE B 1 97 ? 13.859 15.352 -0.629 1 98.75 97 ILE B O 1
ATOM 2787 N N . ASN B 1 98 ? 13.602 13.297 -1.405 1 98.06 98 ASN B N 1
ATOM 2788 C CA . ASN B 1 98 ? 14.836 13.328 -2.172 1 98.06 98 ASN B CA 1
ATOM 2789 C C . ASN B 1 98 ? 14.852 14.477 -3.17 1 98.06 98 ASN B C 1
ATOM 2791 O O . ASN B 1 98 ? 15.914 14.992 -3.516 1 98.06 98 ASN B O 1
ATOM 2795 N N . TYR B 1 99 ? 13.664 14.875 -3.602 1 98.31 99 TYR B N 1
ATOM 2796 C CA . TYR B 1 99 ? 13.602 15.883 -4.656 1 98.31 99 TYR B CA 1
ATOM 2797 C C . TYR B 1 99 ? 13.164 17.234 -4.098 1 98.31 99 TYR B C 1
ATOM 2799 O O . TYR B 1 99 ? 12.75 18.125 -4.848 1 98.31 99 TYR B O 1
ATOM 2807 N N . GLY B 1 100 ? 13.18 17.391 -2.779 1 98.44 100 GLY B N 1
ATOM 2808 C CA . GLY B 1 100 ? 13.164 18.766 -2.285 1 98.44 100 GLY B CA 1
ATOM 2809 C C . GLY B 1 100 ? 12.125 18.984 -1.205 1 98.44 100 GLY B C 1
ATOM 2810 O O . GLY B 1 100 ? 12.141 20.016 -0.527 1 98.44 100 GLY B O 1
ATOM 2811 N N . VAL B 1 101 ? 11.242 18.109 -0.959 1 98.81 101 VAL B N 1
ATOM 2812 C CA . VAL B 1 101 ? 10.172 18.25 0.028 1 98.81 101 VAL B CA 1
ATOM 2813 C C . VAL B 1 101 ? 10.773 18.281 1.433 1 98.81 101 VAL B C 1
ATOM 2815 O O . VAL B 1 101 ? 11.633 17.453 1.761 1 98.81 101 VAL B O 1
ATOM 2818 N N . LYS B 1 102 ? 10.211 19.203 2.32 1 98.75 102 LYS B N 1
ATOM 2819 C CA . LYS B 1 102 ? 10.773 19.344 3.662 1 98.75 102 LYS B CA 1
ATOM 2820 C C . LYS B 1 102 ? 9.664 19.453 4.711 1 98.75 102 LYS B C 1
ATOM 2822 O O . LYS B 1 102 ? 9.898 19.188 5.891 1 98.75 102 LYS B O 1
ATOM 2827 N N . GLN B 1 103 ? 8.539 19.938 4.332 1 98.81 103 GLN B N 1
ATOM 2828 C CA . GLN B 1 103 ? 7.363 20.078 5.188 1 98.81 103 GLN B CA 1
ATOM 2829 C C . GLN B 1 103 ? 6.145 19.406 4.559 1 98.81 103 GLN B C 1
ATOM 2831 O O . GLN B 1 103 ? 5.676 19.828 3.5 1 98.81 103 GLN B O 1
ATOM 2836 N N . VAL B 1 104 ? 5.664 18.438 5.258 1 98.94 104 VAL B N 1
ATOM 2837 C CA . VAL B 1 104 ? 4.602 17.625 4.672 1 98.94 104 VAL B CA 1
ATOM 2838 C C . VAL B 1 104 ? 3.338 17.734 5.523 1 98.94 104 VAL B C 1
ATOM 2840 O O . VAL B 1 104 ? 3.377 17.516 6.738 1 98.94 104 VAL B O 1
ATOM 2843 N N . LEU B 1 105 ? 2.309 18.141 4.973 1 98.94 105 LEU B N 1
ATOM 2844 C CA . LEU B 1 105 ? 0.968 18.016 5.539 1 98.94 105 LEU B CA 1
ATOM 2845 C C . LEU B 1 105 ? 0.143 17 4.758 1 98.94 105 LEU B C 1
ATOM 2847 O O . LEU B 1 105 ? -0.159 17.219 3.58 1 98.94 105 LEU B O 1
ATOM 2851 N N . SER B 1 106 ? -0.155 15.93 5.371 1 98.88 106 SER B N 1
ATOM 2852 C CA . SER B 1 106 ? -1.03 14.945 4.746 1 98.88 106 SER B CA 1
ATOM 2853 C C . SER B 1 106 ? -2.486 15.172 5.141 1 98.88 106 SER B C 1
ATOM 2855 O O . SER B 1 106 ? -2.775 15.578 6.27 1 98.88 106 SER B O 1
ATOM 2857 N N . VAL B 1 107 ? -3.361 14.922 4.238 1 98.38 107 VAL B N 1
ATOM 2858 C CA . VAL B 1 107 ? -4.793 14.992 4.516 1 98.38 107 VAL B CA 1
ATOM 2859 C C . VAL B 1 107 ? -5.477 13.711 4.043 1 98.38 107 VAL B C 1
ATOM 2861 O O . VAL B 1 107 ? -5.098 13.141 3.02 1 98.38 107 VAL B O 1
ATOM 2864 N N . GLY B 1 108 ? -6.418 13.273 4.77 1 96.19 108 GLY B N 1
ATOM 2865 C CA . GLY B 1 108 ? -7.148 12.062 4.41 1 96.19 108 GLY B CA 1
ATOM 2866 C C . GLY B 1 108 ? -8.25 11.719 5.398 1 96.19 108 GLY B C 1
ATOM 2867 O O . GLY B 1 108 ? -8.617 12.539 6.238 1 96.19 108 GLY B O 1
ATOM 2868 N N . ASN B 1 109 ? -8.789 10.516 5.273 1 94.31 109 ASN B N 1
ATOM 2869 C CA . ASN B 1 109 ? -9.891 10.055 6.109 1 94.31 109 ASN B CA 1
ATOM 2870 C C . ASN B 1 109 ? -9.43 9.031 7.137 1 94.31 109 ASN B C 1
ATOM 2872 O O . ASN B 1 109 ? -8.375 8.414 6.977 1 94.31 109 ASN B O 1
ATOM 2876 N N . ALA B 1 110 ? -10.211 8.938 8.133 1 95.69 110 ALA B N 1
ATOM 2877 C CA . ALA B 1 110 ? -9.969 7.949 9.18 1 95.69 110 ALA B CA 1
ATOM 2878 C C . ALA B 1 110 ? -11.281 7.406 9.742 1 95.69 110 ALA B C 1
ATOM 2880 O O . ALA B 1 110 ? -12.328 8.047 9.617 1 95.69 110 ALA B O 1
ATOM 2881 N N . GLY B 1 111 ? -11.188 6.152 10.258 1 94.62 111 GLY B N 1
ATOM 2882 C CA . GLY B 1 111 ? -12.297 5.66 11.062 1 94.62 111 GLY B CA 1
ATOM 2883 C C . GLY B 1 111 ? -12.305 6.215 12.469 1 94.62 111 GLY B C 1
ATOM 2884 O O . GLY B 1 111 ? -11.25 6.395 13.078 1 94.62 111 GLY B O 1
ATOM 2885 N N . ALA B 1 112 ? -13.5 6.41 12.984 1 94.44 112 ALA B N 1
ATOM 2886 C CA . ALA B 1 112 ? -13.633 6.863 14.367 1 94.44 112 ALA B CA 1
ATOM 2887 C C . ALA B 1 112 ? -13.695 5.68 15.328 1 94.44 112 ALA B C 1
ATOM 2889 O O . ALA B 1 112 ? -14.422 4.711 15.086 1 94.44 112 ALA B O 1
ATOM 2890 N N . LEU B 1 113 ? -12.828 5.703 16.344 1 92.69 113 LEU B N 1
ATOM 2891 C CA . LEU B 1 113 ? -12.844 4.668 17.375 1 92.69 113 LEU B CA 1
ATOM 2892 C C . LEU B 1 113 ? -13.578 5.148 18.625 1 92.69 113 LEU B C 1
ATOM 2894 O O . LEU B 1 113 ? -13.977 4.34 19.469 1 92.69 113 LEU B O 1
ATOM 2898 N N . ASP B 1 114 ? -13.602 6.367 18.797 1 84.12 114 ASP B N 1
ATOM 2899 C CA . ASP B 1 114 ? -14.32 6.992 19.906 1 84.12 114 ASP B CA 1
ATOM 2900 C C . ASP B 1 114 ? -15.57 7.719 19.422 1 84.12 114 ASP B C 1
ATOM 2902 O O . ASP B 1 114 ? -15.914 7.641 18.234 1 84.12 114 ASP B O 1
ATOM 2906 N N . ASN B 1 115 ? -16.234 8.305 20.312 1 81.5 115 ASN B N 1
ATOM 2907 C CA . ASN B 1 115 ? -17.484 8.984 20 1 81.5 115 ASN B CA 1
ATOM 2908 C C . ASN B 1 115 ? -17.234 10.328 19.312 1 81.5 115 ASN B C 1
ATOM 2910 O O . ASN B 1 115 ? -17.641 11.375 19.828 1 81.5 115 ASN B O 1
ATOM 2914 N N . LEU B 1 116 ? -16.547 10.172 18.219 1 85.81 116 LEU B N 1
ATOM 2915 C CA . LEU B 1 116 ? -16.359 11.359 17.375 1 85.81 116 LEU B CA 1
ATOM 2916 C C . LEU B 1 116 ? -17.406 11.406 16.266 1 85.81 116 LEU B C 1
ATOM 2918 O O . LEU B 1 116 ? -17.656 10.406 15.602 1 85.81 116 LEU B O 1
ATOM 2922 N N . PRO B 1 117 ? -18.031 12.594 16.141 1 80.44 117 PRO B N 1
ATOM 2923 C CA . PRO B 1 117 ? -18.984 12.734 15.031 1 80.44 117 PRO B CA 1
ATOM 2924 C C . PRO B 1 117 ? -18.344 12.539 13.664 1 80.44 117 PRO B C 1
ATOM 2926 O O . PRO B 1 117 ? -17.125 12.664 13.531 1 80.44 117 PRO B O 1
ATOM 2929 N N . GLU B 1 118 ? -19.156 12.203 12.695 1 80.56 118 GLU B N 1
ATOM 2930 C CA . GLU B 1 118 ? -18.703 12.148 11.312 1 80.56 118 GLU B CA 1
ATOM 2931 C C . GLU B 1 118 ? -18.188 13.508 10.844 1 80.56 118 GLU B C 1
ATOM 2933 O O . GLU B 1 118 ? -18.734 14.547 11.211 1 80.56 118 GLU B O 1
ATOM 2938 N N . ASN B 1 119 ? -17.156 13.422 10.055 1 82.31 119 ASN B N 1
ATOM 2939 C CA . ASN B 1 119 ? -16.547 14.586 9.414 1 82.31 119 ASN B CA 1
ATOM 2940 C C . ASN B 1 119 ? -15.867 15.492 10.422 1 82.31 119 ASN B C 1
ATOM 2942 O O . ASN B 1 119 ? -15.766 16.703 10.211 1 82.31 119 ASN B O 1
ATOM 2946 N N . THR B 1 120 ? -15.508 14.984 11.523 1 90.88 120 THR B N 1
ATOM 2947 C CA . THR B 1 120 ? -14.695 15.703 12.484 1 90.88 120 THR B CA 1
ATOM 2948 C C . THR B 1 120 ? -13.242 15.789 12.016 1 90.88 120 THR B C 1
ATOM 2950 O O . THR B 1 120 ? -12.656 14.789 11.609 1 90.88 120 THR B O 1
ATOM 2953 N N . MET B 1 121 ? -12.734 17.047 12.016 1 95.94 121 MET B N 1
ATOM 2954 C CA . MET B 1 121 ? -11.305 17.219 11.75 1 95.94 121 MET B CA 1
ATOM 2955 C C . MET B 1 121 ? -10.469 16.766 12.938 1 95.94 121 MET B C 1
ATOM 2957 O O . MET B 1 121 ? -10.734 17.156 14.078 1 95.94 121 MET B O 1
ATOM 2961 N N . PHE B 1 122 ? -9.539 15.914 12.688 1 97.44 122 PHE B N 1
ATOM 2962 C CA . PHE B 1 122 ? -8.695 15.336 13.727 1 97.44 122 PHE B CA 1
ATOM 2963 C C . PHE B 1 122 ? -7.219 15.516 13.391 1 97.44 122 PHE B C 1
ATOM 2965 O O . PHE B 1 122 ? -6.793 15.227 12.273 1 97.44 122 PHE B O 1
ATOM 2972 N N . VAL B 1 123 ? -6.457 16.016 14.305 1 98.69 123 VAL B N 1
ATOM 2973 C CA . VAL B 1 123 ? -5.023 16.219 14.125 1 98.69 123 VAL B CA 1
ATOM 2974 C C . VAL B 1 123 ? -4.25 15.297 15.062 1 98.69 123 VAL B C 1
ATOM 2976 O O . VAL B 1 123 ? -4.121 15.586 16.25 1 98.69 123 VAL B O 1
ATOM 2979 N N . PRO B 1 124 ? -3.664 14.289 14.539 1 98.81 124 PRO B N 1
ATOM 2980 C CA . PRO B 1 124 ? -2.908 13.367 15.398 1 98.81 124 PRO B CA 1
ATOM 2981 C C . PRO B 1 124 ? -1.689 14.031 16.031 1 98.81 124 PRO B C 1
ATOM 2983 O O . PRO B 1 124 ? -0.944 14.742 15.359 1 98.81 124 PRO B O 1
ATOM 2986 N N . GLN B 1 125 ? -1.477 13.734 17.328 1 98.81 125 GLN B N 1
ATOM 2987 C CA . GLN B 1 125 ? -0.264 14.109 18.047 1 98.81 125 GLN B CA 1
ATOM 2988 C C . GLN B 1 125 ? 0.701 12.93 18.156 1 98.81 125 GLN B C 1
ATOM 2990 O O . GLN B 1 125 ? 1.917 13.125 18.234 1 98.81 125 GLN B O 1
ATOM 2995 N N . GLU B 1 126 ? 0.114 11.781 18.25 1 98.62 126 GLU B N 1
ATOM 2996 C CA . GLU B 1 126 ? 0.842 10.516 18.281 1 98.62 126 GLU B CA 1
ATOM 2997 C C . GLU B 1 126 ? 0.113 9.438 17.484 1 98.62 126 GLU B C 1
ATOM 2999 O O . GLU B 1 126 ? -1.074 9.57 17.188 1 98.62 126 GLU B O 1
ATOM 3004 N N . ALA B 1 127 ? 0.857 8.438 17.141 1 98.75 127 ALA B N 1
ATOM 3005 C CA . ALA B 1 127 ? 0.279 7.336 16.359 1 98.75 127 ALA B CA 1
ATOM 3006 C C . ALA B 1 127 ? 0.758 5.988 16.891 1 98.75 127 ALA B C 1
ATOM 3008 O O . ALA B 1 127 ? 1.954 5.793 17.125 1 98.75 127 ALA B O 1
ATOM 3009 N N . ILE B 1 128 ? -0.184 5.109 17.203 1 98.38 128 ILE B N 1
ATOM 3010 C CA . ILE B 1 128 ? 0.133 3.729 17.547 1 98.38 128 ILE B CA 1
ATOM 3011 C C . ILE B 1 128 ? 0.671 3 16.312 1 98.38 128 ILE B C 1
ATOM 3013 O O . ILE B 1 128 ? 0.096 3.096 15.227 1 98.38 128 ILE B O 1
ATOM 3017 N N . ARG B 1 129 ? 1.705 2.271 16.516 1 97.44 129 ARG B N 1
ATOM 3018 C CA . ARG B 1 129 ? 2.395 1.624 15.414 1 97.44 129 ARG B CA 1
ATOM 3019 C C . ARG B 1 129 ? 1.877 0.205 15.203 1 97.44 129 ARG B C 1
ATOM 3021 O O . ARG B 1 129 ? 2.566 -0.766 15.516 1 97.44 129 ARG B O 1
ATOM 3028 N N . GLY B 1 130 ? 0.786 0.125 14.578 1 97.19 130 GLY B N 1
ATOM 3029 C CA . GLY B 1 130 ? 0.219 -1.158 14.195 1 97.19 130 GLY B CA 1
ATOM 3030 C C . GLY B 1 130 ? 0.533 -1.546 12.758 1 97.19 130 GLY B C 1
ATOM 3031 O O . GLY B 1 130 ? -0.24 -2.264 12.117 1 97.19 130 GLY B O 1
ATOM 3032 N N . GLU B 1 131 ? 1.553 -1.038 12.18 1 97.94 131 GLU B N 1
ATOM 3033 C CA . GLU B 1 131 ? 2.01 -1.303 10.82 1 97.94 131 GLU B CA 1
ATOM 3034 C C . GLU B 1 131 ? 3.502 -1.622 10.789 1 97.94 131 GLU B C 1
ATOM 3036 O O . GLU B 1 131 ? 4.203 -1.427 11.781 1 97.94 131 GLU B O 1
ATOM 3041 N N . GLY B 1 132 ? 3.984 -2.225 9.742 1 97.12 132 GLY B N 1
ATOM 3042 C CA . GLY B 1 132 ? 5.34 -2.744 9.719 1 97.12 132 GLY B CA 1
ATOM 3043 C C . GLY B 1 132 ? 6.348 -1.756 9.164 1 97.12 132 GLY B C 1
ATOM 3044 O O . GLY B 1 132 ? 7.555 -1.91 9.367 1 97.12 132 GLY B O 1
ATOM 3045 N N . THR B 1 133 ? 5.945 -0.738 8.453 1 98.38 133 THR B N 1
ATOM 3046 C CA . THR B 1 133 ? 6.809 0.15 7.68 1 98.38 133 THR B CA 1
ATOM 3047 C C . THR B 1 133 ? 7.645 1.028 8.609 1 98.38 133 THR B C 1
ATOM 3049 O O . THR B 1 133 ? 8.836 1.245 8.359 1 98.38 133 THR B O 1
ATOM 3052 N N . SER B 1 134 ? 7.047 1.499 9.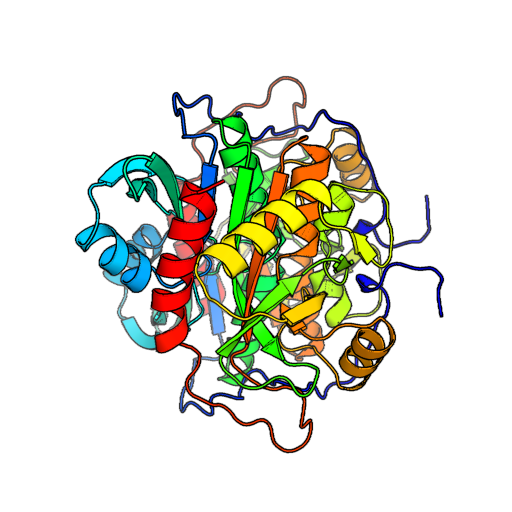695 1 97.94 134 SER B N 1
ATOM 3053 C CA . SER B 1 134 ? 7.715 2.441 10.586 1 97.94 134 SER B CA 1
ATOM 3054 C C . SER B 1 134 ? 8.961 1.82 11.211 1 97.94 134 SER B C 1
ATOM 3056 O O . SER B 1 134 ? 9.906 2.529 11.555 1 97.94 134 SER B O 1
ATOM 3058 N N . PHE B 1 135 ? 9.086 0.536 11.273 1 95.56 135 PHE B N 1
ATOM 3059 C CA . PHE B 1 135 ? 10.188 -0.161 11.922 1 95.56 135 PHE B CA 1
ATOM 3060 C C . PHE B 1 135 ? 11.438 -0.132 11.047 1 95.56 135 PHE B C 1
ATOM 3062 O O . PHE B 1 135 ? 12.531 -0.436 11.516 1 95.56 135 PHE B O 1
ATOM 3069 N N . TYR B 1 136 ? 11.289 0.212 9.852 1 96.75 136 TYR B N 1
ATOM 3070 C CA . TYR B 1 136 ? 12.438 0.396 8.969 1 96.75 136 TYR B CA 1
ATOM 3071 C C . TYR B 1 136 ? 13.047 1.782 9.148 1 96.75 136 TYR B C 1
ATOM 3073 O O . TYR B 1 136 ? 14.156 2.043 8.688 1 96.75 136 TYR B O 1
ATOM 3081 N N . TYR B 1 137 ? 12.359 2.629 9.883 1 97.31 137 TYR B N 1
ATOM 3082 C CA . TYR B 1 137 ? 12.773 4.027 9.922 1 97.31 137 TYR B CA 1
ATOM 3083 C C . TYR B 1 137 ? 13.047 4.473 11.352 1 97.31 137 TYR B C 1
ATOM 3085 O O . TYR B 1 137 ? 13.633 5.527 11.586 1 97.31 137 TYR B O 1
ATOM 3093 N N . LYS B 1 138 ? 12.602 3.697 12.266 1 95.94 138 LYS B N 1
ATOM 3094 C CA . LYS B 1 138 ? 12.734 4.086 13.664 1 95.94 138 LYS B CA 1
ATOM 3095 C C . LYS B 1 138 ? 12.789 2.859 14.57 1 95.94 138 LYS B C 1
ATOM 3097 O O . LYS B 1 138 ? 12.172 1.835 14.281 1 95.94 138 LYS B O 1
ATOM 3102 N N . GLU B 1 139 ? 13.43 2.904 15.688 1 93.5 139 GLU B N 1
ATOM 3103 C CA . GLU B 1 139 ? 13.492 1.827 16.672 1 93.5 139 GLU B CA 1
ATOM 3104 C C . GLU B 1 139 ? 12.094 1.443 17.156 1 93.5 139 GLU B C 1
ATOM 3106 O O . GLU B 1 139 ? 11.195 2.289 17.219 1 93.5 139 GLU B O 1
ATOM 3111 N N . PRO B 1 140 ? 11.992 0.219 17.516 1 90.31 140 PRO B N 1
ATOM 3112 C CA . PRO B 1 140 ? 10.672 -0.277 17.906 1 90.31 140 PRO B CA 1
ATOM 3113 C C . PRO B 1 140 ? 10.102 0.451 19.125 1 90.31 140 PRO B C 1
ATOM 3115 O O . PRO B 1 140 ? 10.844 0.792 20.047 1 90.31 140 PRO B O 1
ATOM 3118 N N . SER B 1 141 ? 8.906 0.801 19.094 1 92.44 141 SER B N 1
ATOM 3119 C CA . SER B 1 141 ? 8.039 1.318 20.141 1 92.44 141 SER B CA 1
ATOM 3120 C C . SER B 1 141 ? 6.57 1.126 19.797 1 92.44 141 SER B C 1
ATOM 3122 O O . SER B 1 141 ? 6.234 0.86 18.641 1 92.44 141 SER B O 1
ATOM 3124 N N . LYS B 1 142 ? 5.738 1.15 20.75 1 94.12 142 LYS B N 1
ATOM 3125 C CA . LYS B 1 142 ? 4.309 0.972 20.5 1 94.12 142 LYS B CA 1
ATOM 3126 C C . LYS B 1 142 ? 3.703 2.217 19.859 1 94.12 142 LYS B C 1
ATOM 3128 O O . LYS B 1 142 ? 2.746 2.119 19.094 1 94.12 142 LYS B O 1
ATOM 3133 N N . ILE B 1 143 ? 4.281 3.359 20.266 1 96.94 143 ILE B N 1
ATOM 3134 C CA . ILE B 1 143 ? 3.721 4.645 19.859 1 96.94 143 ILE B CA 1
ATOM 3135 C C . ILE B 1 143 ? 4.832 5.547 19.328 1 96.94 143 ILE B C 1
ATOM 3137 O O . ILE B 1 143 ? 5.969 5.488 19.812 1 96.94 143 ILE B O 1
ATOM 3141 N N . ILE B 1 144 ? 4.535 6.312 18.359 1 97.62 144 ILE B N 1
ATOM 3142 C CA . ILE B 1 144 ? 5.441 7.348 17.875 1 97.62 144 ILE B CA 1
ATOM 3143 C C . ILE B 1 144 ? 4.789 8.719 18.031 1 97.62 144 ILE B C 1
ATOM 3145 O O . ILE B 1 144 ? 3.59 8.875 17.797 1 97.62 144 ILE B O 1
ATOM 3149 N N . ALA B 1 145 ? 5.535 9.672 18.516 1 98.25 145 ALA B N 1
ATOM 3150 C CA . ALA B 1 145 ? 5.074 11.055 18.578 1 98.25 145 ALA B CA 1
ATOM 3151 C C . ALA B 1 145 ? 5.363 11.789 17.266 1 98.25 145 ALA B C 1
ATOM 3153 O O . ALA B 1 145 ? 6.434 11.625 16.688 1 98.25 145 ALA B O 1
ATOM 3154 N N . LEU B 1 146 ? 4.379 12.547 16.781 1 98.62 146 LEU B N 1
ATOM 3155 C CA . LEU B 1 146 ? 4.664 13.43 15.656 1 98.62 146 LEU B CA 1
ATOM 3156 C C . LEU B 1 146 ? 5.488 14.633 16.109 1 98.62 146 LEU B C 1
ATOM 3158 O O . LEU B 1 146 ? 5.684 14.844 17.312 1 98.62 146 LEU B O 1
ATOM 3162 N N . ASP B 1 147 ? 6.047 15.32 15.117 1 97.19 147 ASP B N 1
ATOM 3163 C CA . ASP B 1 147 ? 6.832 16.516 15.391 1 97.19 147 ASP B CA 1
ATOM 3164 C C . ASP B 1 147 ? 5.988 17.578 16.109 1 97.19 147 ASP B C 1
ATOM 3166 O O . ASP B 1 147 ? 5.258 18.328 15.461 1 97.19 147 ASP B O 1
ATOM 3170 N N . LYS B 1 148 ? 6.23 17.766 17.391 1 97.62 148 LYS B N 1
ATOM 3171 C CA . LYS B 1 148 ? 5.383 18.609 18.234 1 97.62 148 LYS B CA 1
ATOM 3172 C C . LYS B 1 148 ? 5.379 20.047 17.719 1 97.62 148 LYS B C 1
ATOM 3174 O O . LYS B 1 148 ? 4.344 20.719 17.734 1 97.62 148 LYS B O 1
ATOM 3179 N N . ASN B 1 149 ? 6.516 20.516 17.375 1 98.12 149 ASN B N 1
ATOM 3180 C CA . ASN B 1 149 ? 6.621 21.906 16.906 1 98.12 149 ASN B CA 1
ATOM 3181 C C . ASN B 1 149 ? 5.824 22.125 15.625 1 98.12 149 ASN B C 1
ATOM 3183 O O . ASN B 1 149 ? 5.059 23.078 15.523 1 98.12 149 ASN B O 1
ATOM 3187 N N . PHE B 1 150 ? 6.016 21.25 14.688 1 98.62 150 PHE B N 1
ATOM 3188 C CA . PHE B 1 150 ? 5.32 21.406 13.422 1 98.62 150 PHE B CA 1
ATOM 3189 C C . PHE B 1 150 ? 3.822 21.172 13.594 1 98.62 150 PHE B C 1
ATOM 3191 O O . PHE B 1 150 ? 3.012 21.891 13 1 98.62 150 PHE B O 1
ATOM 3198 N N . VAL B 1 151 ? 3.42 20.203 14.398 1 98.88 151 VAL B N 1
ATOM 3199 C CA . VAL B 1 151 ? 2.014 19.922 14.672 1 98.88 151 VAL B CA 1
ATOM 3200 C C . VAL B 1 151 ? 1.354 21.156 15.289 1 98.88 151 VAL B C 1
ATOM 3202 O O . VAL B 1 151 ? 0.244 21.531 14.914 1 98.88 151 VAL B O 1
ATOM 3205 N N . ARG B 1 152 ? 2.01 21.781 16.203 1 98.5 152 ARG B N 1
ATOM 3206 C CA . ARG B 1 152 ? 1.477 22.984 16.844 1 98.5 152 ARG B CA 1
ATOM 3207 C C . ARG B 1 152 ? 1.276 24.094 15.836 1 98.5 152 ARG B C 1
ATOM 3209 O O . ARG B 1 152 ? 0.291 24.844 15.906 1 98.5 152 ARG B O 1
ATOM 3216 N N . ARG B 1 153 ? 2.229 24.281 14.969 1 98.69 153 ARG B N 1
ATOM 3217 C CA . ARG B 1 153 ? 2.092 25.297 13.93 1 98.69 153 ARG B CA 1
ATOM 3218 C C . ARG B 1 153 ? 0.877 25.016 13.047 1 98.69 153 ARG B C 1
ATOM 3220 O O . ARG B 1 153 ? 0.139 25.938 12.695 1 98.69 153 ARG B O 1
ATOM 3227 N N . VAL B 1 154 ? 0.703 23.766 12.68 1 98.81 154 VAL B N 1
ATOM 3228 C CA . VAL B 1 154 ? -0.447 23.359 11.875 1 98.81 154 VAL B CA 1
ATOM 3229 C C . VAL B 1 154 ? -1.738 23.656 12.633 1 98.81 154 VAL B C 1
ATOM 3231 O O . VAL B 1 154 ? -2.678 24.219 12.078 1 98.81 154 VAL B O 1
ATOM 3234 N N . GLU B 1 155 ? -1.775 23.328 13.898 1 98.69 155 GLU B N 1
ATOM 3235 C CA . GLU B 1 155 ? -2.945 23.562 14.734 1 98.69 155 GLU B CA 1
ATOM 3236 C C . GLU B 1 155 ? -3.256 25.062 14.82 1 98.69 155 GLU B C 1
ATOM 3238 O O . GLU B 1 155 ? -4.418 25.469 14.758 1 98.69 155 GLU B O 1
ATOM 3243 N N . ASN B 1 156 ? -2.229 25.812 15.023 1 98.56 156 ASN B N 1
ATOM 3244 C CA . ASN B 1 156 ? -2.41 27.266 15.102 1 98.56 156 ASN B CA 1
ATOM 3245 C C . ASN B 1 156 ? -3.027 27.812 13.82 1 98.56 156 ASN B C 1
ATOM 3247 O O . ASN B 1 156 ? -3.895 28.688 13.867 1 98.56 156 ASN B O 1
ATOM 3251 N N . GLU B 1 157 ? -2.557 27.312 12.688 1 98.12 157 GLU B N 1
ATOM 3252 C CA . GLU B 1 157 ? -3.107 27.781 11.414 1 98.12 157 GLU B CA 1
ATOM 3253 C C . GLU B 1 157 ? -4.559 27.344 11.25 1 98.12 157 GLU B C 1
ATOM 3255 O O . GLU B 1 157 ? -5.375 28.078 10.688 1 98.12 157 GLU B O 1
ATOM 3260 N N . ILE B 1 158 ? -4.871 26.109 11.688 1 97.69 158 ILE B N 1
ATOM 3261 C CA . ILE B 1 158 ? -6.25 25.641 11.648 1 97.69 158 ILE B CA 1
ATOM 3262 C C . ILE B 1 158 ? -7.141 26.594 12.445 1 97.69 158 ILE B C 1
ATOM 3264 O O . ILE B 1 158 ? -8.195 27 11.961 1 97.69 158 ILE B O 1
ATOM 3268 N N . LYS B 1 159 ? -6.719 27.016 13.586 1 97.31 159 LYS B N 1
ATOM 3269 C CA . LYS B 1 159 ? -7.465 27.922 14.445 1 97.31 159 LYS B CA 1
ATOM 3270 C C . LYS B 1 159 ? -7.578 29.312 13.805 1 97.31 159 LYS B C 1
ATOM 3272 O O . LYS B 1 159 ? -8.641 29.938 13.844 1 97.31 159 LYS B O 1
ATOM 3277 N N . ASN B 1 160 ? -6.48 29.734 13.258 1 97.19 160 ASN B N 1
ATOM 3278 C CA . ASN B 1 160 ? -6.473 31.047 12.609 1 97.19 160 ASN B CA 1
ATOM 3279 C C . ASN B 1 160 ? -7.488 31.109 11.477 1 97.19 160 ASN B C 1
ATOM 3281 O O . ASN B 1 160 ? -8.055 32.188 11.211 1 97.19 160 ASN B O 1
ATOM 3285 N N . LEU B 1 161 ? -7.703 30 10.844 1 94.88 161 LEU B N 1
ATOM 3286 C CA . LEU B 1 161 ? -8.648 29.938 9.734 1 94.88 161 LEU B CA 1
ATOM 3287 C C . LEU B 1 161 ? -10.078 29.766 10.242 1 94.88 161 LEU B C 1
ATOM 3289 O O . LEU B 1 161 ? -11.023 29.75 9.453 1 94.88 161 LEU B O 1
ATOM 3293 N N . GLY B 1 162 ? -10.289 29.531 11.539 1 94.81 162 GLY B N 1
ATOM 3294 C CA . GLY B 1 162 ? -11.602 29.5 12.164 1 94.81 162 GLY B CA 1
ATOM 3295 C C . GLY B 1 162 ? -12.18 28.094 12.258 1 94.81 162 GLY B C 1
ATOM 3296 O O . GLY B 1 162 ? -13.375 27.938 12.484 1 94.81 162 GLY B O 1
ATOM 3297 N N . PHE B 1 163 ? -11.336 27.141 12.047 1 94.38 163 PHE B N 1
ATOM 3298 C CA . PHE B 1 163 ? -11.836 25.766 12.07 1 94.38 163 PHE B CA 1
ATOM 3299 C C . PHE B 1 163 ? -11.648 25.156 13.453 1 94.38 163 PHE B C 1
ATOM 3301 O O . PHE B 1 163 ? -10.734 25.531 14.188 1 94.38 163 PHE B O 1
ATOM 3308 N N . GLN B 1 164 ? -12.57 24.281 13.781 1 94.69 164 GLN B N 1
ATOM 3309 C CA . GLN B 1 164 ? -12.453 23.469 14.984 1 94.69 164 GLN B CA 1
ATOM 3310 C C . GLN B 1 164 ? -11.859 22.094 14.664 1 94.69 164 GLN B C 1
ATOM 3312 O O . GLN B 1 164 ? -12.023 21.594 13.547 1 94.69 164 GLN B O 1
ATOM 3317 N N . TYR B 1 165 ? -11.195 21.547 15.602 1 96.25 165 TYR B N 1
ATOM 3318 C CA . TYR B 1 165 ? -10.602 20.234 15.406 1 96.25 165 TYR B CA 1
ATOM 3319 C C . TYR B 1 165 ? -10.453 19.516 16.734 1 96.25 165 TYR B C 1
ATOM 3321 O O . TYR B 1 165 ? -10.539 20.125 17.812 1 96.25 165 TYR B O 1
ATOM 3329 N N . GLU B 1 166 ? -10.328 18.234 16.672 1 96.75 166 GLU B N 1
ATOM 3330 C CA . GLU B 1 166 ? -9.93 17.391 17.797 1 96.75 166 GLU B CA 1
ATOM 3331 C C . GLU B 1 166 ? -8.484 16.906 17.625 1 96.75 166 GLU B C 1
ATOM 3333 O O . GLU B 1 166 ? -7.934 16.953 16.531 1 96.75 166 GLU B O 1
ATOM 3338 N N . GLU B 1 167 ? -7.828 16.609 18.672 1 97.88 167 GLU B N 1
ATOM 3339 C CA . GLU B 1 167 ? -6.461 16.094 18.625 1 97.88 167 GLU B CA 1
ATOM 3340 C C . GLU B 1 167 ? -6.285 14.875 19.516 1 97.88 167 GLU B C 1
ATOM 3342 O O . GLU B 1 167 ? -7.125 14.602 20.375 1 97.88 167 GLU B O 1
ATOM 3347 N N . GLY B 1 168 ? -5.262 14.109 19.297 1 97.88 168 GLY B N 1
ATOM 3348 C CA . GLY B 1 168 ? -4.965 12.953 20.125 1 97.88 168 GLY B CA 1
ATOM 3349 C C . GLY B 1 168 ? -4.18 11.883 19.391 1 97.88 168 GLY B C 1
ATOM 3350 O O . GLY B 1 168 ? -3.289 12.188 18.594 1 97.88 168 GLY B O 1
ATOM 3351 N N . THR B 1 169 ? -4.496 10.656 19.781 1 98.44 169 THR B N 1
ATOM 3352 C CA . THR B 1 169 ? -3.76 9.508 19.266 1 98.44 169 THR B CA 1
ATOM 3353 C C . THR B 1 169 ? -4.547 8.805 18.156 1 98.44 169 THR B C 1
ATOM 3355 O O . THR B 1 169 ? -5.766 8.648 18.266 1 98.44 169 THR B O 1
ATOM 3358 N N . THR B 1 170 ? -3.889 8.492 17.078 1 98.62 170 THR B N 1
ATOM 3359 C CA . THR B 1 170 ? -4.48 7.637 16.062 1 98.62 170 THR B CA 1
ATOM 3360 C C . THR B 1 170 ? -3.814 6.266 16.047 1 98.62 170 THR B C 1
ATOM 3362 O O . THR B 1 170 ? -2.688 6.109 16.516 1 98.62 170 THR B O 1
ATOM 3365 N N . TRP B 1 171 ? -4.555 5.238 15.617 1 98.31 171 TRP B N 1
ATOM 3366 C CA . TRP B 1 171 ? -4.047 3.887 15.414 1 98.31 171 TRP B CA 1
ATOM 3367 C C . TRP B 1 171 ? -3.779 3.619 13.938 1 98.31 171 TRP B C 1
ATOM 3369 O O . TRP B 1 171 ? -4.707 3.598 13.133 1 98.31 171 TRP B O 1
ATOM 3379 N N . THR B 1 172 ? -2.486 3.48 13.578 1 98.75 172 THR B N 1
ATOM 3380 C CA . THR B 1 172 ? -2.125 3.1 12.219 1 98.75 172 THR B CA 1
ATOM 3381 C C . THR B 1 172 ? -2.117 1.58 12.062 1 98.75 172 THR B C 1
ATOM 3383 O O . THR B 1 172 ? -1.383 0.885 12.773 1 98.75 172 THR B O 1
ATOM 3386 N N . THR B 1 173 ? -2.859 1.059 11.125 1 98 173 THR B N 1
ATOM 3387 C CA . THR B 1 173 ? -2.977 -0.391 11.008 1 98 173 THR B CA 1
ATOM 3388 C C . THR B 1 173 ? -2.648 -0.852 9.594 1 98 173 THR B C 1
ATOM 3390 O O . THR B 1 173 ? -2.854 -0.109 8.633 1 98 173 THR B O 1
ATOM 3393 N N . ASP B 1 174 ? -2.123 -2.104 9.461 1 98.19 174 ASP B N 1
ATOM 3394 C CA . ASP B 1 174 ? -1.919 -2.77 8.18 1 98.19 174 ASP B CA 1
ATOM 3395 C C . ASP B 1 174 ? -3.092 -3.688 7.844 1 98.19 174 ASP B C 1
ATOM 3397 O O . ASP B 1 174 ? -3.146 -4.262 6.754 1 98.19 174 ASP B O 1
ATOM 3401 N N . GLY B 1 175 ? -3.957 -3.879 8.773 1 97.12 175 GLY B N 1
ATOM 3402 C CA . GLY B 1 175 ? -5.012 -4.867 8.609 1 97.12 175 GLY B CA 1
ATOM 3403 C C . GLY B 1 175 ? -6.402 -4.254 8.586 1 97.12 175 GLY B C 1
ATOM 3404 O O . GLY B 1 175 ? -7.164 -4.395 9.547 1 97.12 175 GLY B O 1
ATOM 3405 N N . PHE B 1 176 ? -6.777 -3.678 7.453 1 95.94 176 PHE B N 1
ATOM 3406 C CA . PHE B 1 176 ? -8.047 -2.971 7.355 1 95.94 176 PHE B CA 1
ATOM 3407 C C . PHE B 1 176 ? -9.211 -3.895 7.707 1 95.94 176 PHE B C 1
ATOM 3409 O O . PHE B 1 176 ? -10.008 -3.592 8.594 1 95.94 176 PHE B O 1
ATOM 3416 N N . PHE B 1 177 ? -9.289 -5.066 7.168 1 97.06 177 PHE B N 1
ATOM 3417 C CA . PHE B 1 177 ? -10.398 -5.988 7.391 1 97.06 177 PHE B CA 1
ATOM 3418 C C . PHE B 1 177 ? -10.102 -6.91 8.57 1 97.06 177 PHE B C 1
ATOM 3420 O O . PHE B 1 177 ? -10.773 -7.934 8.75 1 97.06 177 PHE B O 1
ATOM 3427 N N . ARG B 1 178 ? -9.125 -6.531 9.328 1 96.94 178 ARG B N 1
ATOM 3428 C CA . ARG B 1 178 ? -8.734 -7.359 10.469 1 96.94 178 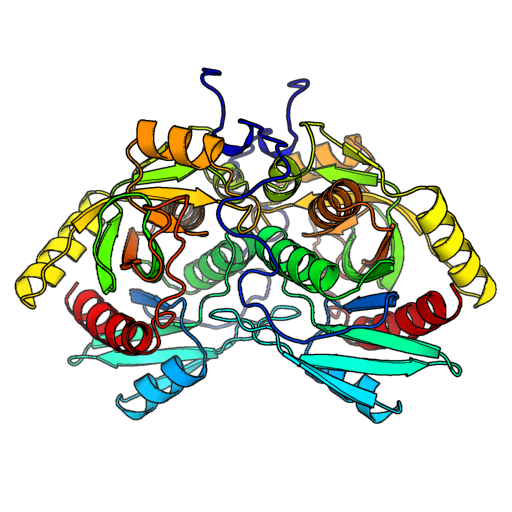ARG B CA 1
ATOM 3429 C C . ARG B 1 178 ? -8.719 -6.551 11.758 1 96.94 178 ARG B C 1
ATOM 3431 O O . ARG B 1 178 ? -8.047 -6.918 12.727 1 96.94 178 ARG B O 1
ATOM 3438 N N . GLU B 1 179 ? -9.336 -5.449 11.773 1 95.62 179 GLU B N 1
ATOM 3439 C CA . GLU B 1 179 ? -9.57 -4.719 13.016 1 95.62 179 GLU B CA 1
ATOM 3440 C C . GLU B 1 179 ? -10.609 -5.422 13.883 1 95.62 179 GLU B C 1
ATOM 3442 O O . GLU B 1 179 ? -11.797 -5.105 13.812 1 95.62 179 GLU B O 1
ATOM 3447 N N . THR B 1 180 ? -10.133 -6.32 14.758 1 95.31 180 THR B N 1
ATOM 3448 C CA . THR B 1 180 ? -11.023 -7.078 15.625 1 95.31 180 THR B CA 1
ATOM 3449 C C . THR B 1 180 ? -11.492 -6.223 16.797 1 95.31 180 THR B C 1
ATOM 3451 O O . THR B 1 180 ? -10.852 -5.227 17.141 1 95.31 180 THR B O 1
ATOM 3454 N N . PRO B 1 181 ? -12.594 -6.641 17.406 1 94.38 181 PRO B N 1
ATOM 3455 C CA . PRO B 1 181 ? -13.023 -5.918 18.594 1 94.38 181 PRO B CA 1
ATOM 3456 C C . PRO B 1 181 ? -11.93 -5.828 19.656 1 94.38 181 PRO B C 1
ATOM 3458 O O . PRO B 1 181 ? -11.758 -4.785 20.297 1 94.38 181 PRO B O 1
ATOM 3461 N N . ASN B 1 182 ? -11.164 -6.859 19.797 1 94.12 182 ASN B N 1
ATOM 3462 C CA . ASN B 1 182 ? -10.078 -6.863 20.766 1 94.12 182 ASN B CA 1
ATOM 3463 C C . ASN B 1 182 ? -8.984 -5.867 20.391 1 94.12 182 ASN B C 1
ATOM 3465 O O . ASN B 1 182 ? -8.453 -5.168 21.25 1 94.12 182 ASN B O 1
ATOM 3469 N N . GLN B 1 183 ? -8.609 -5.848 19.156 1 93.94 183 GLN B N 1
ATOM 3470 C CA . GLN B 1 183 ? -7.605 -4.891 18.688 1 93.94 183 GLN B CA 1
ATOM 3471 C C . GLN B 1 183 ? -8.078 -3.457 18.891 1 93.94 183 GLN B C 1
ATOM 3473 O O . GLN B 1 183 ? -7.293 -2.584 19.266 1 93.94 183 GLN B O 1
ATOM 3478 N N . VAL B 1 184 ? -9.328 -3.252 18.578 1 94.25 184 VAL B N 1
ATOM 3479 C CA . VAL B 1 184 ? -9.922 -1.93 18.75 1 94.25 184 VAL B CA 1
ATOM 3480 C C . VAL B 1 184 ? -9.859 -1.526 20.234 1 94.25 184 VAL B C 1
ATOM 3482 O O . VAL B 1 184 ? -9.484 -0.4 20.547 1 94.25 184 VAL B O 1
ATOM 3485 N N . LEU B 1 185 ? -10.195 -2.436 21.078 1 94.44 185 LEU B N 1
ATOM 3486 C CA . LEU B 1 185 ? -10.156 -2.17 22.516 1 94.44 185 LEU B CA 1
ATOM 3487 C C . LEU B 1 185 ? -8.742 -1.853 22.969 1 94.44 185 LEU B C 1
ATOM 3489 O O . LEU B 1 185 ? -8.531 -0.954 23.781 1 94.44 185 LEU B O 1
ATOM 3493 N N . GLN B 1 186 ? -7.805 -2.58 22.484 1 94.19 186 GLN B N 1
ATOM 3494 C CA . GLN B 1 186 ? -6.406 -2.348 22.828 1 94.19 186 GLN B CA 1
ATOM 3495 C C . GLN B 1 186 ? -5.945 -0.971 22.359 1 94.19 186 GLN B C 1
ATOM 3497 O O . GLN B 1 186 ? -5.238 -0.267 23.078 1 94.19 186 GLN B O 1
ATOM 3502 N N . ALA B 1 187 ? -6.305 -0.63 21.141 1 95.94 187 ALA B N 1
ATOM 3503 C CA . ALA B 1 187 ? -5.953 0.683 20.609 1 95.94 187 ALA B CA 1
ATOM 3504 C C . ALA B 1 187 ? -6.578 1.799 21.438 1 95.94 187 ALA B C 1
ATOM 3506 O O . ALA B 1 187 ? -5.922 2.801 21.734 1 95.94 187 ALA B O 1
ATOM 3507 N N . LYS B 1 188 ? -7.801 1.618 21.828 1 95.81 188 LYS B N 1
ATOM 3508 C CA . LYS B 1 188 ? -8.492 2.607 22.656 1 95.81 188 LYS B CA 1
ATOM 3509 C C . LYS B 1 188 ? -7.824 2.752 24.016 1 95.81 188 LYS B C 1
ATOM 3511 O O . LYS B 1 188 ? -7.715 3.859 24.547 1 95.81 188 LYS B O 1
ATOM 3516 N N . LYS B 1 189 ? -7.395 1.648 24.547 1 95.5 189 LYS B N 1
ATOM 3517 C CA . LYS B 1 189 ? -6.703 1.672 25.828 1 95.5 189 LYS B CA 1
ATOM 3518 C C . LYS B 1 189 ? -5.41 2.48 25.75 1 95.5 189 LYS B C 1
ATOM 3520 O O . LYS B 1 189 ? -4.996 3.105 26.719 1 95.5 189 LYS B O 1
ATOM 3525 N N . LEU B 1 190 ? -4.859 2.459 24.547 1 95.69 190 LEU B N 1
ATOM 3526 C CA . LEU B 1 190 ? -3.635 3.221 24.328 1 95.69 190 LEU B CA 1
ATOM 3527 C C . LEU B 1 190 ? -3.951 4.664 23.953 1 95.69 190 LEU B C 1
ATOM 3529 O O . LEU B 1 190 ? -3.045 5.449 23.656 1 95.69 190 LEU B O 1
ATOM 3533 N N . GLY B 1 191 ? -5.25 5.02 23.859 1 96.38 191 GLY B N 1
ATOM 3534 C CA . GLY B 1 191 ? -5.66 6.406 23.703 1 96.38 191 GLY B CA 1
ATOM 3535 C C . GLY B 1 191 ? -6.129 6.73 22.297 1 96.38 191 GLY B C 1
ATOM 3536 O O . GLY B 1 191 ? -6.43 7.883 21.984 1 96.38 191 GLY B O 1
ATOM 3537 N N . ALA B 1 192 ? -6.211 5.762 21.453 1 97.62 192 ALA B N 1
ATOM 3538 C CA . ALA B 1 192 ? -6.566 6.023 20.062 1 97.62 192 ALA B CA 1
ATOM 3539 C C . ALA B 1 192 ? -8 6.527 19.953 1 97.62 192 ALA B C 1
ATOM 3541 O O . ALA B 1 192 ? -8.914 5.961 20.547 1 97.62 192 ALA B O 1
ATOM 3542 N N . LYS B 1 193 ? -8.156 7.574 19.172 1 97.25 193 LYS B N 1
ATOM 3543 C CA . LYS B 1 193 ? -9.477 8.117 18.859 1 97.25 193 LYS B CA 1
ATOM 3544 C C . LYS B 1 193 ? -9.867 7.82 17.406 1 97.25 193 LYS B C 1
ATOM 3546 O O . LYS B 1 193 ? -11.055 7.852 17.062 1 97.25 193 LYS B O 1
ATOM 3551 N N . THR B 1 194 ? -8.883 7.59 16.609 1 97.5 194 THR B N 1
ATOM 3552 C CA . THR B 1 194 ? -9.109 7.273 15.203 1 97.5 194 THR B CA 1
ATOM 3553 C C . THR B 1 194 ? -8.234 6.109 14.766 1 97.5 194 THR B C 1
ATOM 3555 O O . THR B 1 194 ? -7.328 5.695 15.492 1 97.5 194 THR B O 1
ATOM 3558 N N . VAL B 1 195 ? -8.562 5.562 13.594 1 97.75 195 VAL B N 1
ATOM 3559 C CA . VAL B 1 195 ? -7.781 4.496 12.977 1 97.75 195 VAL B CA 1
ATOM 3560 C C . VAL B 1 195 ? -7.586 4.789 11.492 1 97.75 195 VAL B C 1
ATOM 3562 O O . VAL B 1 195 ? -8.5 5.273 10.82 1 97.75 195 VAL B O 1
ATOM 3565 N N . GLU B 1 196 ? -6.434 4.66 11.039 1 97.94 196 GLU B N 1
ATOM 3566 C CA . GLU B 1 196 ? -6.066 4.891 9.648 1 97.94 196 GLU B CA 1
ATOM 3567 C C . GLU B 1 196 ? -4.875 4.023 9.242 1 97.94 196 GLU B C 1
ATOM 3569 O O . GLU B 1 196 ? -4.48 3.115 9.977 1 97.94 196 GLU B O 1
ATOM 3574 N N . MET B 1 197 ? -4.277 4.227 8.062 1 98.56 197 MET B N 1
ATOM 3575 C CA . MET B 1 197 ? -3.385 3.18 7.578 1 98.56 197 MET B CA 1
ATOM 3576 C C . MET B 1 197 ? -1.987 3.732 7.32 1 98.56 197 MET B C 1
ATOM 3578 O O . MET B 1 197 ? -1.112 3.018 6.828 1 98.56 197 MET B O 1
ATOM 3582 N N . GLU B 1 198 ? -1.689 5.035 7.676 1 98.81 198 GLU B N 1
ATOM 3583 C CA . GLU B 1 198 ? -0.413 5.508 7.148 1 98.81 198 GLU B CA 1
ATOM 3584 C C . GLU B 1 198 ? 0.324 6.363 8.172 1 98.81 198 GLU B C 1
ATOM 3586 O O . GLU B 1 198 ? 1.534 6.57 8.062 1 98.81 198 GLU B O 1
ATOM 3591 N N . CYS B 1 199 ? -0.209 6.91 9.148 1 98.94 199 CYS B N 1
ATOM 3592 C CA . CYS B 1 199 ? 0.282 8.039 9.93 1 98.94 199 CYS B CA 1
ATOM 3593 C C . CYS B 1 199 ? 1.606 7.703 10.602 1 98.94 199 CYS B C 1
ATOM 3595 O O . CYS B 1 199 ? 2.584 8.438 10.461 1 98.94 199 CYS B O 1
ATOM 3597 N N . SER B 1 200 ? 1.664 6.598 11.344 1 98.88 200 SER B N 1
ATOM 3598 C CA . SER B 1 200 ? 2.871 6.262 12.094 1 98.88 200 SER B CA 1
ATOM 3599 C C . SER B 1 200 ? 4.062 6.066 11.164 1 98.88 200 SER B C 1
ATOM 3601 O O . SER B 1 200 ? 5.176 6.488 11.477 1 98.88 200 SER B O 1
ATOM 3603 N N . ALA B 1 201 ? 3.85 5.422 10.031 1 98.88 201 ALA B N 1
ATOM 3604 C CA . ALA B 1 201 ? 4.918 5.16 9.062 1 98.88 201 ALA B CA 1
ATOM 3605 C C . ALA B 1 201 ? 5.441 6.457 8.461 1 98.88 201 ALA B C 1
ATOM 3607 O O . ALA B 1 201 ? 6.652 6.645 8.328 1 98.88 201 ALA B O 1
ATOM 3608 N N . LEU B 1 202 ? 4.523 7.344 8.086 1 98.94 202 LEU B N 1
ATOM 3609 C CA . LEU B 1 202 ? 4.914 8.625 7.504 1 98.94 202 LEU B CA 1
ATOM 3610 C C . LEU B 1 202 ? 5.676 9.469 8.516 1 98.94 202 LEU B C 1
ATOM 3612 O O . LEU B 1 202 ? 6.668 10.117 8.172 1 98.94 202 LEU B O 1
ATOM 3616 N N . ALA B 1 203 ? 5.223 9.484 9.758 1 98.94 203 ALA B N 1
ATOM 3617 C CA . ALA B 1 203 ? 5.918 10.211 10.82 1 98.94 203 ALA B CA 1
ATOM 3618 C C . ALA B 1 203 ? 7.328 9.664 11.016 1 98.94 203 ALA B C 1
ATOM 3620 O O . ALA B 1 203 ? 8.281 10.438 11.156 1 98.94 203 ALA B O 1
ATOM 3621 N N . ALA B 1 204 ? 7.469 8.336 11.047 1 98.62 204 ALA B N 1
ATOM 3622 C CA . ALA B 1 204 ? 8.773 7.707 11.227 1 98.62 204 ALA B CA 1
ATOM 3623 C C . ALA B 1 204 ? 9.719 8.07 10.078 1 98.62 204 ALA B C 1
ATOM 3625 O O . ALA B 1 204 ? 10.883 8.398 10.312 1 98.62 204 ALA B O 1
ATOM 3626 N N . CYS B 1 205 ? 9.234 7.996 8.867 1 98.69 205 CYS B N 1
ATOM 3627 C CA . CYS B 1 205 ? 10.023 8.344 7.688 1 98.69 205 CYS B CA 1
ATOM 3628 C C . CYS B 1 205 ? 10.484 9.797 7.75 1 98.69 205 CYS B C 1
ATOM 3630 O O . CYS B 1 205 ? 11.648 10.094 7.48 1 98.69 205 CYS B O 1
ATOM 3632 N N . ALA B 1 206 ? 9.547 10.68 8.109 1 98.81 206 ALA B N 1
ATOM 3633 C CA . ALA B 1 206 ? 9.852 12.109 8.195 1 98.81 206 ALA B CA 1
ATOM 3634 C C . ALA B 1 206 ? 10.961 12.367 9.211 1 98.81 206 ALA B C 1
ATOM 3636 O O . ALA B 1 206 ? 11.906 13.109 8.938 1 98.81 206 ALA B O 1
ATOM 3637 N N . GLU B 1 207 ? 10.805 11.781 10.352 1 98.56 207 GLU B N 1
ATOM 3638 C CA . GLU B 1 207 ? 11.828 11.938 11.383 1 98.56 207 GLU B CA 1
ATOM 3639 C C . GLU B 1 207 ? 13.18 11.414 10.898 1 98.56 207 GLU B C 1
ATOM 3641 O O . GLU B 1 207 ? 14.203 12.086 11.047 1 98.56 207 GLU B O 1
ATOM 3646 N N . PHE B 1 208 ? 13.219 10.242 10.312 1 98.19 208 PHE B N 1
ATOM 3647 C CA . PHE B 1 208 ? 14.43 9.594 9.82 1 98.19 208 PHE B CA 1
ATOM 3648 C C . PHE B 1 208 ? 15.117 10.469 8.773 1 98.19 208 PHE B C 1
ATOM 3650 O O . PHE B 1 208 ? 16.344 10.539 8.734 1 98.19 208 PHE B O 1
ATOM 3657 N N . ARG B 1 209 ? 14.312 11.086 7.902 1 98.25 209 ARG B N 1
ATOM 3658 C CA . ARG B 1 209 ? 14.844 11.883 6.801 1 98.25 209 ARG B CA 1
ATOM 3659 C C . ARG B 1 209 ? 14.977 13.344 7.203 1 98.25 209 ARG B C 1
ATOM 3661 O O . ARG B 1 209 ? 15.305 14.195 6.371 1 98.25 209 ARG B O 1
ATOM 3668 N N . ASN B 1 210 ? 14.672 13.695 8.43 1 98.06 210 ASN B N 1
ATOM 3669 C CA . ASN B 1 210 ? 14.867 15.016 9.023 1 98.06 210 ASN B CA 1
ATOM 3670 C C . ASN B 1 210 ? 14.016 16.078 8.328 1 98.06 210 ASN B C 1
ATOM 3672 O O . ASN B 1 210 ? 14.531 17.109 7.895 1 98.06 210 ASN B O 1
ATOM 3676 N N . ILE B 1 211 ? 12.773 15.773 8.156 1 98.69 211 ILE B N 1
ATOM 3677 C CA . ILE B 1 211 ? 11.812 16.75 7.66 1 98.69 211 ILE B CA 1
ATOM 3678 C C . ILE B 1 211 ? 10.625 16.828 8.617 1 98.69 211 ILE B C 1
ATOM 3680 O O . ILE B 1 211 ? 10.547 16.062 9.586 1 98.69 211 ILE B O 1
ATOM 3684 N N . SER B 1 212 ? 9.672 17.797 8.398 1 98.75 212 SER B N 1
ATOM 3685 C CA . SER B 1 212 ? 8.516 18.016 9.258 1 98.75 212 SER B CA 1
ATOM 3686 C C . SER B 1 212 ? 7.27 17.344 8.688 1 98.75 212 SER B C 1
ATOM 3688 O O . SER B 1 212 ? 7.027 17.391 7.48 1 98.75 212 SER B O 1
ATOM 3690 N N . PHE B 1 213 ? 6.535 16.75 9.594 1 98.88 213 PHE B N 1
ATOM 3691 C CA . PHE B 1 213 ? 5.332 16.047 9.156 1 98.88 213 PHE B CA 1
ATOM 3692 C C . PHE B 1 213 ? 4.18 16.297 10.117 1 98.88 213 PHE B C 1
ATOM 3694 O O . PHE B 1 213 ? 4.371 16.281 11.336 1 98.88 213 PHE B O 1
ATOM 3701 N N . ALA B 1 214 ? 3.043 16.562 9.609 1 98.94 214 ALA B N 1
ATOM 3702 C CA . ALA B 1 214 ? 1.756 16.562 10.305 1 98.94 214 ALA B CA 1
ATOM 3703 C C . ALA B 1 214 ? 0.655 16 9.414 1 98.94 214 ALA B C 1
ATOM 3705 O O . ALA B 1 214 ? 0.854 15.82 8.211 1 98.94 214 ALA B O 1
ATOM 3706 N N . GLN B 1 215 ? -0.413 15.656 10.008 1 98.88 215 GLN B N 1
ATOM 3707 C CA . GLN B 1 215 ? -1.54 15.102 9.266 1 98.88 215 GLN B CA 1
ATOM 3708 C C . GLN B 1 215 ? -2.865 15.656 9.773 1 98.88 215 GLN B C 1
ATOM 3710 O O . GLN B 1 215 ? -3.025 15.883 10.977 1 98.88 215 GLN B O 1
ATOM 3715 N N . ILE B 1 216 ? -3.748 15.945 8.891 1 98.5 216 ILE B N 1
ATOM 3716 C CA . ILE B 1 216 ? -5.145 16.234 9.195 1 98.5 216 ILE B CA 1
ATOM 3717 C C . ILE B 1 216 ? -6.031 15.102 8.703 1 98.5 216 ILE B C 1
ATOM 3719 O O . ILE B 1 216 ? -5.988 14.734 7.523 1 98.5 216 ILE B O 1
ATOM 3723 N N . LEU B 1 217 ? -6.797 14.555 9.602 1 97.69 217 LEU B N 1
ATOM 3724 C CA . LEU B 1 217 ? -7.73 13.477 9.297 1 97.69 217 LEU B CA 1
ATOM 3725 C C . LEU B 1 217 ? -9.172 13.953 9.445 1 97.69 217 LEU B C 1
ATOM 3727 O O . LEU B 1 217 ? -9.469 14.82 10.273 1 97.69 217 LEU B O 1
ATOM 3731 N N . PHE B 1 218 ? -10.008 13.398 8.625 1 94.69 218 PHE B N 1
ATOM 3732 C CA . PHE B 1 218 ? -11.445 13.594 8.75 1 94.69 218 PHE B CA 1
ATOM 3733 C C . PHE B 1 218 ? -12.148 12.273 9.031 1 94.69 218 PHE B C 1
ATOM 3735 O O . PHE B 1 218 ? -11.977 11.305 8.289 1 94.69 218 PHE B O 1
ATOM 3742 N N . THR B 1 219 ? -12.992 12.266 10.117 1 91.69 219 THR B N 1
ATOM 3743 C CA . THR B 1 219 ? -13.648 11.023 10.484 1 91.69 219 THR B CA 1
ATOM 3744 C C . THR B 1 219 ? -14.812 10.719 9.547 1 91.69 219 THR B C 1
ATOM 3746 O O . THR B 1 219 ? -15.547 11.625 9.156 1 91.69 219 THR B O 1
ATOM 3749 N N . ALA B 1 220 ? -14.852 9.656 8.961 1 76.12 220 ALA B N 1
ATOM 3750 C CA . ALA B 1 220 ? -15.945 9.219 8.102 1 76.12 220 ALA B CA 1
ATOM 3751 C C . ALA B 1 220 ? -16.859 8.242 8.828 1 76.12 220 ALA B C 1
ATOM 3753 O O . ALA B 1 220 ? -18.078 8.43 8.852 1 76.12 220 ALA B O 1
ATOM 3754 N N . ASP B 1 221 ? -16.5 6.988 9.094 1 64.31 221 ASP B N 1
ATOM 3755 C CA . ASP B 1 221 ? -17.297 5.902 9.664 1 64.31 221 ASP B CA 1
ATOM 3756 C C . ASP B 1 221 ? -16.922 5.668 11.133 1 64.31 221 ASP B C 1
ATOM 3758 O O . ASP B 1 221 ? -15.812 5.973 11.555 1 64.31 221 ASP B O 1
ATOM 3762 N N . SER B 1 222 ? -18.016 5.586 11.914 1 61.75 222 SER B N 1
ATOM 3763 C CA . SER B 1 222 ? -17.719 5.363 13.328 1 61.75 222 SER B CA 1
ATOM 3764 C C . SER B 1 222 ? -17.672 3.873 13.656 1 61.75 222 SER B C 1
ATOM 3766 O O . SER B 1 222 ? -18.594 3.133 13.32 1 61.75 222 SER B O 1
ATOM 3768 N N . LEU B 1 223 ? -16.469 3.336 13.898 1 60.09 223 LEU B N 1
ATOM 3769 C CA . LEU B 1 223 ? -16.344 2.014 14.5 1 60.09 223 LEU B CA 1
ATOM 3770 C C . LEU B 1 223 ? -16.719 2.049 15.977 1 60.09 223 LEU B C 1
ATOM 3772 O O . LEU B 1 223 ? -16.469 1.081 16.703 1 60.09 223 LEU B O 1
ATOM 3776 N N . ALA B 1 224 ? -17.25 3.141 16.438 1 56.53 224 ALA B N 1
ATOM 3777 C CA . ALA B 1 224 ? -17.562 3.354 17.859 1 56.53 224 ALA B CA 1
ATOM 3778 C C . ALA B 1 224 ? -18.625 2.383 18.328 1 56.53 224 ALA B C 1
ATOM 3780 O O . ALA B 1 224 ? -18.625 1.958 19.484 1 56.53 224 ALA B O 1
ATOM 3781 N N . ASP B 1 225 ? -19.703 2.23 17.391 1 55.62 225 ASP B N 1
ATOM 3782 C CA . ASP B 1 225 ? -20.719 1.261 17.781 1 55.62 225 ASP B CA 1
ATOM 3783 C C . ASP B 1 225 ? -20.5 -0.08 17.094 1 55.62 225 ASP B C 1
ATOM 3785 O O . ASP B 1 225 ? -20.859 -0.241 15.922 1 55.62 225 ASP B O 1
ATOM 3789 N N . MET B 1 226 ? -19.781 -0.959 17.766 1 55.72 226 MET B N 1
ATOM 3790 C CA . MET B 1 226 ? -19.359 -2.26 17.266 1 55.72 226 MET B CA 1
ATOM 3791 C C . MET B 1 226 ? -20.547 -3.014 16.656 1 55.72 226 MET B C 1
ATOM 3793 O O . MET B 1 226 ? -20.375 -3.816 15.734 1 55.72 226 MET B O 1
ATOM 3797 N N . ASP B 1 227 ? -21.734 -2.801 17.203 1 55.09 227 ASP B N 1
ATOM 3798 C CA . ASP B 1 227 ? -22.906 -3.582 16.828 1 55.09 227 ASP B CA 1
ATOM 3799 C C . ASP B 1 227 ? -23.672 -2.912 15.688 1 55.09 227 ASP B C 1
ATOM 3801 O O . ASP B 1 227 ? -24.484 -3.551 15.023 1 55.09 227 ASP B O 1
ATOM 3805 N N . ASN B 1 228 ? -23.469 -1.647 15.523 1 52.47 228 ASN B N 1
ATOM 3806 C CA . ASN B 1 228 ? -24.203 -0.915 14.5 1 52.47 228 ASN B CA 1
ATOM 3807 C C . ASN B 1 228 ? -23.281 -0.097 13.609 1 52.47 228 ASN B C 1
ATOM 3809 O O . ASN B 1 228 ? -23.188 1.123 13.758 1 52.47 228 ASN B O 1
ATOM 3813 N N . TYR B 1 229 ? -22.547 -0.793 12.953 1 51.03 229 TYR B N 1
ATOM 3814 C CA . TYR B 1 229 ? -21.656 -0.098 12.031 1 51.03 229 TYR B CA 1
ATOM 3815 C C . TYR B 1 229 ? -22.453 0.725 11.023 1 51.03 229 TYR B C 1
ATOM 3817 O O . TYR B 1 229 ? -23.25 0.179 10.258 1 51.03 229 TYR B O 1
ATOM 3825 N N . ASP B 1 230 ? -22.625 2.041 11.211 1 47.19 230 ASP B N 1
ATOM 3826 C CA . ASP B 1 230 ? -23.297 2.973 10.305 1 47.19 230 ASP B CA 1
ATOM 3827 C C . ASP B 1 230 ? -22.406 3.303 9.109 1 47.19 230 ASP B C 1
ATOM 3829 O O . ASP B 1 230 ? -21.359 3.939 9.258 1 47.19 230 ASP B O 1
ATOM 3833 N N . LYS B 1 231 ? -22.672 2.682 7.84 1 49.69 231 LYS B N 1
ATOM 3834 C CA . LYS B 1 231 ? -21.969 2.9 6.578 1 49.69 231 LYS B CA 1
ATOM 3835 C C . LYS B 1 231 ? -22.141 4.34 6.098 1 49.69 231 LYS B C 1
ATOM 3837 O O . LYS B 1 231 ? -22.719 4.578 5.035 1 49.69 231 LYS B O 1
ATOM 3842 N N . ARG B 1 232 ? -22.312 5.285 6.836 1 43.81 232 ARG B N 1
ATOM 3843 C CA . ARG B 1 232 ? -22.562 6.637 6.336 1 43.81 232 ARG B CA 1
ATOM 3844 C C . ARG B 1 232 ? -21.688 6.934 5.121 1 43.81 232 ARG B C 1
ATOM 3846 O O . ARG B 1 232 ? -20.734 6.211 4.844 1 43.81 232 ARG B O 1
ATOM 3853 N N . ASN B 1 233 ? -22 8.125 4.355 1 44.59 233 ASN B N 1
ATOM 3854 C CA . ASN B 1 233 ? -21.547 8.648 3.076 1 44.59 233 ASN B CA 1
ATOM 3855 C C . ASN B 1 233 ? -20.031 8.844 3.062 1 44.59 233 ASN B C 1
ATOM 3857 O O . ASN B 1 233 ? -19.5 9.75 3.709 1 44.59 233 ASN B O 1
ATOM 3861 N N . TRP B 1 234 ? -19.344 7.75 2.973 1 44.47 234 TRP B N 1
ATOM 3862 C CA . TRP B 1 234 ? -17.891 7.684 2.869 1 44.47 234 TRP B CA 1
ATOM 3863 C C . TRP B 1 234 ? -17.312 8.984 2.316 1 44.47 234 TRP B C 1
ATOM 3865 O O . TRP B 1 234 ? -16.75 9.008 1.223 1 44.47 234 TRP B O 1
ATOM 3875 N N . GLY B 1 235 ? -17.484 10.164 2.83 1 50.28 235 GLY B N 1
ATOM 3876 C CA . GLY B 1 235 ? -16.609 11.328 2.883 1 50.28 235 GLY B CA 1
ATOM 3877 C C . GLY B 1 235 ? -16.578 12.102 1.578 1 50.28 235 GLY B C 1
ATOM 3878 O O . GLY B 1 235 ? -15.703 12.953 1.377 1 50.28 235 GLY B O 1
ATOM 3879 N N . HIS B 1 236 ? -17.328 11.82 0.534 1 53.22 236 HIS B N 1
ATOM 3880 C CA . HIS B 1 236 ? -17.234 12.609 -0.686 1 53.22 236 HIS B CA 1
ATOM 3881 C C . HIS B 1 236 ? -17.203 14.102 -0.372 1 53.22 236 HIS B C 1
ATOM 3883 O O . HIS B 1 236 ? -16.391 14.844 -0.936 1 53.22 236 HIS B O 1
ATOM 3889 N N . ASP B 1 237 ? -17.938 14.453 0.626 1 62.94 237 ASP B N 1
ATOM 3890 C CA . ASP B 1 237 ? -17.922 15.859 1.015 1 62.94 237 ASP B CA 1
ATOM 3891 C C . ASP B 1 237 ? -16.641 16.203 1.76 1 62.94 237 ASP B C 1
ATOM 3893 O O . ASP B 1 237 ? -16.094 17.297 1.58 1 62.94 237 ASP B O 1
ATOM 3897 N N . SER B 1 238 ? -15.953 15.172 2.123 1 78.19 238 SER B N 1
ATOM 3898 C CA . SER B 1 238 ? -14.781 15.375 2.979 1 78.19 238 SER B CA 1
ATOM 3899 C C . SER B 1 238 ? -13.508 15.5 2.152 1 78.19 238 SER B C 1
ATOM 3901 O O . SER B 1 238 ? -12.586 16.234 2.527 1 78.19 238 SER B O 1
ATOM 3903 N N . TYR B 1 239 ? -13.508 15.023 0.969 1 88.31 239 TYR B N 1
ATOM 3904 C CA . TYR B 1 239 ? -12.289 15.07 0.171 1 88.31 239 TYR B CA 1
ATOM 3905 C C . TYR B 1 239 ? -11.984 16.5 -0.277 1 88.31 239 TYR B C 1
ATOM 3907 O O . TYR B 1 239 ? -10.867 16.984 -0.102 1 88.31 239 TYR B O 1
ATOM 3915 N N . SER B 1 240 ? -13 17.094 -0.795 1 90.19 240 SER B N 1
ATOM 3916 C CA . SER B 1 240 ? -12.82 18.469 -1.244 1 90.19 240 SER B CA 1
ATOM 3917 C C . SER B 1 240 ? -12.469 19.391 -0.08 1 90.19 240 SER B C 1
ATOM 3919 O O . SER B 1 240 ? -11.594 20.25 -0.203 1 90.19 240 SER B O 1
ATOM 3921 N N . VAL B 1 241 ? -13.141 19.172 0.977 1 90.44 241 VAL B N 1
ATOM 3922 C CA . VAL B 1 241 ? -12.914 19.969 2.178 1 90.44 241 VAL B CA 1
ATOM 3923 C C . VAL B 1 241 ? -11.484 19.766 2.676 1 90.44 241 VAL B C 1
ATOM 3925 O O . VAL B 1 241 ? -10.805 20.719 3.049 1 90.44 241 VAL B O 1
ATOM 3928 N N . SER B 1 242 ? -11.031 18.516 2.686 1 94.56 242 SER B N 1
ATOM 3929 C CA . SER B 1 242 ? -9.695 18.203 3.174 1 94.56 242 SER B CA 1
ATOM 3930 C C . SER B 1 242 ? -8.625 18.875 2.318 1 94.56 242 SER B C 1
ATOM 3932 O O . SER B 1 242 ? -7.637 19.391 2.844 1 94.56 242 SER B O 1
ATOM 3934 N N . LEU B 1 243 ? -8.836 18.891 0.996 1 97.38 243 LEU B N 1
ATOM 3935 C CA . LEU B 1 243 ? -7.891 19.531 0.092 1 97.38 243 LEU B CA 1
ATOM 3936 C C . LEU B 1 243 ? -7.867 21.047 0.326 1 97.38 243 LEU B C 1
ATOM 3938 O O . LEU B 1 243 ? -6.793 21.641 0.373 1 97.38 243 LEU B O 1
ATOM 3942 N N . ASN B 1 244 ? -9 21.609 0.473 1 96.12 244 ASN B N 1
ATOM 3943 C CA . ASN B 1 244 ? -9.109 23.062 0.655 1 96.12 244 ASN B CA 1
ATOM 3944 C C . ASN B 1 244 ? -8.477 23.5 1.973 1 96.12 244 ASN B C 1
ATOM 3946 O O . ASN B 1 244 ? -7.617 24.391 1.988 1 96.12 244 ASN B O 1
ATOM 3950 N N . ILE B 1 245 ? -8.867 22.891 3.041 1 96.75 245 ILE B N 1
ATOM 3951 C CA . ILE B 1 245 ? -8.344 23.25 4.355 1 96.75 245 ILE B CA 1
ATOM 3952 C C . ILE B 1 245 ? -6.84 22.969 4.406 1 96.75 245 ILE B C 1
ATOM 3954 O O . ILE B 1 245 ? -6.059 23.812 4.832 1 96.75 245 ILE B O 1
ATOM 3958 N N . GLY B 1 246 ? -6.453 21.75 3.932 1 98.38 246 GLY B N 1
ATOM 3959 C CA . GLY B 1 246 ? -5.047 21.375 3.955 1 98.38 246 GLY B CA 1
ATOM 3960 C C . GLY B 1 246 ? -4.16 22.328 3.188 1 98.38 246 GLY B C 1
ATOM 3961 O O . GLY B 1 246 ? -3.086 22.703 3.66 1 98.38 246 GLY B O 1
ATOM 3962 N N . SER B 1 247 ? -4.621 22.734 2.016 1 98.56 247 SER B N 1
ATOM 3963 C CA . SER B 1 247 ? -3.818 23.625 1.189 1 98.56 247 SER B CA 1
ATOM 3964 C C . SER B 1 247 ? -3.686 25 1.836 1 98.56 247 SER B C 1
ATOM 3966 O O . SER B 1 247 ? -2.615 25.609 1.794 1 98.56 247 SER B O 1
ATOM 3968 N N . GLN B 1 248 ? -4.738 25.531 2.441 1 98 248 GLN B N 1
ATOM 3969 C CA . GLN B 1 248 ? -4.711 26.844 3.098 1 98 248 GLN B CA 1
ATOM 3970 C C . GLN B 1 248 ? -3.789 26.828 4.312 1 98 248 GLN B C 1
ATOM 3972 O O . GLN B 1 248 ? -2.998 27.75 4.512 1 98 248 GLN B O 1
ATOM 3977 N N . VAL B 1 249 ? -3.92 25.781 5.07 1 98.38 249 VAL B N 1
ATOM 3978 C CA . VAL B 1 249 ? -3.084 25.625 6.258 1 98.38 249 VAL B CA 1
ATOM 3979 C C . VAL B 1 249 ? -1.613 25.562 5.848 1 98.38 249 VAL B C 1
ATOM 3981 O O . VAL B 1 249 ? -0.782 26.297 6.391 1 98.38 249 VAL B O 1
ATOM 3984 N N . LEU B 1 250 ? -1.355 24.719 4.887 1 98.31 250 LEU B N 1
ATOM 3985 C CA . LEU B 1 250 ? 0.02 24.516 4.445 1 98.31 250 LEU B CA 1
ATOM 3986 C C . LEU B 1 250 ? 0.604 25.812 3.887 1 98.31 250 LEU B C 1
ATOM 3988 O O . LEU B 1 250 ? 1.756 26.156 4.168 1 98.31 250 LEU B O 1
ATOM 3992 N N . ALA B 1 251 ? -0.176 26.516 3.096 1 97.06 251 ALA B N 1
ATOM 3993 C CA . ALA B 1 251 ? 0.273 27.766 2.484 1 97.06 251 ALA B CA 1
ATOM 3994 C C . ALA B 1 251 ? 0.598 28.812 3.549 1 97.06 251 ALA B C 1
ATOM 3996 O O . ALA B 1 251 ? 1.456 29.672 3.342 1 97.06 251 ALA B O 1
ATOM 3997 N N . SER B 1 252 ? -0.052 28.719 4.668 1 95.62 252 SER B N 1
ATOM 3998 C CA . SER B 1 252 ? 0.093 29.719 5.723 1 95.62 252 SER B CA 1
ATOM 3999 C C . SER B 1 252 ? 1.277 29.406 6.629 1 95.62 252 SER B C 1
ATOM 4001 O O . SER B 1 252 ? 1.661 30.219 7.469 1 95.62 252 SER B O 1
ATOM 4003 N N . LEU B 1 253 ? 1.808 28.203 6.551 1 95.5 253 LEU B N 1
ATOM 4004 C CA . LEU B 1 253 ? 2.941 27.797 7.375 1 95.5 253 LEU B CA 1
ATOM 4005 C C . LEU B 1 253 ? 4.223 28.469 6.91 1 95.5 253 LEU B C 1
ATOM 4007 O O . LEU B 1 253 ? 4.41 28.703 5.715 1 95.5 253 LEU B O 1
#

Sequence (506 aa):
MNEGSFVLDIDLSKKAVIEPGVENLEYKFHEKLLFAFVPDDEINSFLDKHSHKTLGKFKTVSFRPKIYEVEVNNQLITLCQAPVGAPASTKFLDWLINYGVKQVLSVGNAGALDNLPENTMFVPQEAIRGEGTSFYYKEPSKIIALDKNFVRRVENEIKNLGFQYEEGTTWTTDGFFRETPNQVLQAKKLGAKTVEMECSALAACAEFRNISFAQILFTADSLADMDNYDKRNWGHDSYSVSLNIGSQVLASLMNEGSFVLDIDLSKKAVIEPGVENLEYKFHEKLLFAFVPDDEINSFLDKHSHKTLGKFKTVSFRPKIYEVEVNNQLITLCQAPVGAPASTKFLDWLINYGVKQVLSVGNAGALDNLPENTMFVPQEAIRGEGTSFYYKEPSKIIALDKNFVRRVENEIKNLGFQYEEGTTWTTDGFFRETPNQVLQAKKLGAKTVEMECSALAACAEFRNISFAQILFTADSLADMDNYDKRNWGHDSYSVSLNIGSQVLASL

pLDDT: mean 92.24, std 12.93, range [30.39, 98.94]

InterPro domains:
  IPR000845 Nucleoside phosphorylase domain [PF01048] (62-225)
  IPR035994 Nucleoside phosphorylase superfamily [G3DSA:3.40.50.1580] (40-253)
  IPR035994 Nucleoside phosphorylase superfamily [SSF53167] (58-250)

Foldseek 3Di:
DPPDDPLQPEDQDPDDPDALCNVVDQFAFEQEEEAEQFDPVLVVVVCVVWDKDFRAWDDDDPDIWTWMFTADPNDTHIYIYADFAAVRRLSVVSNVVVRRHFAYEYEEAWAFLAPDDAFAKEWEQKEAPADSQLRHQDHDDRMDGADPVSSVLLVVLCVVVPHDHHYYYAYAHRCPVPCDPVNSVVCVVVPHGTYGHHPSSNRSSSVSSVGHYIYIYGHHWYCNPVVDGDNPPRQPVPRNVRVVSRVSSSRVD/DPPDDPLQPEDQDPDDPDALCNVVDQFAFEQEEAAEQFDPVLVVVVCVVWDKDFRAWDDDPPDIWTWMFTADPNDTHIYIYADFAAVRRLSVVSNVVVRRHFAYEYEEAWAFLAPDDAFAKEWEQKEAPADRQLRHQDHDDRMDGADPVSSVLLVVLCVVVPHDHHYYYAYAHRCPPPCDPVNSVVCVVVPHGTYGHHPSSNRSSSVSSVGHYIYIYGHHWYCNPVVDGDNPPRQPVPRNVRVVSRVSSSRVD

Solvent-accessible surface area (backbone atoms only — not comparable to full-atom values): 25456 Å² total; per-residue (Å²): 125,75,98,53,46,48,42,71,65,67,58,79,68,86,64,35,67,45,52,61,60,71,80,65,71,90,57,76,52,42,39,40,30,43,42,28,46,35,38,68,69,53,52,50,57,52,47,72,75,32,62,65,47,80,69,47,68,48,81,53,52,55,54,64,45,58,31,28,40,36,48,40,95,91,28,74,30,23,37,33,65,32,50,62,26,30,31,40,32,36,49,51,48,50,33,45,39,67,30,43,36,43,36,38,41,32,29,34,67,25,36,14,51,32,96,53,60,69,65,37,41,33,37,57,49,28,17,30,30,31,39,34,31,25,34,48,41,37,80,88,48,41,60,43,74,42,47,62,69,53,38,48,52,50,50,50,38,40,47,72,73,68,51,77,70,47,72,43,26,27,31,15,38,27,36,74,58,48,42,20,64,66,56,50,50,52,41,42,74,73,49,24,41,30,35,39,39,37,61,30,23,46,39,25,44,24,57,62,71,70,37,44,37,42,46,45,30,29,23,36,37,38,58,50,43,74,89,58,66,53,84,55,81,72,39,68,75,44,44,56,48,41,53,52,52,48,47,53,37,56,52,71,101,125,76,96,54,46,47,42,72,65,67,59,79,68,87,64,34,65,44,50,60,59,70,81,66,70,90,59,76,51,42,38,41,29,43,41,28,46,34,39,67,67,52,53,50,56,53,46,75,77,33,62,64,49,80,67,50,68,47,81,52,53,55,54,65,44,57,31,27,40,36,48,41,95,92,27,74,30,22,38,33,66,31,51,61,25,30,33,39,31,37,46,50,48,51,33,44,38,67,31,43,36,43,37,36,42,31,29,34,66,25,35,14,53,32,97,53,60,68,64,37,39,33,36,57,48,28,17,30,32,31,39,33,32,25,32,50,40,36,80,87,50,40,61,44,74,43,46,62,70,53,37,50,52,52,50,50,38,39,48,73,73,69,51,78,69,47,71,42,28,27,31,16,38,28,36,74,58,50,42,20,64,66,55,51,51,53,41,41,74,72,49,25,40,30,35,38,40,38,61,30,26,45,40,25,44,26,56,63,69,72,38,43,39,40,46,43,31,28,22,37,37,39,59,48,43,74,88,58,67,53,84,54,80,76,34,71,74,44,46,56,49,40,51,53,53,48,47,54,37,57,51,70,103

Secondary structure (DSSP, 8-state):
--SS-GGG-----S--SS-TTTT-------SEEEEE-S-HHHHHHHHHTS-EEEEEE---SS---EEEEEEETTEEEEEEEPPSSHHHHHHHHHHHHHTT--EEEEEEEEEESSSPPTT-EEEEEEEEEESSGGGGTS---SEEE--HHHHHHHHHHHHHTT---EEEEEEEES-GGG--HHHHHHHHHTTEEEEESSHHHHHHHHHHTT-EEEEEEEEEEE-SSTT--B----SHHHHHHHHHHHHHHHHH-/--SS-GGG-----S--SS-TTTT-------SEEEEE-S-HHHHHHHHHTS-EEEEEE---SS---EEEEEEETTEEEEEEEPPSSHHHHHHHHHHHHHTT--EEEEEEEEEESSSPPTT-EEEEEEEEEESSGGGGTS---SEEE--HHHHHHHHHHHHHTT---EEEEEEEES-GGG--HHHHHHHHHTTEEEEESSHHHHHHHHHHTT-EEEEEEEEEEE-SSTT--B----SHHHHHHHHHHHHHHHHH-

Organism: NCBI:txid47770

=== Feature glossary ===
Each block in this record encodes a different view of the same protein. In brief:

Predicted aligned error. PAE(i, j) answers: if I align the predicted and true structures on residue i, how far off (in Å) do I expect residue j to be? A block-diagonal PAE matrix with low values on the blocks and high values off-diagonal is the signature of a multi-domain protein with confidently predicted domains but uncertain inter-domain orientation.

Contact-map, Ramachandran, and PAE plots. Plot images: a contact map (which residues are close in 3D, as an N×N binary image), a Ramachandran scatter (backbone torsion angles, revealing secondary-structure composition at a glance), and — for AlphaFold structures — a PAE heatmap (pairwise prediction confidence).

Backbone torsions (φ/ψ). φ (phi) and ψ (psi) are the two rotatable backbone dihedrals per residue: φ is the C(i-1)–N–Cα–C torsion, ψ is the N–Cα–C–N(i+1) torsion, both in degrees on (−180°, 180°]. α-helical residues cluster near (−60°, −45°); β-strand residues near (−120°, +130°). A Ramachandran plot is simply a scatter of (φ, ψ) for every residue.

Foldseek 3Di. A 3Di character summarizes, for each residue, the relative orientation of the Cα frame of its nearest spatial neighbor. Because it encodes fold topology rather than chemistry, 3Di alignments detect remote structural similarity that sequence alignment misses.

Radius of gyration, Cα contacts, bounding box. Three whole-structure scalars: the radius of gyration (RMS distance of Cα from centroid, in Å), the count of Cα–Cα contacts (pairs closer than 8 Å and separated by more than four residues in sequence — i.e. tertiary, not local, contacts), and the bounding-box dimensions. Together they distinguish compact globular folds from extended fibres or disordered chains.

Sequence. Sequence gives the chain of amino acids in standard one-letter code (A=alanine, C=cysteine, …, Y=tyrosine), read N→C. It is the only feature that is directly encoded by the gene; all structural features are derived from the folded form of this sequence.

mmCIF coordinates. Atomic coordinates in PDBx/mmCIF format — the same representation the Protein Data Bank distributes. Each line of the _atom_site loop places one backbone atom in Cartesian space (units: ångströms, origin: arbitrary).

Secondary structure (3-state, P-SEA). Three-state secondary structure (P-SEA) collapses the eight DSSP classes into helix (a), strand (b), and coil (c). P-SEA assigns these from Cα geometry alone — distances and angles — without requiring backbone oxygens, so it works on any Cα trace.

InterPro / GO / CATH / organism. Functional annotations link the protein to curated databases. InterPro entries identify conserved domains and families by matching the sequence against member-database signatures (Pfam, PROSITE, CDD, …). Gene Ontology (GO) terms describe molecular function, biological process, and cellular component in a controlled vocabulary. CATH places the structure in a hierarchical fold classification (Class/Architecture/Topology/Homologous-superfamily). The organism is the source species.

B-factor. B-factor (Debye–Waller factor) reflects atomic displacement in the crystal lattice. It is an experimental observable (units Å²), not a prediction; low values mean the atom is pinned down, high values mean it moves or is heterogeneous across the crystal.

Rendered structure images. Structure images are PyMOL renders from six orthogonal camera directions. Cartoon representation draws helices as coils and strands as arrows; sticks shows the backbone as bonds; surface shows the solvent-excluded envelope. Rainbow coloring maps sequence position to hue (blue→red, N→C); chain coloring assigns a distinct color per polypeptide.

Solvent-accessible surface area. Solvent-accessible surface area (SASA) is the area in Å² traced out by the centre of a 1.4 Å probe sphere (a water molecule) rolled over the protein's van der Waals surface (Shrake–Rupley / Lee–Richards constructio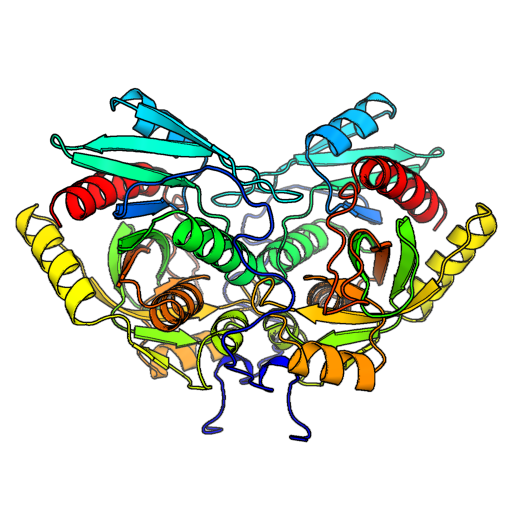n). Buried residues have near-zero SASA; fully exposed residues can exceed 200 Å². The total SASA scales roughly with the number of surface residues.

Secondary structure (8-state, DSSP). The SS8 string is DSSP's per-residue secondary-structure call. α-helix (H) means an i→i+4 H-bond ladder; β-strand (E) means the residue participates in a β-sheet; 3₁₀ (G) and π (I) are tighter and wider helices; T/S are turns/bends; '-' is loop.

pLDDT. For AlphaFold models, the B-factor field carries pLDDT — the model's own estimate of local accuracy on a 0–100 scale. Regions with pLDDT<50 should be treated as essentially unmodeled; they often correspond to intrinsically disordered segments.

Nearest PDB structures. Nearest PDB neighbors are the top structural matches found by Foldseek when searching this structure against the entire Protein Data Bank. Each hit reports a TM-score (0 to 1; >0.5 almost always implies the same fold) and an E-value. These are *structural* homologs — they may share no detectable sequence similarity.